Protein AF-A0A0G4EAK8-F1 (afdb_monomer_lite)

Radius of gyration: 31.78 Å; chains: 1; bounding box: 113×87×90 Å

Foldseek 3Di:
DVVVVVVVVVVVVVVVVVVCCVPPVDDDDDDDDDDDDDDDDDDDDDDDDDDDDQADWDWDQDVPPRDTDTDRPVVPDDPPVPDDDDDAFDKAKDKQDQPPDPPDDPDPPPDDDLVLLLQLLCLLQCLLCVVPVVQPDDVVLLQLLLQLQCVQVVCPDPDDDPVSQPRDAQLRDWFFRSQQLSQVCVPPLNNNAAQAEEEEEQCQLPSSQVCCCQSRNHQEYEYEHQQPSSLVNNNSSSVVSNCCSVVVDFDDRPDDPDDDRSSCRNPVSNVVSSNHIYMYMYGNHDLLPDQCQRHQEYEYACSNPDLVVLLSNQQSCLVRYDAFRKYWYLHDNSDFHDDQFKGWAFPAWTFGDIPSHPGTGTITMTGIHTDPHDPCPDDDDDDDDDDDDDDDPDDDPAWDKDKDQPQVLLVVLVVVVVVVPPDDDDDDDDDPVVVLVVLLCVLVVVLVSSVDCSDVLLVLVLVLVVPVPPDPVSLVVHDQLRFWAFDLVQLVLVCVPPLNVPALAFEEEEEQCFLVSNQSSCCQPRLHQGYEYEHQRPVSLVNNNVSSVVSSVVSNPDPDPDDTRRHMYMYTHDDLLPDQDDEGLEYEYARSNPDLVRLLSVQCSCQQRYDFNRKYKYLDDRPPVDVSPRPVVRQKGKDWDDWGFGHIDSDPGTGTITMITIHGNDPDPDPDPPDDPPD

Sequence (679 aa):
MLGLACLMAMQSLVYSEVLWWHQNGQSAGPDGAIDGWQPGEKLTGGPASSQIPTDSKVMIAVPSTNDILQIDVNTILYPWSAMPPLELGMQCSLDLPVLGSHRGAGGGVSGVSSVDAIRSYEALLKPAYADISGHFVAQRDLHRLNDVANRVMEKKTDGETAKDRQSCAESTYGEMTPPGLAAVLTHPLVGFQAGEVFADLGTGVGKLPLQAMIVHNASKAYGVELANRRFLLGCLALGRVNEQFQTGAPWRPFGDEEKTSIAQNCGDLCRERATRPGRVVLAYQDILKADVSNVDVAFSNNICLRHSLNNAVGQRLLDQLKIGARIAVARRFRRMPVSSSRHLERIGAIPARVSWMSQPADHIVYKVVAGEGPQETSADRPASAAHRQRHSITTIPPPQKCTLDLGIEVAKRIHTDADKAADGQRHVHEEPWQQAAELFNDIYSTISGFVSLNDPASDTVNRIGQHHMEDEQDRESCDESTYGEITPEGLQSILHDSWIQAGTADVLLDIGGGVGKNALQAVLFHNLTRATGVELQTTRHAHACEALDRLRRHIALQETDRDLPRGVIEYLHGDMTTMALLRASIIYCANTCFRRGLMRQLYRVLTERFDVGTKIVLLRPFDLKQPLVANEAAGRALEYVKAVRTRVSWINAFQESYAYRVVQVREPPQPIPAADRTE

pLDDT: mean 74.17, std 22.18, range [28.27, 98.56]

InterPro domains:
  IPR025789 Histone-lysine N-methyltransferase DOT1 domain [PF08123] (162-228)
  IPR025789 Histone-lysine N-methyltransferase DOT1 domain [PF08123] (477-643)
  IPR029063 S-adenosyl-L-methionine-dependent methyltransferase superfamily [G3DSA:3.40.50.150] (163-391)
  IPR029063 S-adenosyl-L-methionine-dependent methyltransferase superfamily [G3DSA:3.40.50.150] (474-669)
  IPR029063 S-adenosyl-L-methionine-dependent methyltransferase superfamily [SSF53335] (151-333)
  IPR029063 S-adenosyl-L-methionine-dependent methyltransferase superfamily [SSF53335] (473-622)
  IPR030445 Histone H3-K79 methyltransferase [PTHR21451] (472-623)

Structure (mmCIF, N/CA/C/O backbone):
data_AF-A0A0G4EAK8-F1
#
_entry.id   AF-A0A0G4EAK8-F1
#
loop_
_atom_site.group_PDB
_atom_site.id
_atom_site.type_symbol
_atom_site.label_atom_id
_atom_site.label_alt_id
_atom_site.label_comp_id
_atom_site.label_asym_id
_atom_site.label_entity_id
_atom_site.label_seq_id
_atom_site.pdbx_PDB_ins_code
_atom_site.Cartn_x
_atom_site.Cartn_y
_atom_site.Cartn_z
_atom_site.occupancy
_atom_site.B_iso_or_equiv
_atom_site.auth_seq_id
_atom_site.auth_comp_id
_atom_site.auth_asym_id
_atom_site.auth_atom_id
_atom_site.pdbx_PDB_model_num
ATOM 1 N N . MET A 1 1 ? 27.041 9.624 15.425 1.00 36.03 1 MET A N 1
ATOM 2 C CA . MET A 1 1 ? 26.247 9.832 16.661 1.00 36.03 1 MET A CA 1
ATOM 3 C C . MET A 1 1 ? 26.267 11.297 17.105 1.00 36.03 1 MET A C 1
ATOM 5 O O . MET A 1 1 ? 25.200 11.888 17.148 1.00 36.03 1 MET A O 1
ATOM 9 N N . LEU A 1 2 ? 27.434 11.932 17.299 1.00 29.45 2 LEU A N 1
ATOM 10 C CA . LEU A 1 2 ? 27.542 13.371 17.638 1.00 29.45 2 LEU A CA 1
ATOM 11 C C . LEU A 1 2 ? 26.885 14.330 16.618 1.00 29.45 2 LEU A C 1
ATOM 13 O O . LEU A 1 2 ? 26.220 15.278 17.020 1.00 29.45 2 LEU A O 1
ATOM 17 N N . GLY A 1 3 ? 26.977 14.051 15.312 1.00 38.50 3 GLY A N 1
ATOM 18 C CA . GLY A 1 3 ? 26.312 14.867 14.283 1.00 38.50 3 GLY A CA 1
ATOM 19 C C . GLY A 1 3 ? 24.776 14.801 14.308 1.00 38.50 3 GLY A C 1
ATOM 20 O O . GLY A 1 3 ? 24.120 15.791 14.008 1.00 38.50 3 GLY A O 1
ATOM 21 N N . LEU A 1 4 ? 24.197 13.669 14.731 1.00 36.28 4 LEU A N 1
ATOM 22 C CA . LEU A 1 4 ? 22.742 13.489 14.830 1.00 36.28 4 LEU A CA 1
ATOM 23 C C . LEU A 1 4 ? 22.177 14.217 16.063 1.00 36.28 4 LEU A C 1
ATOM 25 O O . LEU A 1 4 ? 21.133 14.855 15.981 1.00 36.28 4 LEU A O 1
ATOM 29 N N . ALA A 1 5 ? 22.917 14.185 17.178 1.00 37.31 5 ALA A N 1
ATOM 30 C CA . ALA A 1 5 ? 22.587 14.936 18.389 1.00 37.31 5 ALA A CA 1
ATOM 31 C C . ALA A 1 5 ? 22.646 16.458 18.157 1.00 37.31 5 ALA A C 1
ATOM 33 O O . ALA A 1 5 ? 21.790 17.193 18.642 1.00 37.31 5 ALA A O 1
ATOM 34 N N . CYS A 1 6 ? 23.612 16.928 17.361 1.00 37.03 6 CYS A N 1
ATOM 35 C CA . CYS A 1 6 ? 23.728 18.341 16.998 1.00 37.03 6 CYS A CA 1
ATOM 36 C C . CYS A 1 6 ? 22.562 18.798 16.096 1.00 37.03 6 CYS A C 1
ATOM 38 O O . CYS A 1 6 ? 21.997 19.867 16.315 1.00 37.03 6 CYS A O 1
ATOM 40 N N . LEU A 1 7 ? 22.132 17.952 15.150 1.00 36.78 7 LEU A N 1
ATOM 41 C CA . LEU A 1 7 ? 20.986 18.222 14.273 1.00 36.78 7 LEU A CA 1
ATOM 42 C C . LEU A 1 7 ? 19.663 18.332 15.055 1.00 36.78 7 LEU A C 1
ATOM 44 O O . LEU A 1 7 ? 18.857 19.223 14.795 1.00 36.78 7 LEU A O 1
ATOM 48 N N . MET A 1 8 ? 19.460 17.459 16.047 1.00 46.03 8 MET A N 1
ATOM 49 C CA . MET A 1 8 ? 18.272 17.479 16.909 1.00 46.03 8 MET A CA 1
ATOM 50 C C . MET A 1 8 ? 18.265 18.678 17.869 1.00 46.03 8 MET A C 1
ATOM 52 O O . MET A 1 8 ? 17.214 19.280 18.086 1.00 46.03 8 MET A O 1
ATOM 56 N N . ALA A 1 9 ? 19.431 19.090 18.379 1.00 44.19 9 ALA A N 1
ATOM 57 C CA . ALA A 1 9 ? 19.557 20.298 19.194 1.00 44.19 9 ALA A CA 1
ATOM 58 C C . ALA A 1 9 ? 19.232 21.577 18.396 1.00 44.19 9 ALA A C 1
ATOM 60 O O . ALA A 1 9 ? 18.550 22.462 18.911 1.00 44.19 9 ALA A O 1
ATOM 61 N N . MET A 1 10 ? 19.648 21.655 17.123 1.00 43.44 10 MET A N 1
ATOM 62 C CA . MET A 1 10 ? 19.312 22.781 16.238 1.00 43.44 10 MET A CA 1
ATOM 63 C C . MET A 1 10 ? 17.810 22.870 15.950 1.00 43.44 10 MET A C 1
ATOM 65 O O . MET A 1 10 ? 17.252 23.964 15.931 1.00 43.44 10 MET A O 1
ATOM 69 N N . GLN A 1 11 ? 17.141 21.728 15.767 1.00 41.81 11 GLN A N 1
ATOM 70 C CA . GLN A 1 11 ? 15.703 21.693 15.509 1.00 41.81 11 GLN A CA 1
ATOM 71 C C . GLN A 1 11 ? 14.902 22.182 16.729 1.00 41.81 11 GLN A C 1
ATOM 73 O O . GLN A 1 11 ? 13.959 22.951 16.565 1.00 41.81 11 GLN A O 1
ATOM 78 N N . SER A 1 12 ? 15.325 21.833 17.949 1.00 40.12 12 SER A N 1
ATOM 79 C CA . SER A 1 12 ? 14.696 22.324 19.185 1.00 40.12 12 SER A CA 1
ATOM 80 C C . SER A 1 12 ? 14.961 23.807 19.472 1.00 40.12 12 SER A C 1
ATOM 82 O O . SER A 1 12 ? 14.055 24.487 19.945 1.00 40.12 12 SER A O 1
ATOM 84 N N . LEU A 1 13 ? 16.156 24.330 19.165 1.00 41.50 13 LEU A N 1
ATOM 85 C CA . LEU A 1 13 ? 16.507 25.747 19.377 1.00 41.50 13 LEU A CA 1
ATOM 86 C C . LEU A 1 13 ? 15.763 26.695 18.424 1.00 41.50 13 LEU A C 1
ATOM 88 O O . LEU A 1 13 ? 15.284 27.744 18.843 1.00 41.50 13 LEU A O 1
ATOM 92 N N . VAL A 1 14 ? 15.605 26.310 17.154 1.00 49.47 14 VAL A N 1
ATOM 93 C CA . VAL A 1 14 ? 14.852 27.118 16.177 1.00 49.47 14 VAL A CA 1
ATOM 94 C C . VAL A 1 14 ? 13.354 27.123 16.503 1.00 49.47 14 VAL A C 1
ATOM 96 O O . VAL A 1 14 ? 12.692 28.148 16.354 1.00 49.47 14 VAL A O 1
ATOM 99 N N . TYR A 1 15 ? 12.806 26.008 16.996 1.00 39.78 15 TYR A N 1
ATOM 100 C CA . TYR A 1 15 ? 11.399 25.944 17.404 1.00 39.78 15 TYR A CA 1
ATOM 101 C C . TYR A 1 15 ? 11.114 26.696 18.712 1.00 39.78 15 TYR A C 1
ATOM 103 O O . TYR A 1 15 ? 10.040 27.289 18.838 1.00 39.78 15 TYR A O 1
ATOM 111 N N . SER A 1 16 ? 12.046 26.710 19.672 1.00 40.34 16 SER A N 1
ATOM 112 C CA . SER A 1 16 ? 11.846 27.391 20.957 1.00 40.34 16 SER A CA 1
ATOM 113 C C . SER A 1 16 ? 11.899 28.916 20.837 1.00 40.34 16 SER A C 1
ATOM 115 O O . SER A 1 16 ? 11.073 29.587 21.455 1.00 40.34 16 SER A O 1
ATOM 117 N N . GLU A 1 17 ? 12.774 29.478 19.996 1.00 37.81 17 GLU A N 1
ATOM 118 C CA . GLU A 1 17 ? 12.820 30.933 19.779 1.00 37.81 17 GLU A CA 1
ATOM 119 C C . GLU A 1 17 ? 11.603 31.457 19.004 1.00 37.81 17 GLU A C 1
ATOM 121 O O . GLU A 1 17 ? 11.060 32.508 19.352 1.00 37.81 17 GLU A O 1
ATOM 126 N N . VAL A 1 18 ? 11.104 30.701 18.018 1.00 40.09 18 VAL A N 1
ATOM 127 C CA . VAL A 1 18 ? 9.903 31.074 17.247 1.00 40.09 18 VAL A CA 1
ATOM 128 C C . VAL A 1 18 ? 8.637 31.015 18.113 1.00 40.09 18 VAL A C 1
ATOM 130 O O . VAL A 1 18 ? 7.787 31.902 18.017 1.00 40.09 18 VAL A O 1
ATOM 133 N N . LEU A 1 19 ? 8.512 30.023 19.004 1.00 37.34 19 LEU A N 1
ATOM 134 C CA . LEU A 1 19 ? 7.388 29.931 19.947 1.00 37.34 19 LEU A CA 1
ATOM 135 C C . LEU A 1 19 ? 7.460 30.990 21.057 1.00 37.34 19 LEU A C 1
ATOM 137 O O . LEU A 1 19 ? 6.425 31.553 21.417 1.00 37.34 19 LEU A O 1
ATOM 141 N N . TRP A 1 20 ? 8.658 31.312 21.558 1.00 42.97 20 TRP A N 1
ATOM 142 C CA . TRP A 1 20 ? 8.842 32.357 22.570 1.00 42.97 20 TRP A CA 1
ATOM 143 C C . TRP A 1 20 ? 8.477 33.748 22.032 1.00 42.97 20 TRP A C 1
ATOM 145 O O . TRP A 1 20 ? 7.757 34.494 22.702 1.00 42.97 20 TRP A O 1
ATOM 155 N N . TRP A 1 21 ? 8.871 34.067 20.792 1.00 36.34 21 TRP A N 1
ATOM 156 C CA . TRP A 1 21 ? 8.481 35.315 20.122 1.00 36.34 21 TRP A CA 1
ATOM 157 C C . TRP A 1 21 ? 6.969 35.414 19.884 1.00 36.34 21 TRP A C 1
ATOM 159 O O . TRP A 1 21 ? 6.389 36.493 20.004 1.00 36.34 21 TRP A O 1
ATOM 169 N N . HIS A 1 22 ? 6.308 34.291 19.589 1.00 40.06 22 HIS A N 1
ATOM 170 C CA . HIS A 1 22 ? 4.874 34.279 19.303 1.00 40.06 22 HIS A CA 1
ATOM 171 C C . HIS A 1 22 ? 3.993 34.318 20.569 1.00 40.06 22 HIS A C 1
ATOM 173 O O . HIS A 1 22 ? 2.844 34.758 20.487 1.00 40.06 22 HIS A O 1
ATOM 179 N N . GLN A 1 23 ? 4.508 33.881 21.728 1.00 40.44 23 GLN A N 1
ATOM 180 C CA . GLN A 1 23 ? 3.760 33.838 22.994 1.00 40.44 23 GLN A CA 1
ATOM 181 C C . GLN A 1 23 ? 3.994 35.043 23.919 1.00 40.44 23 GLN A C 1
ATOM 183 O O . GLN A 1 23 ? 3.076 35.404 24.648 1.00 40.44 23 GLN A O 1
ATOM 188 N N . ASN A 1 24 ? 5.158 35.703 23.876 1.00 41.94 24 ASN A N 1
ATOM 189 C CA . ASN A 1 24 ? 5.513 36.745 24.858 1.00 41.94 24 ASN A CA 1
ATOM 190 C C . ASN A 1 24 ? 5.537 38.183 24.304 1.00 41.94 24 ASN A C 1
ATOM 192 O O . ASN A 1 24 ? 5.961 39.110 24.991 1.00 41.94 24 ASN A O 1
ATOM 196 N N . GLY A 1 25 ? 5.030 38.406 23.088 1.00 41.72 25 GLY A N 1
ATOM 197 C CA . GLY A 1 25 ? 5.005 39.720 22.428 1.00 41.72 25 GLY A CA 1
ATOM 198 C C . GLY A 1 25 ? 4.066 40.782 23.029 1.00 41.72 25 GLY A C 1
ATOM 199 O O . GLY A 1 25 ? 3.903 41.843 22.430 1.00 41.72 25 GLY A O 1
ATOM 200 N N . GLN A 1 26 ? 3.435 40.547 24.183 1.00 43.78 26 GLN A N 1
ATOM 201 C CA . GLN A 1 26 ? 2.605 41.545 24.867 1.00 43.78 26 GLN A CA 1
ATOM 202 C C . GLN A 1 26 ? 2.768 41.470 26.388 1.00 43.78 26 GLN A C 1
ATOM 204 O O . GLN A 1 26 ? 1.958 40.840 27.050 1.00 43.78 26 GLN A O 1
ATOM 209 N N . SER A 1 27 ? 3.807 42.129 26.914 1.00 43.44 27 SER A N 1
ATOM 210 C CA . SER A 1 27 ? 3.835 42.893 28.180 1.00 43.44 27 SER A CA 1
ATOM 211 C C . SER A 1 27 ? 5.236 42.863 28.802 1.00 43.44 27 SER A C 1
ATOM 213 O O . SER A 1 27 ? 5.584 41.933 29.524 1.00 43.44 27 SER A O 1
ATOM 215 N N . ALA A 1 28 ? 6.023 43.914 28.578 1.00 35.62 28 ALA A N 1
ATOM 216 C CA . ALA A 1 28 ? 7.136 44.263 29.454 1.00 35.62 28 ALA A CA 1
ATOM 217 C C . ALA A 1 28 ? 6.890 45.691 29.952 1.00 35.62 28 ALA A C 1
ATOM 219 O O . ALA A 1 28 ? 6.756 46.621 29.156 1.00 35.62 28 ALA A O 1
ATOM 220 N N . GLY A 1 29 ? 6.722 45.825 31.269 1.00 40.28 29 GLY A N 1
ATOM 221 C CA . GLY A 1 29 ? 6.610 47.107 31.957 1.00 40.28 29 GLY A CA 1
ATOM 222 C C . GLY A 1 29 ? 7.929 47.891 31.931 1.00 40.28 29 GLY A C 1
ATOM 223 O O . GLY A 1 29 ? 8.966 47.353 31.537 1.00 40.28 29 GLY A O 1
ATOM 224 N N . PRO A 1 30 ? 7.894 49.171 32.324 1.00 38.47 30 PRO A N 1
ATOM 225 C CA . PRO A 1 30 ? 8.997 50.093 32.131 1.00 38.47 30 PRO A CA 1
ATOM 226 C C . PRO A 1 30 ? 9.958 49.982 33.311 1.00 38.47 30 PRO A C 1
ATOM 228 O O . PRO A 1 30 ? 9.721 50.635 34.309 1.00 38.47 30 PRO A O 1
ATOM 231 N N . ASP A 1 31 ? 10.987 49.143 33.221 1.00 42.81 31 ASP A N 1
ATOM 232 C CA . ASP A 1 31 ? 12.233 49.303 33.987 1.00 42.81 31 ASP A CA 1
ATOM 233 C C . ASP A 1 31 ? 13.276 48.304 33.468 1.00 42.81 31 ASP A C 1
ATOM 235 O O . ASP A 1 31 ? 13.236 47.110 33.755 1.00 42.81 31 ASP A O 1
ATOM 239 N N . GLY A 1 32 ? 14.204 48.798 32.648 1.00 34.38 32 GLY A N 1
ATOM 240 C CA . GLY A 1 32 ? 15.272 47.989 32.061 1.00 34.38 32 GLY A CA 1
ATOM 241 C C . GLY A 1 32 ? 15.899 48.658 30.846 1.00 34.38 32 GLY A C 1
ATOM 242 O O . GLY A 1 32 ? 15.757 48.175 29.727 1.00 34.38 32 GLY A O 1
ATOM 243 N N . ALA A 1 33 ? 16.555 49.800 31.051 1.00 33.22 33 ALA A N 1
ATOM 244 C CA . ALA A 1 33 ? 17.354 50.441 30.015 1.00 33.22 33 ALA A CA 1
ATOM 245 C C . ALA A 1 33 ? 18.611 49.603 29.721 1.00 33.22 33 ALA A C 1
ATOM 247 O O . ALA A 1 33 ? 19.415 49.349 30.617 1.00 33.22 33 ALA A O 1
ATOM 248 N N . ILE A 1 34 ? 18.791 49.214 28.458 1.00 31.34 34 ILE A N 1
ATOM 249 C CA . ILE A 1 34 ? 20.099 48.891 27.883 1.00 31.34 34 ILE A CA 1
ATOM 250 C C . ILE A 1 34 ? 20.370 49.966 26.831 1.00 31.34 34 ILE A C 1
ATOM 252 O O . ILE A 1 34 ? 19.597 50.134 25.887 1.00 31.34 34 ILE A O 1
ATOM 256 N N . ASP A 1 35 ? 21.443 50.723 27.043 1.00 35.19 35 ASP A N 1
ATOM 257 C CA . ASP A 1 35 ? 21.923 51.768 26.145 1.00 35.19 35 ASP A CA 1
ATOM 258 C C . ASP A 1 35 ? 22.339 51.194 24.784 1.00 35.19 35 ASP A C 1
ATOM 260 O O . ASP A 1 35 ? 23.049 50.190 24.710 1.00 35.19 35 ASP A O 1
ATOM 264 N N . GLY A 1 36 ? 21.959 51.888 23.705 1.00 41.25 36 GLY A N 1
ATOM 265 C CA . GLY A 1 36 ? 22.549 51.680 22.378 1.00 41.25 36 GLY A CA 1
ATOM 266 C C . GLY A 1 36 ? 21.594 51.330 21.238 1.00 41.25 36 GLY A C 1
ATOM 267 O O . GLY A 1 36 ? 21.971 50.550 20.366 1.00 41.25 36 GLY A O 1
ATOM 268 N N . TRP A 1 37 ? 20.392 51.911 21.179 1.00 28.27 37 TRP A N 1
ATOM 269 C CA . TRP A 1 37 ? 19.552 51.799 19.980 1.00 28.27 37 TRP A CA 1
ATOM 270 C C . TRP A 1 37 ? 18.820 53.111 19.678 1.00 28.27 37 TRP A C 1
ATOM 272 O O . TRP A 1 37 ? 18.062 53.616 20.504 1.00 28.27 37 TRP A O 1
ATOM 282 N N . GLN A 1 38 ? 19.080 53.698 18.505 1.00 35.19 38 GLN A N 1
ATOM 283 C CA . GLN A 1 38 ? 18.379 54.898 18.041 1.00 35.19 38 GLN A CA 1
ATOM 284 C C . GLN A 1 38 ? 17.113 54.510 17.261 1.00 35.19 38 GLN A C 1
ATOM 286 O O . GLN A 1 38 ? 17.206 53.690 16.348 1.00 35.19 38 GLN A O 1
ATOM 291 N N . PRO A 1 39 ? 15.939 55.099 17.562 1.00 33.31 39 PRO A N 1
ATOM 292 C CA . PRO A 1 39 ? 14.709 54.797 16.850 1.00 33.31 39 PRO A CA 1
ATOM 293 C C . PRO A 1 39 ? 14.547 55.720 15.639 1.00 33.31 39 PRO A C 1
ATOM 295 O O . PRO A 1 39 ? 14.442 56.939 15.772 1.00 33.31 39 PRO A O 1
ATOM 298 N N . GLY A 1 40 ? 14.455 55.129 14.453 1.00 34.44 40 GLY A N 1
ATOM 299 C CA . GLY A 1 40 ? 14.134 55.857 13.235 1.00 34.44 40 GLY A CA 1
ATOM 300 C C . GLY A 1 40 ? 13.735 54.921 12.108 1.00 34.44 40 GLY A C 1
ATOM 301 O O . GLY A 1 40 ? 14.581 54.560 11.311 1.00 34.44 40 GLY A O 1
ATOM 302 N N . GLU A 1 41 ? 12.466 54.509 12.080 1.00 29.30 41 GLU A N 1
ATOM 303 C CA . GLU A 1 41 ? 11.588 54.550 10.897 1.00 29.30 41 GLU A CA 1
ATOM 304 C C . GLU A 1 41 ? 10.259 53.842 11.203 1.00 29.30 41 GLU A C 1
ATOM 306 O O . GLU A 1 41 ? 10.202 52.695 11.641 1.00 29.30 41 GLU A O 1
ATOM 311 N N . LYS A 1 42 ? 9.154 54.565 10.999 1.00 34.84 42 LYS A N 1
ATOM 312 C CA . LYS A 1 42 ? 7.799 54.014 11.062 1.00 34.84 42 LYS A CA 1
ATOM 313 C C . LYS A 1 42 ? 7.535 53.239 9.771 1.00 34.84 42 LYS A C 1
ATOM 315 O O . LYS A 1 42 ? 7.359 53.864 8.730 1.00 34.84 42 LYS A O 1
ATOM 320 N N . LEU A 1 43 ? 7.412 51.916 9.850 1.00 29.36 43 LEU A N 1
ATOM 321 C CA . LEU A 1 43 ? 6.780 51.115 8.799 1.00 29.36 43 LEU A CA 1
ATOM 322 C C . LEU A 1 43 ? 5.324 50.838 9.177 1.00 29.36 43 LEU A C 1
ATOM 324 O O . LEU A 1 43 ? 5.016 50.078 10.092 1.00 29.36 43 LEU A O 1
ATOM 328 N N . THR A 1 44 ? 4.415 51.498 8.469 1.00 35.25 44 THR A N 1
ATOM 329 C CA . THR A 1 44 ? 2.985 51.195 8.475 1.00 35.25 44 THR A CA 1
ATOM 330 C C . THR A 1 44 ? 2.680 50.100 7.450 1.00 35.25 44 THR A C 1
ATOM 332 O O . THR A 1 44 ? 2.865 50.331 6.260 1.00 35.25 44 THR A O 1
ATOM 335 N N . GLY A 1 45 ? 2.113 48.978 7.907 1.00 33.25 45 GLY A N 1
ATOM 336 C CA . GLY A 1 45 ? 1.109 48.199 7.165 1.00 33.25 45 GLY A CA 1
ATOM 337 C C . GLY A 1 45 ? 1.573 46.986 6.339 1.00 33.25 45 GLY A C 1
ATOM 338 O O . GLY A 1 45 ? 2.234 47.139 5.321 1.00 33.25 45 GLY A O 1
ATOM 339 N N . GLY A 1 46 ? 1.078 45.794 6.713 1.00 32.53 46 GLY A N 1
ATOM 340 C CA . GLY A 1 46 ? 0.969 44.604 5.848 1.00 32.53 46 GLY A CA 1
ATOM 341 C C . GLY A 1 46 ? 1.477 43.296 6.487 1.00 32.53 46 GLY A C 1
ATOM 342 O O . GLY A 1 46 ? 2.524 43.323 7.129 1.00 32.53 46 GLY A O 1
ATOM 343 N N . PRO A 1 47 ? 0.773 42.150 6.346 1.00 33.53 47 PRO A N 1
ATOM 344 C CA . PRO A 1 47 ? 1.215 40.878 6.917 1.00 33.53 47 PRO A CA 1
ATOM 345 C C . PRO A 1 47 ? 2.427 40.344 6.143 1.00 33.53 47 PRO A C 1
ATOM 347 O O . PRO A 1 47 ? 2.354 40.098 4.939 1.00 33.53 47 PRO A O 1
ATOM 350 N N . ALA A 1 48 ? 3.548 40.174 6.842 1.00 32.97 48 ALA A N 1
ATOM 351 C CA . ALA A 1 48 ? 4.783 39.646 6.283 1.00 32.97 48 ALA A CA 1
ATOM 352 C C . ALA A 1 48 ? 4.636 38.155 5.937 1.00 32.97 48 ALA A C 1
ATOM 354 O O . ALA A 1 48 ? 4.430 37.318 6.815 1.00 32.97 48 ALA A O 1
ATOM 355 N N . SER A 1 49 ? 4.788 37.811 4.656 1.00 38.75 49 SER A N 1
ATOM 356 C CA . SER A 1 49 ? 5.146 36.455 4.246 1.00 38.75 49 SER A CA 1
ATOM 357 C C . SER A 1 49 ? 6.617 36.221 4.590 1.00 38.75 49 SER A C 1
ATOM 359 O O . SER A 1 49 ? 7.493 36.892 4.043 1.00 38.75 49 SER A O 1
ATOM 361 N N . SER A 1 50 ? 6.906 35.277 5.479 1.00 36.06 50 SER A N 1
ATOM 362 C CA . SER A 1 50 ? 8.270 34.848 5.785 1.00 36.06 50 SER A CA 1
ATOM 363 C C . SER A 1 50 ? 8.855 34.062 4.603 1.00 36.06 50 SER A C 1
ATOM 365 O O . SER A 1 50 ? 8.672 32.849 4.507 1.00 36.06 50 SER A O 1
ATOM 367 N N . GLN A 1 51 ? 9.535 34.744 3.681 1.00 36.06 51 GLN A N 1
ATOM 368 C CA . GLN A 1 51 ? 10.429 34.096 2.720 1.00 36.06 51 GLN A CA 1
ATOM 369 C C . GLN A 1 51 ? 11.832 34.009 3.329 1.00 36.06 51 GLN A C 1
ATOM 371 O O . GLN A 1 51 ? 12.417 35.019 3.711 1.00 36.06 51 GLN A O 1
ATOM 376 N N . ILE A 1 52 ? 12.360 32.789 3.428 1.00 38.72 52 ILE A N 1
ATOM 377 C CA . ILE A 1 52 ? 13.770 32.540 3.747 1.00 38.72 52 ILE A CA 1
ATOM 378 C C . ILE A 1 52 ? 14.594 32.905 2.495 1.00 38.72 52 ILE A C 1
ATOM 380 O O . ILE A 1 52 ? 14.189 32.519 1.396 1.00 38.72 52 ILE A O 1
ATOM 384 N N . PRO A 1 53 ? 15.726 33.626 2.609 1.00 40.16 53 PRO A N 1
ATOM 385 C CA . PRO A 1 53 ? 16.562 33.960 1.457 1.00 40.16 53 PRO A CA 1
ATOM 386 C C . PRO A 1 53 ? 17.102 32.691 0.782 1.00 40.16 53 PRO A C 1
ATOM 388 O O . PRO A 1 53 ? 17.701 31.841 1.447 1.00 40.16 53 PRO A O 1
ATOM 391 N N . THR A 1 54 ? 16.927 32.589 -0.538 1.00 42.25 54 THR A N 1
ATOM 392 C CA . THR A 1 54 ? 17.271 31.419 -1.374 1.00 42.25 54 THR A CA 1
ATOM 393 C C . THR A 1 54 ? 18.763 31.076 -1.431 1.00 42.25 54 THR A C 1
ATOM 395 O O . THR A 1 54 ? 19.112 29.994 -1.894 1.00 42.25 54 THR A O 1
ATOM 398 N N . ASP A 1 55 ? 19.631 31.943 -0.903 1.00 43.19 55 ASP A N 1
ATOM 399 C CA . ASP A 1 55 ? 21.091 31.843 -1.046 1.00 43.19 55 ASP A CA 1
ATOM 400 C C . ASP A 1 55 ? 21.811 31.596 0.296 1.00 43.19 55 ASP A C 1
ATOM 402 O O . ASP A 1 55 ? 23.007 31.859 0.448 1.00 43.19 55 ASP A O 1
ATOM 406 N N . SER A 1 56 ? 21.092 31.106 1.309 1.00 43.25 56 SER A N 1
ATOM 407 C CA . SER A 1 56 ? 21.643 30.946 2.658 1.00 43.25 56 SER A CA 1
ATOM 408 C C . SER A 1 56 ? 22.599 29.746 2.732 1.00 43.25 56 SER A C 1
ATOM 410 O O . SER A 1 56 ? 22.176 28.595 2.634 1.00 43.25 56 SER A O 1
ATOM 412 N N . LYS A 1 57 ? 23.898 30.002 2.941 1.00 43.62 57 LYS A N 1
ATOM 413 C CA . LYS A 1 57 ? 24.921 28.968 3.185 1.00 43.62 57 LYS A CA 1
ATOM 414 C C . LYS A 1 57 ? 25.237 28.880 4.673 1.00 43.62 57 LYS A C 1
ATOM 416 O O . LYS A 1 57 ? 25.526 29.900 5.296 1.00 43.62 57 LYS A O 1
ATOM 421 N N . VAL A 1 58 ? 25.240 27.671 5.232 1.00 46.28 58 VAL A N 1
ATOM 422 C CA . VAL A 1 58 ? 25.659 27.448 6.624 1.00 46.28 58 VAL A CA 1
ATOM 423 C C . VAL A 1 58 ? 27.128 27.039 6.633 1.00 46.28 58 VAL A C 1
ATOM 425 O O . VAL A 1 58 ? 27.527 26.094 5.952 1.00 46.28 58 VAL A O 1
ATOM 428 N N . MET A 1 59 ? 27.930 27.783 7.394 1.00 39.06 59 MET A N 1
ATOM 429 C CA . MET A 1 59 ? 29.357 27.533 7.587 1.00 39.06 59 MET A CA 1
ATOM 430 C C . MET A 1 59 ? 29.543 26.812 8.920 1.00 39.06 59 MET A C 1
ATOM 432 O O . MET A 1 59 ? 29.223 27.369 9.969 1.00 39.06 59 MET A O 1
ATOM 436 N N . ILE A 1 60 ? 30.051 25.582 8.887 1.00 45.06 60 ILE A N 1
ATOM 437 C CA . ILE A 1 60 ? 30.301 24.782 10.090 1.00 45.06 60 ILE A CA 1
ATOM 438 C C . ILE A 1 60 ? 31.808 24.616 10.254 1.00 45.06 60 ILE A C 1
ATOM 440 O O . ILE A 1 60 ? 32.464 24.022 9.402 1.00 45.06 60 ILE A O 1
ATOM 444 N N . ALA A 1 61 ? 32.357 25.122 11.356 1.00 36.75 61 ALA A N 1
ATOM 445 C CA . ALA A 1 61 ? 33.736 24.841 11.736 1.00 36.75 61 ALA A CA 1
ATOM 446 C C . ALA A 1 61 ? 33.830 23.411 12.289 1.00 36.75 61 ALA A C 1
ATOM 448 O O . ALA A 1 61 ? 33.115 23.064 13.232 1.00 36.75 61 ALA A O 1
ATOM 449 N N . VAL A 1 62 ? 34.698 22.580 11.707 1.00 55.75 62 VAL A N 1
ATOM 450 C CA . VAL A 1 62 ? 34.931 21.205 12.167 1.00 55.75 62 VAL A CA 1
ATOM 451 C C . VAL A 1 62 ? 36.024 21.230 13.244 1.00 55.75 62 VAL A C 1
ATOM 453 O O . VAL A 1 62 ? 37.182 21.507 12.923 1.00 55.75 62 VAL A O 1
ATOM 456 N N . PRO A 1 63 ? 35.709 20.937 14.524 1.00 30.36 63 PRO A N 1
ATOM 457 C CA . PRO A 1 63 ? 36.618 21.214 15.643 1.00 30.36 63 PRO A CA 1
ATOM 458 C C . PRO A 1 63 ? 37.949 20.453 15.608 1.00 30.36 63 PRO A C 1
ATOM 460 O O . PRO A 1 63 ? 38.888 20.837 16.297 1.00 30.36 63 PRO A O 1
ATOM 463 N N . SER A 1 64 ? 38.041 19.368 14.833 1.00 40.09 64 SER A N 1
ATOM 464 C CA . SER A 1 64 ? 39.233 18.520 14.764 1.00 40.09 64 SER A CA 1
ATOM 465 C C . SER A 1 64 ? 40.146 18.793 13.568 1.00 40.09 64 SER A C 1
ATOM 467 O O . SER A 1 64 ? 41.245 18.246 13.552 1.00 40.09 64 SER A O 1
ATOM 469 N N . THR A 1 65 ? 39.726 19.580 12.569 1.00 47.56 65 THR A N 1
ATOM 470 C CA . THR A 1 65 ? 40.505 19.727 11.321 1.00 47.56 65 THR A CA 1
ATOM 471 C C . THR A 1 65 ? 40.804 21.166 10.904 1.00 47.56 65 THR A C 1
ATOM 473 O O . THR A 1 65 ? 41.498 21.361 9.916 1.00 47.56 65 THR A O 1
ATOM 476 N N . ASN A 1 66 ? 40.355 22.184 11.653 1.00 54.09 66 ASN A N 1
ATOM 477 C CA . ASN A 1 66 ? 40.408 23.599 11.234 1.00 54.09 66 ASN A CA 1
ATOM 478 C C . ASN A 1 66 ? 39.735 23.877 9.870 1.00 54.09 66 ASN A C 1
ATOM 480 O O . ASN A 1 66 ? 39.861 24.982 9.341 1.00 54.09 66 ASN A O 1
ATOM 484 N N . ASP A 1 67 ? 38.981 22.921 9.324 1.00 46.84 67 ASP A N 1
ATOM 485 C CA . ASP A 1 67 ? 38.242 23.100 8.082 1.00 46.84 67 ASP A CA 1
ATOM 486 C C . ASP A 1 67 ? 36.877 23.731 8.344 1.00 46.84 67 ASP A C 1
ATOM 488 O O . ASP A 1 67 ? 36.234 23.511 9.379 1.00 46.84 67 ASP A O 1
ATOM 492 N N . ILE A 1 68 ? 36.411 24.491 7.356 1.00 45.62 68 ILE A N 1
ATOM 493 C CA . ILE A 1 68 ? 35.058 25.032 7.332 1.00 45.62 68 ILE A CA 1
ATOM 494 C C . ILE A 1 68 ? 34.271 24.275 6.270 1.00 45.62 68 ILE A C 1
ATOM 496 O O . ILE A 1 68 ? 34.534 24.397 5.073 1.00 45.62 68 ILE A O 1
ATOM 500 N N . LEU A 1 69 ? 33.289 23.500 6.717 1.00 37.31 69 LEU A N 1
ATOM 501 C CA . LEU A 1 69 ? 32.358 22.816 5.838 1.00 37.31 69 LEU A CA 1
ATOM 502 C C . LEU A 1 69 ? 31.248 23.797 5.450 1.00 37.31 69 LEU A C 1
ATOM 504 O O . LEU A 1 69 ? 30.483 24.261 6.300 1.00 37.31 69 LEU A O 1
ATOM 508 N N . GLN A 1 70 ? 31.174 24.120 4.162 1.00 41.72 70 GLN A N 1
ATOM 509 C CA . GLN A 1 70 ? 30.119 24.954 3.603 1.00 41.72 70 GLN A CA 1
ATOM 510 C C . GLN A 1 70 ? 29.011 24.051 3.060 1.00 41.72 70 GLN A C 1
ATOM 512 O O . GLN A 1 70 ? 29.210 23.352 2.068 1.00 41.72 70 GLN A O 1
ATOM 517 N N . ILE A 1 71 ? 27.852 24.056 3.715 1.00 37.84 71 ILE A N 1
ATOM 518 C CA . ILE A 1 71 ? 26.690 23.273 3.285 1.00 37.84 71 ILE A CA 1
ATOM 519 C C . ILE A 1 71 ? 25.660 24.216 2.665 1.00 37.84 71 ILE A C 1
ATOM 521 O O . ILE A 1 71 ? 25.233 25.194 3.286 1.00 37.84 71 ILE A O 1
ATOM 525 N N . ASP A 1 72 ? 25.250 23.895 1.438 1.00 44.44 72 ASP A N 1
ATOM 526 C CA . ASP A 1 72 ? 24.096 24.516 0.798 1.00 44.44 72 ASP A CA 1
ATOM 527 C C . ASP A 1 72 ? 22.809 23.939 1.405 1.00 44.44 72 ASP A C 1
ATOM 529 O O . ASP A 1 72 ? 22.506 22.748 1.266 1.00 44.44 72 ASP A O 1
ATOM 533 N N . VAL A 1 73 ? 22.061 24.794 2.101 1.00 41.53 73 VAL A N 1
ATOM 534 C CA . VAL A 1 73 ? 20.838 24.435 2.832 1.00 41.53 73 VAL A CA 1
ATOM 535 C C . VAL A 1 73 ? 19.760 23.885 1.888 1.00 41.53 73 VAL A C 1
ATOM 537 O O . VAL A 1 73 ? 18.980 23.017 2.290 1.00 41.53 73 VAL A O 1
ATOM 540 N N . ASN A 1 74 ? 19.783 24.270 0.606 1.00 44.31 74 ASN A N 1
ATOM 541 C CA . ASN A 1 74 ? 18.852 23.768 -0.406 1.00 44.31 74 ASN A CA 1
ATOM 542 C C . ASN A 1 74 ? 19.081 22.288 -0.760 1.00 44.31 74 ASN A C 1
ATOM 544 O O . ASN A 1 74 ? 18.205 21.656 -1.341 1.00 44.31 74 ASN A O 1
ATOM 548 N N . THR A 1 75 ? 20.230 21.702 -0.405 1.00 41.78 75 THR A N 1
ATOM 549 C CA . THR A 1 75 ? 20.546 20.298 -0.736 1.00 41.78 75 THR A CA 1
ATOM 550 C C . THR A 1 75 ? 20.002 19.310 0.302 1.00 41.78 75 THR A C 1
ATOM 552 O O . THR A 1 75 ? 19.770 18.145 -0.011 1.00 41.78 75 THR A O 1
ATOM 555 N N . ILE A 1 76 ? 19.776 19.759 1.541 1.00 40.69 76 ILE A N 1
ATOM 556 C CA . ILE A 1 76 ? 19.430 18.881 2.675 1.00 40.69 76 ILE A CA 1
ATOM 557 C C . ILE A 1 76 ? 17.957 19.022 3.085 1.00 40.69 76 ILE A C 1
ATOM 559 O O . ILE A 1 76 ? 17.383 18.100 3.663 1.00 40.69 76 ILE A O 1
ATOM 563 N N . LEU A 1 77 ? 17.313 20.143 2.750 1.00 38.44 77 LEU A N 1
ATOM 564 C CA . LEU A 1 77 ? 15.979 20.491 3.233 1.00 38.44 77 LEU A CA 1
ATOM 565 C C . LEU A 1 77 ? 15.076 20.986 2.098 1.00 38.44 77 LEU A C 1
ATOM 567 O O . LEU A 1 77 ? 14.590 22.109 2.148 1.00 38.44 77 LEU A O 1
ATOM 571 N N . TYR A 1 78 ? 14.802 20.160 1.085 1.00 41.75 78 TYR A N 1
ATOM 572 C CA . TYR A 1 78 ? 13.585 20.379 0.295 1.00 41.75 78 TYR A CA 1
ATOM 573 C C . TYR A 1 78 ? 12.395 19.839 1.101 1.00 41.75 78 TYR A C 1
ATOM 575 O O . TYR A 1 78 ? 12.241 18.617 1.199 1.00 41.75 78 TYR A O 1
ATOM 583 N N . PRO A 1 79 ? 11.542 20.688 1.709 1.00 47.44 79 PRO A N 1
ATOM 584 C CA . PRO A 1 79 ? 10.294 20.207 2.272 1.00 47.44 79 PRO A CA 1
ATOM 585 C C . PRO A 1 79 ? 9.446 19.652 1.124 1.00 47.44 79 PRO A C 1
ATOM 587 O O . PRO A 1 79 ? 9.105 20.363 0.182 1.00 47.44 79 PRO A O 1
ATOM 590 N N . TRP A 1 80 ? 9.104 18.366 1.193 1.00 52.53 80 TRP A N 1
ATOM 591 C CA . TRP A 1 80 ? 8.304 17.668 0.176 1.00 52.53 80 TRP A CA 1
ATOM 592 C C . TRP A 1 80 ? 6.957 18.349 -0.106 1.00 52.53 80 TRP A C 1
ATOM 594 O O . TRP A 1 80 ? 6.426 18.230 -1.206 1.00 52.53 80 TRP A O 1
ATOM 604 N N . SER A 1 81 ? 6.439 19.118 0.855 1.00 45.88 81 SER A N 1
ATOM 605 C CA . SER A 1 81 ? 5.244 19.953 0.714 1.00 45.88 81 SER A CA 1
ATOM 606 C C . SER A 1 81 ? 5.400 21.130 -0.260 1.00 45.88 81 SER A C 1
ATOM 608 O O . SER A 1 81 ? 4.403 21.767 -0.580 1.00 45.88 81 SER A O 1
ATOM 610 N N . ALA A 1 82 ? 6.619 21.436 -0.715 1.00 51.25 82 ALA A N 1
ATOM 611 C CA . ALA A 1 82 ? 6.914 22.517 -1.656 1.00 51.25 82 ALA A CA 1
ATOM 612 C C . ALA A 1 82 ? 7.205 22.030 -3.089 1.00 51.25 82 ALA A C 1
ATOM 614 O O . ALA A 1 82 ? 7.504 22.853 -3.954 1.00 51.25 82 ALA A O 1
ATOM 615 N N . MET A 1 83 ? 7.134 20.721 -3.372 1.00 61.69 83 MET A N 1
ATOM 616 C CA . MET A 1 83 ? 7.258 20.254 -4.755 1.00 61.69 83 MET A CA 1
ATOM 617 C C . MET A 1 83 ? 6.000 20.619 -5.554 1.00 61.69 83 MET A C 1
ATOM 619 O O . MET A 1 83 ? 4.889 20.436 -5.049 1.00 61.69 83 MET A O 1
ATOM 623 N N . PRO A 1 84 ? 6.144 21.112 -6.798 1.00 67.62 84 PRO A N 1
ATOM 624 C CA . PRO A 1 84 ? 4.993 21.358 -7.652 1.00 67.62 84 PRO A CA 1
ATOM 625 C C . PRO A 1 84 ? 4.204 20.051 -7.859 1.00 67.62 84 PRO A C 1
ATOM 627 O O . PRO A 1 84 ? 4.811 18.976 -7.930 1.00 67.62 84 PRO A O 1
ATOM 630 N N . PRO A 1 85 ? 2.862 20.114 -7.942 1.00 77.69 85 PRO A N 1
ATOM 631 C CA . PRO A 1 85 ? 2.045 18.933 -8.188 1.00 77.69 85 PRO A CA 1
ATOM 632 C C . PRO A 1 85 ? 2.474 18.268 -9.500 1.00 77.69 85 PRO A C 1
ATOM 634 O O . PRO A 1 85 ? 2.638 18.935 -10.519 1.00 77.69 85 PRO A O 1
ATOM 637 N N . LEU A 1 86 ? 2.673 16.948 -9.469 1.00 85.06 86 LEU A N 1
ATOM 638 C CA . LEU A 1 86 ? 2.996 16.193 -10.676 1.00 85.06 86 LEU A CA 1
ATOM 639 C C . LEU A 1 86 ? 1.768 16.098 -11.580 1.00 85.06 86 LEU A C 1
ATOM 641 O O . LEU A 1 86 ? 0.709 15.628 -11.158 1.00 85.06 86 LEU A O 1
ATOM 645 N N . GLU A 1 87 ? 1.937 16.463 -12.844 1.00 88.38 87 GLU A N 1
ATOM 646 C CA . GLU A 1 87 ? 0.922 16.271 -13.874 1.00 88.38 87 GLU A CA 1
ATOM 647 C C . GLU A 1 87 ? 1.119 14.920 -14.568 1.00 88.38 87 GLU A C 1
ATOM 649 O O . GLU A 1 87 ? 2.234 14.547 -14.942 1.00 88.38 87 GLU A O 1
ATOM 654 N N . LEU A 1 88 ? 0.031 14.167 -14.760 1.00 87.50 88 LEU A N 1
ATOM 655 C CA . LEU A 1 88 ? 0.081 12.921 -15.527 1.00 87.50 88 LEU A CA 1
ATOM 656 C C . LEU A 1 88 ? 0.641 13.191 -16.930 1.00 87.50 88 LEU A C 1
ATOM 658 O O . LEU A 1 88 ? 0.133 14.043 -17.653 1.00 87.50 88 LEU A O 1
ATOM 662 N N . GLY A 1 89 ? 1.656 12.422 -17.320 1.00 88.56 89 GLY A N 1
ATOM 663 C CA . GLY A 1 89 ? 2.393 12.606 -18.572 1.00 88.56 89 GLY A CA 1
ATOM 664 C C . GLY A 1 89 ? 3.748 13.299 -18.410 1.00 88.56 89 GLY A C 1
ATOM 665 O O . GLY A 1 89 ? 4.510 13.340 -19.376 1.00 88.56 89 GLY A O 1
ATOM 666 N N . MET A 1 90 ? 4.096 13.787 -17.212 1.00 95.00 90 MET A N 1
ATOM 667 C CA . MET A 1 90 ? 5.466 14.213 -16.922 1.00 95.00 90 MET A CA 1
ATOM 668 C C . MET A 1 90 ? 6.458 13.080 -17.200 1.00 95.00 90 MET A C 1
ATOM 670 O O . MET A 1 90 ? 6.210 11.915 -16.888 1.00 95.00 90 MET A O 1
ATOM 674 N N . GLN A 1 91 ? 7.606 13.432 -17.775 1.00 97.31 91 GLN A N 1
ATOM 675 C CA . GLN A 1 91 ? 8.654 12.480 -18.118 1.00 97.31 91 GLN A CA 1
ATOM 676 C C . GLN A 1 91 ? 10.032 13.042 -17.789 1.00 97.31 91 GLN A C 1
ATOM 678 O O . GLN A 1 91 ? 10.273 14.244 -17.894 1.00 97.31 91 GLN A O 1
ATOM 683 N N . CYS A 1 92 ? 10.951 12.150 -17.451 1.00 97.06 92 CYS A N 1
ATOM 684 C CA . CYS A 1 92 ? 12.377 12.429 -17.410 1.00 97.06 92 CYS A CA 1
ATOM 685 C C . CYS A 1 92 ? 13.093 11.413 -18.297 1.00 97.06 92 CYS A C 1
ATOM 687 O O . CYS A 1 92 ? 12.658 10.265 -18.432 1.00 97.06 92 CYS A O 1
ATOM 689 N N . SER A 1 93 ? 14.173 11.835 -18.948 1.00 96.94 93 SER A N 1
ATOM 690 C CA . SER A 1 93 ? 14.920 10.955 -19.838 1.00 96.94 93 SER A CA 1
ATOM 691 C C . SER A 1 93 ? 16.420 11.101 -19.682 1.00 96.94 93 SER A C 1
ATOM 693 O O . SER A 1 93 ? 16.924 12.177 -19.378 1.00 96.94 93 SER A O 1
ATOM 695 N N . LEU A 1 94 ? 17.110 9.996 -19.936 1.00 93.81 94 LEU A N 1
ATOM 696 C CA . LEU A 1 94 ? 18.552 9.920 -20.102 1.00 93.81 94 LEU A CA 1
ATOM 697 C C . LEU A 1 94 ? 18.820 9.524 -21.549 1.00 93.81 94 LEU A C 1
ATOM 699 O O . LEU A 1 94 ? 18.440 8.427 -21.967 1.00 93.81 94 LEU A O 1
ATOM 703 N N . ASP A 1 95 ? 19.475 10.408 -22.288 1.00 92.56 95 ASP A N 1
ATOM 704 C CA . ASP A 1 95 ? 20.024 10.111 -23.604 1.00 92.56 95 ASP A CA 1
ATOM 705 C C . ASP A 1 95 ? 21.511 9.802 -23.426 1.00 92.56 95 ASP A C 1
ATOM 707 O O . ASP A 1 95 ? 22.279 10.656 -22.981 1.00 92.56 95 ASP A O 1
ATOM 711 N N . LEU A 1 96 ? 21.929 8.576 -23.743 1.00 83.69 96 LEU A N 1
ATOM 712 C CA . LEU A 1 96 ? 23.351 8.256 -23.771 1.00 83.69 96 LEU A CA 1
ATOM 713 C C . LEU A 1 96 ? 23.959 8.860 -25.042 1.00 83.69 96 LEU A C 1
ATOM 715 O O . LEU A 1 96 ? 23.526 8.498 -26.145 1.00 83.69 96 LEU A O 1
ATOM 719 N N . PRO A 1 97 ? 24.936 9.779 -24.920 1.00 70.19 97 PRO A N 1
ATOM 720 C CA . PRO A 1 97 ? 25.560 10.380 -26.083 1.00 70.19 97 PRO A CA 1
ATOM 721 C C . PRO A 1 97 ? 26.282 9.304 -26.893 1.00 70.19 97 PRO A C 1
ATOM 723 O O . PRO A 1 97 ? 26.864 8.378 -26.337 1.00 70.19 97 PRO A O 1
ATOM 726 N N . VAL A 1 98 ? 26.311 9.460 -28.217 1.00 56.12 98 VAL A N 1
ATOM 727 C CA . VAL A 1 98 ? 27.361 8.822 -29.014 1.00 56.12 98 VAL A CA 1
ATOM 728 C C . VAL A 1 98 ? 28.621 9.612 -28.694 1.00 56.12 98 VAL A C 1
ATOM 730 O O . VAL A 1 98 ? 28.798 10.705 -29.233 1.00 56.12 98 VAL A O 1
ATOM 733 N N . LEU A 1 99 ? 29.464 9.129 -27.774 1.00 52.41 99 LEU A N 1
ATOM 734 C CA . LEU A 1 99 ? 30.792 9.720 -27.606 1.00 52.41 99 LEU A CA 1
ATOM 735 C C . LEU A 1 99 ? 31.453 9.735 -28.990 1.00 52.41 99 LEU A C 1
ATOM 737 O O . LEU A 1 99 ? 31.667 8.681 -29.595 1.00 52.41 99 LEU A O 1
ATOM 741 N N . GLY A 1 100 ? 31.671 10.940 -29.530 1.00 46.19 100 GLY A N 1
ATOM 742 C CA . GLY A 1 100 ? 32.198 11.143 -30.875 1.00 46.19 100 GLY A CA 1
ATOM 743 C C . GLY A 1 100 ? 33.451 10.299 -31.051 1.00 46.19 100 GLY A C 1
ATOM 744 O O . GLY A 1 100 ? 34.332 10.330 -30.197 1.00 46.19 100 GLY A O 1
ATOM 745 N N . SER A 1 101 ? 33.482 9.490 -32.113 1.00 41.81 101 SER A N 1
ATOM 746 C CA . SER A 1 101 ? 34.463 8.425 -32.308 1.00 41.81 101 SER A CA 1
ATOM 747 C C . SER A 1 101 ? 35.882 8.869 -31.931 1.00 41.81 101 SER A C 1
ATOM 749 O O . SER A 1 101 ? 36.543 9.564 -32.708 1.00 41.81 101 SER A O 1
ATOM 751 N N . HIS A 1 102 ? 36.397 8.406 -30.792 1.00 43.97 102 HIS A N 1
ATOM 752 C CA . HIS A 1 102 ? 37.838 8.270 -30.642 1.00 43.97 102 HIS A CA 1
ATOM 753 C C . HIS A 1 102 ? 38.253 7.154 -31.610 1.00 43.97 102 HIS A C 1
ATOM 755 O O . HIS A 1 102 ? 38.222 5.968 -31.291 1.00 43.97 102 HIS A O 1
ATOM 761 N N . ARG A 1 103 ? 38.547 7.541 -32.859 1.00 42.00 103 ARG A N 1
ATOM 762 C CA . ARG A 1 103 ? 39.119 6.673 -33.893 1.00 42.00 103 ARG A CA 1
ATOM 763 C C . ARG A 1 103 ? 40.497 6.222 -33.412 1.00 42.00 103 ARG A C 1
ATOM 765 O O . ARG A 1 103 ? 41.480 6.909 -33.661 1.00 42.00 103 ARG A O 1
ATOM 772 N N . GLY A 1 104 ? 40.575 5.110 -32.687 1.00 44.12 104 GLY A N 1
ATOM 773 C CA . GLY A 1 104 ? 41.869 4.675 -32.171 1.00 44.12 104 GLY A CA 1
ATOM 774 C C . GLY A 1 104 ? 41.889 3.427 -31.298 1.00 44.12 104 GLY A C 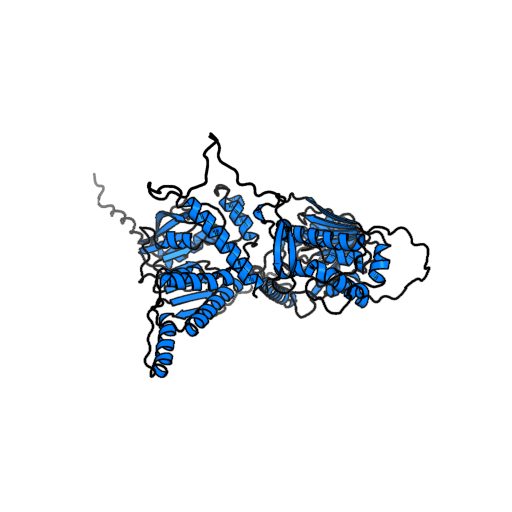1
ATOM 775 O O . GLY A 1 104 ? 42.645 3.428 -30.343 1.00 44.12 104 GLY A O 1
ATOM 776 N N . ALA A 1 105 ? 41.093 2.390 -31.579 1.00 42.34 105 ALA A N 1
ATOM 777 C CA . ALA A 1 105 ? 41.387 1.009 -31.155 1.00 42.34 105 ALA A CA 1
ATOM 778 C C . ALA A 1 105 ? 40.375 0.037 -31.785 1.00 42.34 105 ALA A C 1
ATOM 780 O O . ALA A 1 105 ? 39.281 -0.167 -31.269 1.00 42.34 105 ALA A O 1
ATOM 781 N N . GLY A 1 106 ? 40.729 -0.566 -32.921 1.00 39.25 106 GLY A N 1
ATOM 782 C CA . GLY A 1 106 ? 39.933 -1.601 -33.594 1.00 39.25 106 GLY A CA 1
ATOM 783 C C . GLY A 1 106 ? 40.057 -2.985 -32.947 1.00 39.25 106 GLY A C 1
ATOM 784 O O . GLY A 1 106 ? 40.331 -3.953 -33.649 1.00 39.25 106 GLY A O 1
ATOM 785 N N . GLY A 1 107 ? 39.906 -3.084 -31.625 1.00 43.62 107 GLY A N 1
ATOM 786 C CA . GLY A 1 107 ? 39.873 -4.360 -30.908 1.00 43.62 107 GLY A CA 1
ATOM 787 C C . GLY A 1 107 ? 38.433 -4.751 -30.593 1.00 43.62 107 GLY A C 1
ATOM 788 O O . GLY A 1 107 ? 37.851 -4.219 -29.655 1.00 43.62 107 GLY A O 1
ATOM 789 N N . GLY A 1 108 ? 37.840 -5.654 -31.374 1.00 40.62 108 GLY A N 1
ATOM 790 C CA . GLY A 1 108 ? 36.526 -6.213 -31.055 1.00 40.62 108 GLY A CA 1
ATOM 791 C C . GLY A 1 108 ? 36.605 -7.061 -29.786 1.00 40.62 108 GLY A C 1
ATOM 792 O O . GLY A 1 108 ? 37.176 -8.148 -29.811 1.00 40.62 108 GLY A O 1
ATOM 793 N N . VAL A 1 109 ? 36.039 -6.581 -28.677 1.00 43.62 109 VAL A N 1
ATOM 794 C CA . VAL A 1 109 ? 35.930 -7.352 -27.431 1.00 43.62 109 VAL A CA 1
ATOM 795 C C . VAL A 1 109 ? 34.678 -8.227 -27.507 1.00 43.62 109 VAL A C 1
ATOM 797 O O . VAL A 1 109 ? 33.631 -7.935 -26.939 1.00 43.62 109 VAL A O 1
ATOM 800 N N . SER A 1 110 ? 34.761 -9.325 -28.253 1.00 45.09 110 SER A N 1
ATOM 801 C CA . SER A 1 110 ? 33.785 -10.410 -28.155 1.00 45.09 110 SER A CA 1
ATOM 802 C C . SER A 1 110 ? 34.117 -11.242 -26.914 1.00 45.09 110 SER A C 1
ATOM 804 O O . SER A 1 110 ? 35.007 -12.089 -26.980 1.00 45.09 110 SER A O 1
ATOM 806 N N . GLY A 1 111 ? 33.458 -11.007 -25.773 1.00 53.69 111 GLY A N 1
ATOM 807 C CA . GLY A 1 111 ? 33.660 -11.910 -24.632 1.00 53.69 111 GLY A CA 1
ATOM 808 C C . GLY A 1 111 ? 33.215 -11.487 -23.237 1.00 53.69 111 GLY A C 1
ATOM 809 O O . GLY A 1 111 ? 33.446 -12.266 -22.316 1.00 53.69 111 GLY A O 1
ATOM 810 N N . VAL A 1 112 ? 32.597 -10.320 -23.021 1.00 57.31 112 VAL A N 1
ATOM 811 C CA . VAL A 1 112 ? 32.149 -9.991 -21.656 1.00 57.31 112 VAL A CA 1
ATOM 812 C C . VAL A 1 112 ? 30.948 -10.861 -21.285 1.00 57.31 112 VAL A C 1
ATOM 814 O O . VAL A 1 112 ? 29.919 -10.841 -21.963 1.00 57.31 112 VAL A O 1
ATOM 817 N N . SER A 1 113 ? 31.091 -11.663 -20.228 1.00 72.56 113 SER A N 1
ATOM 818 C CA . SER A 1 113 ? 30.023 -12.546 -19.766 1.00 72.56 113 SER A CA 1
ATOM 819 C C . SER A 1 113 ? 28.840 -11.726 -19.237 1.00 72.56 113 SER A C 1
ATOM 821 O O . SER A 1 113 ? 29.013 -10.634 -18.689 1.00 72.56 113 SER A O 1
ATOM 823 N N . SER A 1 114 ? 27.618 -12.256 -19.346 1.00 65.50 114 SER A N 1
ATOM 824 C CA . SER A 1 114 ? 26.426 -11.598 -18.787 1.00 65.50 114 SER A CA 1
ATOM 825 C C . SER A 1 114 ? 26.552 -11.343 -17.279 1.00 65.50 114 SER A C 1
ATOM 827 O O . SER A 1 114 ? 25.986 -10.382 -16.769 1.00 65.50 114 SER A O 1
ATOM 829 N N . VAL A 1 115 ? 27.319 -12.173 -16.565 1.00 70.69 115 VAL A N 1
ATOM 830 C CA . VAL A 1 115 ? 27.563 -12.044 -15.122 1.00 70.69 115 VAL A CA 1
ATOM 831 C C . VAL A 1 115 ? 28.422 -10.822 -14.812 1.00 70.69 115 VAL A C 1
ATOM 833 O O . VAL A 1 115 ? 28.103 -10.078 -13.884 1.00 70.69 115 VAL A O 1
ATOM 836 N N . ASP A 1 116 ? 29.473 -10.582 -15.594 1.00 73.25 116 ASP A N 1
ATOM 837 C CA . ASP A 1 116 ? 30.339 -9.416 -15.406 1.00 73.25 116 ASP A CA 1
ATOM 838 C C . ASP A 1 116 ? 29.585 -8.128 -15.733 1.00 73.25 116 ASP A C 1
ATOM 840 O O . ASP A 1 116 ? 29.652 -7.164 -14.975 1.00 73.25 116 ASP A O 1
ATOM 844 N N . ALA A 1 117 ? 28.757 -8.150 -16.781 1.00 68.00 117 ALA A N 1
ATOM 845 C CA . ALA A 1 117 ? 27.905 -7.020 -17.127 1.00 68.00 117 ALA A CA 1
ATOM 846 C C . ALA A 1 117 ? 26.887 -6.682 -16.018 1.00 68.00 117 ALA A C 1
ATOM 848 O O . ALA A 1 117 ? 26.684 -5.508 -15.707 1.00 68.00 117 ALA A O 1
ATOM 849 N N . ILE A 1 118 ? 26.290 -7.692 -15.368 1.00 71.50 118 ILE A N 1
ATOM 850 C CA . ILE A 1 118 ? 25.392 -7.489 -14.216 1.00 71.50 118 ILE A CA 1
ATOM 851 C C . ILE A 1 118 ? 26.156 -6.911 -13.022 1.00 71.50 118 ILE A C 1
ATOM 853 O O . ILE A 1 118 ? 25.663 -5.982 -12.390 1.00 71.50 118 ILE A O 1
ATOM 857 N N . ARG A 1 119 ? 27.361 -7.410 -12.717 1.00 75.56 119 ARG A N 1
ATOM 858 C CA . ARG A 1 119 ? 28.187 -6.874 -11.620 1.00 75.56 119 ARG A CA 1
ATOM 859 C C . ARG A 1 119 ? 28.595 -5.427 -11.871 1.00 75.56 119 ARG A C 1
ATOM 861 O O . ARG A 1 119 ? 28.509 -4.611 -10.958 1.00 75.56 119 ARG A O 1
ATOM 868 N N . SER A 1 120 ? 28.999 -5.097 -13.095 1.00 68.38 120 SER A N 1
ATOM 869 C CA . SER A 1 120 ? 29.313 -3.724 -13.500 1.00 68.38 120 SER A CA 1
ATOM 870 C C . SER A 1 120 ? 28.087 -2.815 -13.414 1.00 68.38 120 SER A C 1
ATOM 872 O O . SER A 1 120 ? 28.192 -1.686 -12.942 1.00 68.38 120 SER A O 1
ATOM 874 N N . TYR A 1 121 ? 26.909 -3.316 -13.791 1.00 75.56 121 TYR A N 1
ATOM 875 C CA . TYR A 1 121 ? 25.643 -2.608 -13.624 1.00 75.56 121 TYR A CA 1
ATOM 876 C C . TYR A 1 121 ? 25.276 -2.386 -12.153 1.00 75.56 121 TYR A C 1
ATOM 878 O O . TYR A 1 121 ? 24.902 -1.278 -11.777 1.00 75.56 121 TYR A O 1
ATOM 886 N N . GLU A 1 122 ? 25.413 -3.404 -11.302 1.00 77.62 122 GLU A N 1
ATOM 887 C CA . GLU A 1 122 ? 25.201 -3.257 -9.863 1.00 77.62 122 GLU A CA 1
ATOM 888 C C . GLU A 1 122 ? 26.201 -2.262 -9.276 1.00 77.62 122 GLU A C 1
ATOM 890 O O . GLU A 1 122 ? 25.801 -1.403 -8.504 1.00 77.62 122 GLU A O 1
ATOM 895 N N . ALA A 1 123 ? 27.471 -2.294 -9.679 1.00 71.19 123 ALA A N 1
ATOM 896 C CA . ALA A 1 123 ? 28.465 -1.316 -9.243 1.00 71.19 123 ALA A CA 1
ATOM 897 C C . ALA A 1 123 ? 28.124 0.117 -9.691 1.00 71.19 123 ALA A C 1
ATOM 899 O O . ALA A 1 123 ? 28.357 1.056 -8.934 1.00 71.19 123 ALA A O 1
ATOM 900 N N . LEU A 1 124 ? 27.548 0.281 -10.887 1.00 70.44 124 LEU A N 1
ATOM 901 C CA . LEU A 1 124 ? 27.125 1.574 -11.428 1.00 70.44 124 LEU A CA 1
ATOM 902 C C . LEU A 1 124 ? 25.880 2.120 -10.720 1.00 70.44 124 LEU A C 1
ATOM 904 O O . LEU A 1 124 ? 25.810 3.302 -10.395 1.00 70.44 124 LEU A O 1
ATOM 908 N N . LEU A 1 125 ? 24.873 1.274 -10.502 1.00 75.69 125 LEU A N 1
ATOM 909 C CA . LEU A 1 125 ? 23.594 1.710 -9.956 1.00 75.69 125 LEU A CA 1
ATOM 910 C C . LEU A 1 125 ? 23.553 1.695 -8.437 1.00 75.69 125 LEU A C 1
ATOM 912 O O . LEU A 1 125 ? 22.877 2.532 -7.848 1.00 75.69 125 LEU A O 1
ATOM 916 N N . LYS A 1 126 ? 24.246 0.770 -7.773 1.00 77.12 126 LYS A N 1
ATOM 917 C CA . LYS A 1 126 ? 24.175 0.638 -6.316 1.00 77.12 126 LYS A CA 1
ATOM 918 C C . LYS A 1 126 ? 24.439 1.961 -5.599 1.00 77.12 126 LYS A C 1
ATOM 920 O O . LYS A 1 126 ? 23.652 2.236 -4.708 1.00 77.12 126 LYS A O 1
ATOM 925 N N . PRO A 1 127 ? 25.409 2.814 -5.978 1.00 69.38 127 PRO A N 1
ATOM 926 C CA . PRO A 1 127 ? 25.574 4.099 -5.317 1.00 69.38 127 PRO A CA 1
ATOM 927 C C . PRO A 1 127 ? 24.573 5.163 -5.805 1.00 69.38 127 PRO A C 1
ATOM 929 O O . PRO A 1 127 ? 24.072 5.923 -4.983 1.00 69.38 127 PRO A O 1
ATOM 932 N N . ALA A 1 128 ? 24.157 5.160 -7.082 1.00 68.50 128 ALA A N 1
ATOM 933 C CA . ALA A 1 128 ? 23.071 6.034 -7.559 1.00 68.50 128 ALA A CA 1
ATOM 934 C C . ALA A 1 128 ? 21.759 5.803 -6.786 1.00 68.50 128 ALA A C 1
ATOM 936 O O . ALA A 1 128 ? 21.015 6.748 -6.518 1.00 68.50 128 ALA A O 1
ATOM 937 N N . TYR A 1 129 ? 21.517 4.548 -6.400 1.00 75.94 129 TYR A N 1
ATOM 938 C CA . TYR A 1 129 ? 20.337 4.096 -5.678 1.00 75.94 129 TYR A CA 1
ATOM 939 C C . TYR A 1 129 ? 20.563 3.866 -4.180 1.00 75.94 129 TYR A C 1
ATOM 941 O O . TYR A 1 129 ? 19.578 3.610 -3.496 1.00 75.94 129 TYR A O 1
ATOM 949 N N . ALA A 1 130 ? 21.780 3.933 -3.635 1.00 67.44 130 ALA A N 1
ATOM 950 C CA . ALA A 1 130 ? 22.043 3.647 -2.216 1.00 67.44 130 ALA A CA 1
ATOM 951 C C . ALA A 1 130 ? 21.278 4.629 -1.323 1.00 67.44 130 ALA A C 1
ATOM 953 O O . ALA A 1 130 ? 20.512 4.209 -0.456 1.00 67.44 130 ALA A O 1
ATOM 954 N N . ASP A 1 131 ? 21.366 5.918 -1.651 1.00 59.12 131 ASP A N 1
ATOM 955 C CA . ASP A 1 131 ? 20.656 6.992 -0.947 1.00 59.12 131 ASP A CA 1
ATOM 956 C C . ASP A 1 131 ? 19.132 6.904 -1.118 1.00 59.12 131 ASP A C 1
ATOM 958 O O . ASP A 1 131 ? 18.364 7.361 -0.279 1.00 59.12 131 ASP A O 1
ATOM 962 N N . ILE A 1 132 ? 18.679 6.305 -2.223 1.00 60.16 132 ILE A N 1
ATOM 963 C CA . ILE A 1 132 ? 17.265 6.230 -2.609 1.00 60.16 132 ILE A CA 1
ATOM 964 C C . ILE A 1 132 ? 16.593 4.984 -2.011 1.00 60.16 132 ILE A C 1
ATOM 966 O O . ILE A 1 132 ? 15.440 5.014 -1.580 1.00 60.16 132 ILE A O 1
ATOM 970 N N . SER A 1 133 ? 17.310 3.861 -1.994 1.00 52.06 133 SER A N 1
ATOM 971 C CA . SER A 1 133 ? 16.802 2.539 -1.612 1.00 52.06 133 SER A CA 1
ATOM 972 C C . SER A 1 133 ? 16.745 2.334 -0.102 1.00 52.06 133 SER A C 1
ATOM 974 O O . SER A 1 133 ? 15.827 1.653 0.364 1.00 52.06 133 SER A O 1
ATOM 976 N N . GLY A 1 134 ? 17.609 3.012 0.668 1.00 50.44 134 GLY A N 1
ATOM 977 C CA . GLY A 1 134 ? 17.506 3.090 2.132 1.00 50.44 134 GLY A CA 1
ATOM 978 C C . GLY A 1 134 ? 16.174 3.668 2.633 1.00 50.44 134 GLY A C 1
ATOM 979 O O . GLY A 1 134 ? 15.864 3.575 3.816 1.00 50.44 134 GLY A O 1
ATOM 980 N N . HIS A 1 135 ? 15.354 4.234 1.741 1.00 47.69 135 HIS A N 1
ATOM 981 C CA . HIS A 1 135 ? 14.048 4.812 2.048 1.00 47.69 135 HIS A CA 1
ATOM 982 C C . HIS A 1 135 ? 12.835 3.985 1.597 1.00 47.69 135 HIS A C 1
ATOM 984 O O . HIS A 1 135 ? 11.710 4.400 1.888 1.00 47.69 135 HIS A O 1
ATOM 990 N N . PHE A 1 136 ? 13.014 2.868 0.875 1.00 50.22 136 PHE A N 1
ATOM 991 C CA . PHE A 1 136 ? 11.901 2.264 0.120 1.00 50.22 136 PHE A CA 1
ATOM 992 C C . PHE A 1 136 ? 11.634 0.779 0.304 1.00 50.22 136 PHE A C 1
ATOM 994 O O . PHE A 1 136 ? 10.602 0.303 -0.164 1.00 50.22 136 PHE A O 1
ATOM 1001 N N . VAL A 1 137 ? 12.478 0.051 1.025 1.00 46.28 137 VAL A N 1
ATOM 1002 C CA . VAL A 1 137 ? 12.139 -1.320 1.398 1.00 46.28 137 VAL A CA 1
ATOM 1003 C C . VAL A 1 137 ? 11.870 -1.361 2.890 1.00 46.28 137 VAL A C 1
ATOM 1005 O O . VAL A 1 137 ? 12.710 -1.764 3.688 1.00 46.28 137 VAL A O 1
ATOM 1008 N N . ALA A 1 138 ? 10.669 -0.929 3.281 1.00 45.59 138 ALA A N 1
ATOM 1009 C CA . ALA A 1 138 ? 10.165 -1.319 4.586 1.00 45.59 138 ALA A CA 1
ATOM 1010 C C . ALA A 1 138 ? 10.101 -2.855 4.595 1.00 45.59 138 ALA A C 1
ATOM 1012 O O . ALA A 1 138 ? 9.468 -3.445 3.715 1.00 45.59 138 ALA A O 1
ATOM 1013 N N . GLN A 1 139 ? 10.718 -3.511 5.585 1.00 40.31 139 GLN A N 1
ATOM 1014 C CA . GLN A 1 139 ? 10.621 -4.970 5.794 1.00 40.31 139 GLN A CA 1
ATOM 1015 C C . GLN A 1 139 ? 9.170 -5.492 5.686 1.00 40.31 139 GLN A C 1
ATOM 1017 O O . GLN A 1 139 ? 8.939 -6.634 5.289 1.00 40.31 139 GLN A O 1
ATOM 1022 N N . ARG A 1 140 ? 8.187 -4.625 5.965 1.00 41.81 140 ARG A N 1
ATOM 1023 C CA . ARG A 1 140 ? 6.745 -4.859 5.836 1.00 41.81 140 ARG A CA 1
ATOM 1024 C C . ARG A 1 140 ? 6.277 -5.235 4.422 1.00 41.81 140 ARG A C 1
ATOM 1026 O O . ARG A 1 140 ? 5.457 -6.143 4.295 1.00 41.81 140 ARG A O 1
ATOM 1033 N N . ASP A 1 141 ? 6.765 -4.569 3.375 1.00 46.97 141 ASP A N 1
ATOM 1034 C CA . ASP A 1 141 ? 6.317 -4.838 1.998 1.00 46.97 141 ASP A CA 1
ATOM 1035 C C . ASP A 1 141 ? 6.930 -6.138 1.468 1.00 46.97 141 ASP A C 1
ATOM 1037 O O . ASP A 1 141 ? 6.233 -6.932 0.839 1.00 46.97 141 ASP A O 1
ATOM 1041 N N . LEU A 1 142 ? 8.186 -6.422 1.835 1.00 46.66 142 LEU A N 1
ATOM 1042 C CA . LEU A 1 142 ? 8.850 -7.702 1.564 1.00 46.66 142 LEU A CA 1
ATOM 1043 C C . LEU A 1 142 ? 8.088 -8.885 2.165 1.00 46.66 142 LEU A C 1
ATOM 1045 O O . LEU A 1 142 ? 7.886 -9.883 1.481 1.00 46.66 142 LEU A O 1
ATOM 1049 N N . HIS A 1 143 ? 7.645 -8.782 3.422 1.00 48.41 143 HIS A N 1
ATOM 1050 C CA . HIS A 1 143 ? 6.933 -9.879 4.077 1.00 48.41 143 HIS A CA 1
ATOM 1051 C C . HIS A 1 143 ? 5.549 -10.118 3.454 1.00 48.41 143 HIS A C 1
ATOM 1053 O O . HIS A 1 143 ? 5.211 -11.257 3.142 1.00 48.41 143 HIS A O 1
ATOM 1059 N N . ARG A 1 144 ? 4.785 -9.049 3.167 1.00 57.03 144 ARG A N 1
ATOM 1060 C CA . ARG A 1 144 ? 3.488 -9.143 2.462 1.00 57.03 144 ARG A CA 1
ATOM 1061 C C . ARG A 1 144 ? 3.630 -9.759 1.074 1.00 57.03 144 ARG A C 1
ATOM 1063 O O . ARG A 1 144 ? 2.792 -10.562 0.669 1.00 57.03 144 ARG A O 1
ATOM 1070 N N . LEU A 1 145 ? 4.677 -9.382 0.348 1.00 57.12 145 LEU A N 1
ATOM 1071 C CA . LEU A 1 145 ? 4.957 -9.925 -0.973 1.00 57.12 145 LEU A CA 1
ATOM 1072 C C . LEU A 1 145 ? 5.425 -11.369 -0.916 1.00 57.12 145 LEU A C 1
ATOM 1074 O O . LEU A 1 145 ? 4.980 -12.145 -1.749 1.00 57.12 145 LEU A O 1
ATOM 1078 N N . ASN A 1 146 ? 6.257 -11.745 0.055 1.00 55.41 146 ASN A N 1
ATOM 1079 C CA . ASN A 1 146 ? 6.646 -13.137 0.259 1.00 55.41 146 ASN A CA 1
ATOM 1080 C C . ASN A 1 146 ? 5.412 -14.000 0.552 1.00 55.41 146 ASN A C 1
ATOM 1082 O O . ASN A 1 146 ? 5.221 -15.037 -0.067 1.00 55.41 146 ASN A O 1
ATOM 1086 N N . ASP A 1 147 ? 4.520 -13.532 1.424 1.00 62.69 147 ASP A N 1
ATOM 1087 C CA . ASP A 1 147 ? 3.272 -14.215 1.767 1.00 62.69 147 ASP A CA 1
ATOM 1088 C C . ASP A 1 147 ? 2.322 -14.369 0.576 1.00 62.69 147 ASP A C 1
ATOM 1090 O O . ASP A 1 147 ? 1.791 -15.455 0.332 1.00 62.69 147 ASP A O 1
ATOM 1094 N N . VAL A 1 148 ? 2.087 -13.288 -0.176 1.00 64.12 148 VAL A N 1
ATOM 1095 C CA . VAL A 1 148 ? 1.252 -13.343 -1.382 1.00 64.12 148 VAL A CA 1
ATOM 1096 C C . VAL A 1 148 ? 1.909 -14.215 -2.439 1.00 64.12 148 VAL A C 1
ATOM 1098 O O . VAL A 1 148 ? 1.225 -15.041 -3.033 1.00 64.12 148 VAL A O 1
ATOM 1101 N N . ALA A 1 149 ? 3.215 -14.079 -2.654 1.00 62.28 149 ALA A N 1
ATOM 1102 C CA . ALA A 1 149 ? 3.933 -14.872 -3.634 1.00 62.28 149 ALA A CA 1
ATOM 1103 C C . ALA A 1 149 ? 3.903 -16.357 -3.267 1.00 62.28 149 ALA A C 1
ATOM 1105 O O . ALA A 1 149 ? 3.520 -17.155 -4.110 1.00 62.28 149 ALA A O 1
ATOM 1106 N N . ASN A 1 150 ? 4.166 -16.739 -2.017 1.00 66.62 150 ASN A N 1
ATOM 1107 C CA . ASN A 1 150 ? 4.061 -18.134 -1.584 1.00 66.62 150 ASN A CA 1
ATOM 1108 C C . ASN A 1 150 ? 2.634 -18.668 -1.787 1.00 66.62 150 ASN A C 1
ATOM 1110 O O . ASN A 1 150 ? 2.467 -19.724 -2.387 1.00 66.62 150 ASN A O 1
ATOM 1114 N N . ARG A 1 151 ? 1.585 -17.905 -1.442 1.00 67.06 151 ARG A N 1
ATOM 1115 C CA . ARG A 1 151 ? 0.186 -18.324 -1.680 1.00 67.06 151 ARG A CA 1
ATOM 1116 C C . ARG A 1 151 ? -0.174 -18.471 -3.163 1.00 67.06 151 ARG A C 1
ATOM 1118 O O . ARG A 1 151 ? -0.863 -19.423 -3.529 1.00 67.06 151 ARG A O 1
ATOM 1125 N N . VAL A 1 152 ? 0.257 -17.527 -3.999 1.00 59.91 152 VAL A N 1
ATOM 1126 C CA . VAL A 1 152 ? 0.010 -17.529 -5.452 1.00 59.91 152 VAL A CA 1
ATOM 1127 C C . VAL A 1 152 ? 0.797 -18.654 -6.133 1.00 59.91 152 VAL A C 1
ATOM 1129 O O . VAL A 1 152 ? 0.294 -19.277 -7.064 1.00 59.91 152 VAL A O 1
ATOM 1132 N N . MET A 1 153 ? 2.009 -18.942 -5.658 1.00 58.84 153 MET A N 1
ATOM 1133 C CA . MET A 1 153 ? 2.934 -19.892 -6.281 1.00 58.84 153 MET A CA 1
ATOM 1134 C C . MET A 1 153 ? 2.739 -21.338 -5.796 1.00 58.84 153 MET A C 1
ATOM 1136 O O . MET A 1 153 ? 2.912 -22.269 -6.583 1.00 58.84 153 MET A O 1
ATOM 1140 N N . GLU A 1 154 ? 2.337 -21.559 -4.539 1.00 54.72 154 GLU A N 1
ATOM 1141 C CA . GLU A 1 154 ? 2.064 -22.898 -3.990 1.00 54.72 154 GLU A CA 1
ATOM 1142 C C . GLU A 1 154 ? 0.761 -23.503 -4.534 1.00 54.72 154 GLU A C 1
ATOM 1144 O O . GLU A 1 154 ? 0.658 -24.722 -4.707 1.00 54.72 154 GLU A O 1
ATOM 1149 N N . LYS A 1 155 ? -0.237 -22.677 -4.881 1.00 54.12 155 LYS A N 1
ATOM 1150 C CA . LYS A 1 155 ? -1.494 -23.148 -5.481 1.00 54.12 155 LYS A CA 1
ATOM 1151 C C . LYS A 1 155 ? -1.324 -23.392 -6.984 1.00 54.12 155 LYS A C 1
ATOM 1153 O O . LYS A 1 155 ? -1.822 -22.648 -7.820 1.00 54.12 155 LYS A O 1
ATOM 1158 N N . LYS A 1 156 ? -0.678 -24.510 -7.338 1.00 44.50 156 LYS A N 1
ATOM 1159 C CA . LYS A 1 156 ? -0.551 -25.025 -8.723 1.00 44.50 156 LYS A CA 1
ATOM 1160 C C . LYS A 1 156 ? -1.879 -25.412 -9.405 1.00 44.50 156 LYS A C 1
ATOM 1162 O O . LYS A 1 156 ? -1.860 -25.832 -10.558 1.00 44.50 156 LYS A O 1
ATOM 1167 N N . THR 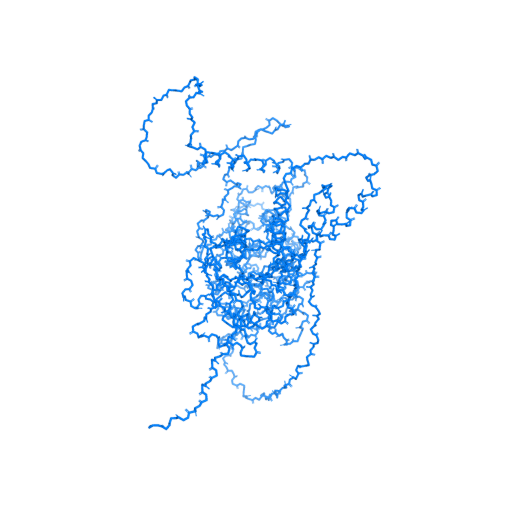A 1 157 ? -3.021 -25.284 -8.733 1.00 40.66 157 THR A N 1
ATOM 1168 C CA . THR A 1 157 ? -4.347 -25.675 -9.238 1.00 40.66 157 THR A CA 1
ATOM 1169 C C . THR A 1 157 ? -5.280 -24.470 -9.302 1.00 40.66 157 THR A C 1
ATOM 1171 O O . THR A 1 157 ? -5.316 -23.693 -8.352 1.00 40.66 157 THR A O 1
ATOM 1174 N N . ASP A 1 158 ? -6.073 -24.366 -10.375 1.00 47.78 158 ASP A N 1
ATOM 1175 C CA . ASP A 1 158 ? -6.938 -23.241 -10.805 1.00 47.78 158 ASP A CA 1
ATOM 1176 C C . ASP A 1 158 ? -7.996 -22.719 -9.792 1.00 47.78 158 ASP A C 1
ATOM 1178 O O . ASP A 1 158 ? -8.853 -21.895 -10.123 1.00 47.78 158 ASP A O 1
ATOM 1182 N N . GLY A 1 159 ? -7.948 -23.163 -8.536 1.00 45.72 159 GLY A N 1
ATOM 1183 C CA . GLY A 1 159 ? -8.838 -22.801 -7.436 1.00 45.72 159 GLY A CA 1
ATOM 1184 C C . GLY A 1 159 ? -8.268 -21.748 -6.480 1.00 45.72 159 GLY A C 1
ATOM 1185 O O . GLY A 1 159 ? -8.245 -21.968 -5.272 1.00 45.72 159 GLY A O 1
ATOM 1186 N N . GLU A 1 160 ? -7.822 -20.587 -6.967 1.00 49.31 160 GLU A N 1
ATOM 1187 C CA . GLU A 1 160 ? -7.590 -19.442 -6.071 1.00 49.31 160 GLU A CA 1
ATOM 1188 C C . GLU A 1 160 ? -8.935 -18.863 -5.586 1.00 49.31 160 GLU A C 1
ATOM 1190 O O . GLU A 1 160 ? -9.740 -18.353 -6.386 1.00 49.31 160 GLU A O 1
ATOM 1195 N N . THR A 1 161 ? -9.153 -18.855 -4.270 1.00 53.75 161 THR A N 1
ATOM 1196 C CA . THR A 1 161 ? -10.360 -18.277 -3.666 1.00 53.75 161 THR A CA 1
ATOM 1197 C C . THR A 1 161 ? -10.284 -16.747 -3.614 1.00 53.75 161 THR A C 1
ATOM 1199 O O . THR A 1 161 ? -9.212 -16.149 -3.669 1.00 53.75 161 THR A O 1
ATOM 1202 N N . ALA A 1 162 ? -11.433 -16.069 -3.523 1.00 46.81 162 ALA A N 1
ATOM 1203 C CA . ALA A 1 162 ? -11.475 -14.611 -3.374 1.00 46.81 162 ALA A CA 1
ATOM 1204 C C . ALA A 1 162 ? -10.822 -14.112 -2.066 1.00 46.81 162 ALA A C 1
ATOM 1206 O O . ALA A 1 162 ? -10.330 -12.989 -2.041 1.00 46.81 162 ALA A O 1
ATOM 1207 N N . LYS A 1 163 ? -10.768 -14.952 -1.019 1.00 49.00 163 LYS A N 1
ATOM 1208 C CA . LYS A 1 163 ? -10.201 -14.615 0.298 1.00 49.00 163 LYS A CA 1
ATOM 1209 C C . LYS A 1 163 ? -8.672 -14.548 0.323 1.00 49.00 163 LYS A C 1
ATOM 1211 O O . LYS A 1 163 ? -8.130 -13.768 1.091 1.00 49.00 163 LYS A O 1
ATOM 1216 N N . ASP A 1 164 ? -7.974 -15.280 -0.547 1.00 51.97 164 ASP A N 1
ATOM 1217 C CA . ASP A 1 164 ? -6.499 -15.284 -0.586 1.00 51.97 164 ASP A CA 1
ATOM 1218 C C . ASP A 1 164 ? -5.890 -13.946 -1.075 1.00 51.97 164 ASP A C 1
ATOM 1220 O O . ASP A 1 164 ? -4.673 -13.777 -1.074 1.00 51.97 164 ASP A O 1
ATOM 1224 N N . ARG A 1 165 ? -6.729 -12.998 -1.525 1.00 51.34 165 ARG A N 1
ATOM 1225 C CA . ARG A 1 165 ? -6.349 -11.871 -2.398 1.00 51.34 165 ARG A CA 1
ATOM 1226 C C . ARG A 1 165 ? -6.450 -10.489 -1.759 1.00 51.34 165 ARG A C 1
ATOM 1228 O O . ARG A 1 165 ? -6.089 -9.507 -2.395 1.00 51.34 165 ARG A O 1
ATOM 1235 N N . GLN A 1 166 ? -6.944 -10.399 -0.529 1.00 54.72 166 GLN A N 1
ATOM 1236 C CA . GLN A 1 166 ? -7.198 -9.121 0.143 1.00 54.72 166 GLN A CA 1
ATOM 1237 C C . GLN A 1 166 ? -5.949 -8.550 0.848 1.00 54.72 166 GLN A C 1
ATOM 1239 O O . GLN A 1 166 ? -6.051 -7.576 1.582 1.00 54.72 166 GLN A O 1
ATOM 1244 N N . SER A 1 167 ? -4.766 -9.153 0.656 1.00 62.75 167 SER A N 1
ATOM 1245 C CA . SER A 1 167 ? -3.589 -8.874 1.493 1.00 62.75 167 SER A CA 1
ATOM 1246 C C . SER A 1 167 ? -2.484 -8.015 0.867 1.00 62.75 167 SER A C 1
ATOM 1248 O O . SER A 1 167 ? -1.573 -7.639 1.602 1.00 62.75 167 SER A O 1
ATOM 1250 N N . CYS A 1 168 ? -2.501 -7.705 -0.437 1.00 77.50 168 CYS A N 1
ATOM 1251 C CA . CYS A 1 168 ? -1.561 -6.719 -0.988 1.00 77.50 168 CYS A CA 1
ATOM 1252 C C . CYS A 1 168 ? -2.243 -5.681 -1.877 1.00 77.50 168 CYS A C 1
ATOM 1254 O O . CYS A 1 168 ? -3.147 -5.993 -2.650 1.00 77.50 168 CYS A O 1
ATOM 1256 N N . ALA A 1 169 ? -1.811 -4.432 -1.714 1.00 81.75 169 ALA A N 1
ATOM 1257 C CA . ALA A 1 169 ? -2.299 -3.302 -2.484 1.00 81.75 169 ALA A CA 1
ATOM 1258 C C . ALA A 1 169 ? -1.625 -3.286 -3.860 1.00 81.75 169 ALA A C 1
ATOM 1260 O O . ALA A 1 169 ? -0.492 -3.736 -4.010 1.00 81.75 169 ALA A O 1
ATOM 1261 N N . GLU A 1 170 ? -2.278 -2.700 -4.862 1.00 84.69 170 GLU A N 1
ATOM 1262 C CA . GLU A 1 170 ? -1.704 -2.563 -6.213 1.00 84.69 170 GLU A CA 1
ATOM 1263 C C . GLU A 1 170 ? -0.432 -1.699 -6.215 1.00 84.69 170 GLU A C 1
ATOM 1265 O O . GLU A 1 170 ? 0.417 -1.843 -7.086 1.00 84.69 170 GLU A O 1
ATOM 1270 N N . SER A 1 171 ? -0.273 -0.846 -5.198 1.00 80.69 171 SER A N 1
ATOM 1271 C CA . SER A 1 171 ? 0.925 -0.045 -4.945 1.00 80.69 171 SER A CA 1
ATOM 1272 C C . SER A 1 171 ? 2.055 -0.813 -4.245 1.00 80.69 171 SER A C 1
ATOM 1274 O O . SER A 1 171 ? 3.170 -0.287 -4.147 1.00 80.69 171 SER A O 1
ATOM 1276 N N . THR A 1 172 ? 1.801 -2.028 -3.736 1.00 83.50 172 THR A N 1
ATOM 1277 C CA . THR A 1 172 ? 2.808 -2.849 -3.050 1.00 83.50 172 THR A CA 1
ATOM 1278 C C . THR A 1 172 ? 3.931 -3.202 -4.020 1.00 83.50 172 THR A C 1
ATOM 1280 O O . THR A 1 172 ? 3.702 -3.745 -5.098 1.00 83.50 172 THR A O 1
ATOM 1283 N N . TYR A 1 173 ? 5.161 -2.871 -3.630 1.00 77.12 173 TYR A N 1
ATOM 1284 C CA . TYR A 1 173 ? 6.307 -2.897 -4.528 1.00 77.12 173 TYR A CA 1
ATOM 1285 C C . TYR A 1 173 ? 7.152 -4.140 -4.363 1.00 77.12 173 TYR A C 1
ATOM 1287 O O . TYR A 1 173 ? 7.895 -4.273 -3.392 1.00 77.12 173 TYR A O 1
ATOM 1295 N N . GLY A 1 174 ? 7.069 -5.023 -5.350 1.00 82.25 174 GLY A N 1
ATOM 1296 C CA . GLY A 1 174 ? 8.078 -6.045 -5.543 1.00 82.25 174 GLY A CA 1
ATOM 1297 C C . GLY A 1 174 ? 9.154 -5.561 -6.506 1.00 82.25 174 GLY A C 1
ATOM 1298 O O . GLY A 1 174 ? 8.846 -5.200 -7.641 1.00 82.25 174 GLY A O 1
ATOM 1299 N N . GLU A 1 175 ? 10.424 -5.630 -6.101 1.00 83.19 175 GLU A N 1
ATOM 1300 C CA . GLU A 1 175 ? 11.553 -5.354 -6.994 1.00 83.19 175 GLU A CA 1
ATOM 1301 C C . GLU A 1 175 ? 12.140 -6.614 -7.654 1.00 83.19 175 GLU A C 1
ATOM 1303 O O . GLU A 1 175 ? 12.634 -7.525 -6.980 1.00 83.19 175 GLU A O 1
ATOM 1308 N N . MET A 1 176 ? 12.058 -6.695 -8.985 1.00 92.69 176 MET A N 1
ATOM 1309 C CA . MET A 1 176 ? 12.838 -7.676 -9.737 1.00 92.69 176 MET A CA 1
ATOM 1310 C C . MET A 1 176 ? 14.317 -7.359 -9.519 1.00 92.69 176 MET A C 1
ATOM 1312 O O . MET A 1 176 ? 14.749 -6.228 -9.736 1.00 92.69 176 MET A O 1
ATOM 1316 N N . THR A 1 177 ? 15.101 -8.346 -9.092 1.00 89.75 177 THR A N 1
ATOM 1317 C CA . THR A 1 177 ? 16.535 -8.116 -8.872 1.00 89.75 177 THR A CA 1
ATOM 1318 C C . THR A 1 177 ? 17.261 -7.968 -10.211 1.00 89.75 177 THR A C 1
ATOM 1320 O O . THR A 1 177 ? 16.803 -8.540 -11.207 1.00 89.75 177 THR A O 1
ATOM 1323 N N . PRO A 1 178 ? 18.424 -7.297 -10.263 1.00 87.31 178 PRO A N 1
ATOM 1324 C CA . PRO A 1 178 ? 19.187 -7.217 -11.503 1.00 87.31 178 PRO A CA 1
ATOM 1325 C C . PRO A 1 178 ? 19.540 -8.583 -12.115 1.00 87.31 178 PRO A C 1
ATOM 1327 O O . PRO A 1 178 ? 19.307 -8.777 -13.312 1.00 87.31 178 PRO A O 1
ATOM 1330 N N . PRO A 1 179 ? 19.987 -9.590 -11.335 1.00 89.50 179 PRO A N 1
ATOM 1331 C CA . PRO A 1 179 ? 20.167 -10.940 -11.864 1.00 89.50 179 PRO A CA 1
ATOM 1332 C C . PRO A 1 179 ? 18.864 -11.570 -12.374 1.00 89.50 179 PRO A C 1
ATOM 1334 O O . PRO A 1 179 ? 18.879 -12.307 -13.357 1.00 89.50 179 PRO A O 1
ATOM 1337 N N . GLY A 1 180 ? 17.733 -11.278 -11.724 1.00 93.25 180 GLY A N 1
ATOM 1338 C CA . GLY A 1 180 ? 16.414 -11.741 -12.147 1.00 93.25 180 GLY A CA 1
ATOM 1339 C C . GLY A 1 180 ? 16.006 -11.191 -13.510 1.00 93.25 180 GLY A C 1
ATOM 1340 O O . GLY A 1 180 ? 15.643 -11.968 -14.391 1.00 93.25 180 GLY A O 1
ATOM 1341 N N . LEU A 1 181 ? 16.138 -9.880 -13.731 1.00 94.75 181 LEU A N 1
ATOM 1342 C CA . LEU A 1 181 ? 15.837 -9.294 -15.037 1.00 94.75 181 LEU A CA 1
ATOM 1343 C C . LEU A 1 181 ? 16.777 -9.823 -16.121 1.00 94.75 181 LEU A C 1
ATOM 1345 O O . LEU A 1 181 ? 16.316 -10.150 -17.212 1.00 94.75 181 LEU A O 1
ATOM 1349 N N . ALA A 1 182 ? 18.072 -9.954 -15.828 1.00 92.44 182 ALA A N 1
ATOM 1350 C CA . ALA A 1 182 ? 19.015 -10.505 -16.793 1.00 92.44 182 ALA A CA 1
ATOM 1351 C C . ALA A 1 182 ? 18.642 -11.939 -17.195 1.00 92.44 182 ALA A C 1
ATOM 1353 O O . ALA A 1 182 ? 18.698 -12.275 -18.379 1.00 92.44 182 ALA A O 1
ATOM 1354 N N . ALA A 1 183 ? 18.192 -12.760 -16.238 1.00 94.94 183 ALA A N 1
ATOM 1355 C CA . ALA A 1 183 ? 17.671 -14.091 -16.524 1.00 94.94 183 ALA A CA 1
ATOM 1356 C C . ALA A 1 183 ? 16.439 -14.020 -17.436 1.00 94.94 183 ALA A C 1
ATOM 1358 O O . ALA A 1 183 ? 16.386 -14.750 -18.419 1.00 94.94 183 ALA A O 1
ATOM 1359 N N . VAL A 1 184 ? 15.494 -13.106 -17.179 1.00 96.56 184 VAL A N 1
ATOM 1360 C CA . VAL A 1 184 ? 14.308 -12.927 -18.036 1.00 96.56 184 VAL A CA 1
ATOM 1361 C C . VAL A 1 184 ? 14.700 -12.512 -19.456 1.00 96.56 184 VAL A C 1
ATOM 1363 O O . VAL A 1 184 ? 14.259 -13.151 -20.405 1.00 96.56 184 VAL A O 1
ATOM 1366 N N . LEU A 1 185 ? 15.530 -11.477 -19.618 1.00 96.50 185 LEU A N 1
ATOM 1367 C CA . LEU A 1 185 ? 15.855 -10.908 -20.931 1.00 96.50 185 LEU A CA 1
ATOM 1368 C C . LEU A 1 185 ? 16.721 -11.834 -21.796 1.00 96.50 185 LEU A C 1
ATOM 1370 O O . LEU A 1 185 ? 16.540 -11.880 -23.011 1.00 96.50 185 LEU A O 1
ATOM 1374 N N . THR A 1 186 ? 17.634 -12.595 -21.188 1.00 95.44 186 THR A N 1
ATOM 1375 C CA . THR A 1 186 ? 18.525 -13.519 -21.921 1.00 95.44 186 THR A CA 1
ATOM 1376 C C . THR A 1 186 ? 17.905 -14.889 -22.185 1.00 95.44 186 THR A C 1
ATOM 1378 O O . THR A 1 186 ? 18.423 -15.645 -23.007 1.00 95.44 186 THR A O 1
ATOM 1381 N N . HIS A 1 187 ? 16.795 -15.231 -21.523 1.00 97.69 187 HIS A N 1
ATOM 1382 C CA . HIS A 1 187 ? 16.149 -16.528 -21.700 1.00 97.69 187 HIS A CA 1
ATOM 1383 C C . HIS A 1 187 ? 15.605 -16.698 -23.129 1.00 97.69 187 HIS A C 1
ATOM 1385 O O . HIS A 1 187 ? 14.923 -15.790 -23.594 1.00 97.69 187 HIS A O 1
ATOM 1391 N N . PRO A 1 188 ? 15.752 -17.861 -23.798 1.00 97.94 188 PRO A N 1
ATOM 1392 C CA . PRO A 1 188 ? 15.306 -18.064 -25.187 1.00 97.94 188 PRO A CA 1
ATOM 1393 C C . PRO A 1 188 ? 13.825 -17.764 -25.473 1.00 97.94 188 PRO A C 1
ATOM 1395 O O . PRO A 1 188 ? 13.471 -17.429 -26.597 1.00 97.94 188 PRO A O 1
ATOM 1398 N N . LEU A 1 189 ? 12.956 -17.867 -24.460 1.00 97.56 189 LEU A N 1
ATOM 1399 C CA . LEU A 1 189 ? 11.536 -17.496 -24.581 1.00 97.56 189 LEU A CA 1
ATOM 1400 C C . LEU A 1 189 ? 11.324 -15.988 -24.783 1.00 97.56 189 LEU A C 1
ATOM 1402 O O . LEU A 1 189 ? 10.379 -15.594 -25.457 1.00 97.56 189 LEU A O 1
ATOM 1406 N N . VAL A 1 190 ? 12.172 -15.147 -24.188 1.00 97.81 190 VAL A N 1
ATOM 1407 C CA . VAL A 1 190 ? 12.157 -13.697 -24.426 1.00 97.81 190 VAL A CA 1
ATOM 1408 C C . VAL A 1 190 ? 13.166 -13.364 -25.520 1.00 97.81 190 VAL A C 1
ATOM 1410 O O . VAL A 1 190 ? 12.822 -12.717 -26.499 1.00 97.81 190 VAL A O 1
ATOM 1413 N N . GLY A 1 191 ? 14.405 -13.834 -25.404 1.00 95.44 191 GLY A N 1
ATOM 1414 C CA . GLY A 1 191 ? 15.433 -13.672 -26.425 1.00 95.44 191 GLY A CA 1
ATOM 1415 C C . GLY A 1 191 ? 15.633 -12.207 -26.792 1.00 95.44 191 GLY A C 1
ATOM 1416 O O . GLY A 1 191 ? 15.611 -11.883 -27.977 1.00 95.44 191 GLY A O 1
ATOM 1417 N N . PHE A 1 192 ? 15.745 -11.329 -25.789 1.00 97.06 192 PHE A N 1
ATOM 1418 C CA . PHE A 1 192 ? 15.904 -9.894 -26.002 1.00 97.06 192 PHE A CA 1
ATOM 1419 C C . PHE A 1 192 ? 17.187 -9.623 -26.793 1.00 97.06 192 PHE A C 1
ATOM 1421 O O . PHE A 1 192 ? 18.266 -10.077 -26.405 1.00 97.06 192 PHE A O 1
ATOM 1428 N N . GLN A 1 193 ? 17.065 -8.904 -27.904 1.00 96.38 193 GLN A N 1
ATOM 1429 C CA . GLN A 1 193 ? 18.173 -8.594 -28.803 1.00 96.38 193 GLN A CA 1
ATOM 1430 C C . GLN A 1 193 ? 18.649 -7.152 -28.620 1.00 96.38 193 GLN A C 1
ATOM 1432 O O . GLN A 1 193 ? 17.885 -6.243 -28.296 1.00 96.38 193 GLN A O 1
ATOM 1437 N N . ALA A 1 194 ? 19.934 -6.927 -28.888 1.00 94.06 194 ALA A N 1
ATOM 1438 C CA . ALA A 1 194 ? 20.488 -5.582 -28.947 1.00 94.06 194 ALA A CA 1
ATOM 1439 C C . ALA A 1 194 ? 19.722 -4.724 -29.972 1.00 94.06 194 ALA A C 1
ATOM 1441 O O . ALA A 1 194 ? 19.477 -5.156 -31.096 1.00 94.06 194 ALA A O 1
ATOM 1442 N N . GLY A 1 195 ? 19.381 -3.493 -29.593 1.00 95.06 195 GLY A N 1
ATOM 1443 C CA . GLY A 1 195 ? 18.604 -2.573 -30.425 1.00 95.06 195 GLY A CA 1
ATOM 1444 C C . GLY A 1 195 ? 17.085 -2.698 -30.283 1.00 95.06 195 GLY A C 1
ATOM 1445 O O . GLY A 1 195 ? 16.378 -1.814 -30.764 1.00 95.06 195 GLY A O 1
ATOM 1446 N N . GLU A 1 196 ? 16.567 -3.709 -29.583 1.00 97.75 196 GLU A N 1
ATOM 1447 C CA . GLU A 1 196 ? 15.135 -3.798 -29.276 1.00 97.75 196 GLU A CA 1
ATOM 1448 C C . GLU A 1 196 ? 14.688 -2.723 -28.272 1.00 97.75 196 GLU A C 1
ATOM 1450 O O . GLU A 1 196 ? 15.490 -2.151 -27.522 1.00 97.75 196 GLU A O 1
ATOM 1455 N N . VAL A 1 197 ? 13.384 -2.445 -28.273 1.00 98.31 197 VAL A N 1
ATOM 1456 C CA . VAL A 1 197 ? 12.721 -1.515 -27.359 1.00 98.31 197 VAL A CA 1
ATOM 1457 C C . VAL A 1 197 ? 12.148 -2.268 -26.162 1.00 98.31 197 VAL A C 1
ATOM 1459 O O . VAL A 1 197 ? 11.308 -3.160 -26.307 1.00 98.31 197 VAL A O 1
ATOM 1462 N N . PHE A 1 198 ? 12.558 -1.868 -24.962 1.00 98.44 198 PHE A N 1
ATOM 1463 C CA . PHE A 1 198 ? 12.100 -2.451 -23.702 1.00 98.44 198 PHE A CA 1
ATOM 1464 C C . PHE A 1 198 ? 11.094 -1.540 -22.985 1.00 98.44 198 PHE A C 1
ATOM 1466 O O . PHE A 1 198 ? 11.241 -0.318 -23.016 1.00 98.44 198 PHE A O 1
ATOM 1473 N N . ALA A 1 199 ? 10.107 -2.112 -22.293 1.00 98.44 199 ALA A N 1
ATOM 1474 C CA . ALA A 1 199 ? 9.244 -1.377 -21.369 1.00 98.44 199 ALA A CA 1
ATOM 1475 C C . ALA A 1 199 ? 9.046 -2.116 -20.041 1.00 98.44 199 ALA A C 1
ATOM 1477 O O . ALA A 1 199 ? 8.799 -3.319 -20.024 1.00 98.44 199 ALA A O 1
ATOM 1478 N N . ASP A 1 200 ? 9.085 -1.369 -18.944 1.00 98.25 200 ASP A N 1
ATOM 1479 C CA . ASP A 1 200 ? 8.779 -1.812 -17.589 1.00 98.25 200 ASP A CA 1
ATOM 1480 C C . ASP A 1 200 ? 7.536 -1.078 -17.072 1.00 98.25 200 ASP A C 1
ATOM 1482 O O . ASP A 1 200 ? 7.506 0.153 -16.967 1.00 98.25 200 ASP A O 1
ATOM 1486 N N . LEU A 1 201 ? 6.485 -1.842 -16.794 1.00 97.44 201 LEU A N 1
ATOM 1487 C CA . LEU A 1 201 ? 5.174 -1.327 -16.443 1.00 97.44 201 LEU A CA 1
ATOM 1488 C C . LEU A 1 201 ? 4.917 -1.483 -14.939 1.00 97.44 201 LEU A C 1
ATOM 1490 O O . LEU A 1 201 ? 4.591 -2.579 -14.467 1.00 97.44 201 LEU A O 1
ATOM 1494 N N . GLY A 1 202 ? 5.037 -0.371 -14.211 1.00 96.25 202 GLY A N 1
ATOM 1495 C CA . GLY A 1 202 ? 5.186 -0.344 -12.754 1.00 96.25 202 GLY A CA 1
ATOM 1496 C C . GLY A 1 202 ? 6.660 -0.304 -12.347 1.00 96.25 202 GLY A C 1
ATOM 1497 O O . GLY A 1 202 ? 7.106 -1.124 -11.548 1.00 96.25 202 GLY A O 1
ATOM 1498 N N . THR A 1 203 ? 7.425 0.620 -12.937 1.00 96.06 203 THR A N 1
ATOM 1499 C CA . THR A 1 203 ? 8.898 0.576 -12.932 1.00 96.06 203 THR A CA 1
ATOM 1500 C C . THR A 1 203 ? 9.560 0.901 -11.591 1.00 96.06 203 THR A C 1
ATOM 1502 O O . THR A 1 203 ? 10.781 0.781 -11.431 1.00 96.06 203 THR A O 1
ATOM 1505 N N . GLY A 1 204 ? 8.782 1.344 -10.603 1.00 94.62 204 GLY A N 1
ATOM 1506 C CA . GLY A 1 204 ? 9.314 1.815 -9.341 1.00 94.62 204 GLY A CA 1
ATOM 1507 C C . GLY A 1 204 ? 10.227 3.004 -9.568 1.00 94.62 204 GLY A C 1
ATOM 1508 O O . GLY A 1 204 ? 9.833 4.046 -10.082 1.00 94.62 204 GLY A O 1
ATOM 1509 N N . VAL A 1 205 ? 11.481 2.820 -9.178 1.00 94.12 205 VAL A N 1
ATOM 1510 C CA . VAL A 1 205 ? 12.523 3.841 -9.287 1.00 94.12 205 VAL A CA 1
ATOM 1511 C C . VAL A 1 205 ? 13.316 3.751 -10.600 1.00 94.12 205 VAL A C 1
ATOM 1513 O O . VAL A 1 205 ? 14.343 4.399 -10.720 1.00 94.12 205 VAL A O 1
ATOM 1516 N N . GLY A 1 206 ? 12.883 2.961 -11.592 1.00 95.31 206 GLY A N 1
ATOM 1517 C CA . GLY A 1 206 ? 13.475 2.982 -12.939 1.00 95.31 206 GLY A CA 1
ATOM 1518 C C . GLY A 1 206 ? 14.710 2.098 -13.146 1.00 95.31 206 GLY A C 1
ATOM 1519 O O . GLY A 1 206 ? 15.445 2.280 -14.120 1.00 95.31 206 GLY A O 1
ATOM 1520 N N . LYS A 1 207 ? 14.946 1.113 -12.269 1.00 93.31 207 LYS A N 1
ATOM 1521 C CA . LYS A 1 207 ? 16.102 0.202 -12.368 1.00 93.31 207 LYS A CA 1
ATOM 1522 C C . LYS A 1 207 ? 16.054 -0.658 -13.633 1.00 93.31 207 LYS A C 1
ATOM 1524 O O . LYS A 1 207 ? 17.025 -0.703 -14.379 1.00 93.31 207 LYS A O 1
ATOM 1529 N N . LEU A 1 208 ? 14.931 -1.320 -13.913 1.00 95.25 208 LEU A N 1
ATOM 1530 C CA . LEU A 1 208 ? 14.868 -2.279 -15.024 1.00 95.25 208 LEU A CA 1
ATOM 1531 C C . LEU A 1 208 ? 15.048 -1.616 -16.403 1.00 95.25 208 LEU A C 1
ATOM 1533 O O . LEU A 1 208 ? 15.821 -2.152 -17.200 1.00 95.25 208 LEU A O 1
ATOM 1537 N N . PRO A 1 209 ? 14.450 -0.439 -16.695 1.00 97.06 209 PRO A N 1
ATOM 1538 C CA . PRO A 1 209 ? 14.735 0.289 -17.929 1.00 97.06 209 PRO A CA 1
ATOM 1539 C C . PRO A 1 209 ? 16.214 0.656 -18.080 1.00 97.06 209 PRO A C 1
ATOM 1541 O O . PRO A 1 209 ? 16.785 0.476 -19.158 1.00 97.06 209 PRO A O 1
ATOM 1544 N N . LEU A 1 210 ? 16.863 1.109 -16.999 1.00 93.44 210 LEU A N 1
ATOM 1545 C CA . LEU A 1 210 ? 18.300 1.390 -17.009 1.00 93.44 210 LEU A CA 1
ATOM 1546 C C . LEU A 1 210 ? 19.114 0.129 -17.300 1.00 93.44 210 LEU A C 1
ATOM 1548 O O . LEU A 1 210 ? 20.036 0.182 -18.108 1.00 93.44 210 LEU A O 1
ATOM 1552 N N . GLN A 1 211 ? 18.764 -1.013 -16.708 1.00 92.81 211 GLN A N 1
ATOM 1553 C CA . GLN A 1 211 ? 19.451 -2.275 -16.978 1.00 92.81 211 GLN A CA 1
ATOM 1554 C C . GLN A 1 211 ? 19.285 -2.737 -18.420 1.00 92.81 211 GLN A C 1
ATOM 1556 O O . GLN A 1 211 ? 20.267 -3.108 -19.061 1.00 92.81 211 GLN A O 1
ATOM 1561 N N . ALA A 1 212 ? 18.057 -2.716 -18.939 1.00 94.56 212 ALA A N 1
ATOM 1562 C CA . ALA A 1 212 ? 17.776 -3.108 -20.313 1.00 94.56 212 ALA A CA 1
ATOM 1563 C C . ALA A 1 212 ? 18.577 -2.244 -21.295 1.00 94.56 212 ALA A C 1
ATOM 1565 O O . ALA A 1 212 ? 19.183 -2.759 -22.236 1.00 94.56 212 ALA A O 1
ATOM 1566 N N . MET A 1 213 ? 18.665 -0.936 -21.031 1.00 93.69 213 MET A N 1
ATOM 1567 C CA . MET A 1 213 ? 19.508 -0.045 -21.816 1.00 93.69 213 MET A CA 1
ATOM 1568 C C . MET A 1 213 ? 20.996 -0.376 -21.655 1.00 93.69 213 MET A C 1
ATOM 1570 O O . MET A 1 213 ? 21.668 -0.566 -22.665 1.00 93.69 213 MET A O 1
ATOM 1574 N N . ILE A 1 214 ? 21.531 -0.415 -20.434 1.00 87.19 214 ILE A N 1
ATOM 1575 C CA . ILE A 1 214 ? 22.981 -0.459 -20.177 1.00 87.19 214 ILE A CA 1
ATOM 1576 C C . ILE A 1 214 ? 23.566 -1.844 -20.459 1.00 87.19 214 ILE A C 1
ATOM 1578 O O . ILE A 1 214 ? 24.560 -1.952 -21.170 1.00 87.19 214 ILE A O 1
ATOM 1582 N N . VAL A 1 215 ? 22.937 -2.894 -19.931 1.00 87.19 215 VAL A N 1
ATOM 1583 C CA . VAL A 1 215 ? 23.445 -4.275 -19.973 1.00 87.19 215 VAL A CA 1
ATOM 1584 C C . VAL A 1 215 ? 23.031 -4.982 -21.256 1.00 87.19 215 VAL A C 1
ATOM 1586 O O . VAL A 1 215 ? 23.823 -5.712 -21.843 1.00 87.19 215 VAL A O 1
ATOM 1589 N N . HIS A 1 216 ? 21.796 -4.761 -21.707 1.00 90.50 216 HIS A N 1
ATOM 1590 C CA . HIS A 1 216 ? 21.224 -5.495 -22.839 1.00 90.50 216 HIS A CA 1
ATOM 1591 C C . HIS A 1 216 ? 21.152 -4.674 -24.132 1.00 90.50 216 HIS A C 1
ATOM 1593 O O . HIS A 1 216 ? 20.618 -5.139 -25.136 1.00 90.50 216 HIS A O 1
ATOM 1599 N N . ASN A 1 217 ? 21.740 -3.474 -24.134 1.00 92.00 217 ASN A N 1
ATOM 1600 C CA . ASN A 1 217 ? 21.864 -2.612 -25.306 1.00 92.00 217 ASN A CA 1
ATOM 1601 C C . ASN A 1 217 ? 20.517 -2.308 -25.991 1.00 92.00 217 ASN A C 1
ATOM 1603 O O . ASN A 1 217 ? 20.437 -2.282 -27.221 1.00 92.00 217 ASN A O 1
ATOM 1607 N N . ALA A 1 218 ? 19.461 -2.080 -25.203 1.00 95.25 218 ALA A N 1
ATOM 1608 C CA . ALA A 1 218 ? 18.192 -1.592 -25.736 1.00 95.25 218 ALA A CA 1
ATOM 1609 C C . ALA A 1 218 ? 18.411 -0.266 -26.487 1.00 95.25 218 ALA A C 1
ATOM 1611 O O . ALA A 1 218 ? 19.131 0.615 -25.999 1.00 95.25 218 ALA A O 1
ATOM 1612 N N . SER A 1 219 ? 17.781 -0.105 -27.655 1.00 95.75 219 SER A N 1
ATOM 1613 C CA . SER A 1 219 ? 17.795 1.187 -28.364 1.00 95.75 219 SER A CA 1
ATOM 1614 C C . SER A 1 219 ? 17.008 2.235 -27.580 1.00 95.75 219 SER A C 1
ATOM 1616 O O . SER A 1 219 ? 17.392 3.404 -27.504 1.00 95.75 219 SER A O 1
ATOM 1618 N N . LYS A 1 220 ? 15.927 1.788 -26.939 1.00 97.44 220 LYS A N 1
ATOM 1619 C CA . LYS A 1 220 ? 15.090 2.587 -26.059 1.00 97.44 220 LYS A CA 1
ATOM 1620 C C . LYS A 1 220 ? 14.526 1.726 -24.935 1.00 97.44 220 LYS A C 1
ATOM 1622 O O . LYS A 1 220 ? 14.141 0.582 -25.164 1.00 97.44 220 LYS A O 1
ATOM 1627 N N . ALA A 1 221 ? 14.462 2.279 -23.732 1.00 97.94 221 ALA A N 1
ATOM 1628 C CA . ALA A 1 221 ? 13.869 1.632 -22.573 1.00 97.94 221 ALA A CA 1
ATOM 1629 C C . ALA A 1 221 ? 12.885 2.578 -21.874 1.00 97.94 221 ALA A C 1
ATOM 1631 O O . ALA A 1 221 ? 13.225 3.715 -21.551 1.00 97.94 221 ALA A O 1
ATOM 1632 N N . TYR A 1 222 ? 11.664 2.110 -21.649 1.00 97.38 222 TYR A N 1
ATOM 1633 C CA . TYR A 1 222 ? 10.592 2.870 -21.017 1.00 97.38 222 TYR A CA 1
ATOM 1634 C C . TYR A 1 222 ? 10.308 2.340 -19.619 1.00 97.38 222 TYR A C 1
ATOM 1636 O O . TYR A 1 222 ? 10.231 1.131 -19.425 1.00 97.38 222 TYR A O 1
ATOM 1644 N N . GLY A 1 223 ? 10.098 3.232 -18.662 1.00 98.06 223 GLY A N 1
ATOM 1645 C CA . GLY A 1 223 ? 9.543 2.906 -17.359 1.00 98.06 223 GLY A CA 1
ATOM 1646 C C . GLY A 1 223 ? 8.278 3.714 -17.110 1.00 98.06 223 GLY A C 1
ATOM 1647 O O . GLY A 1 223 ? 8.295 4.933 -17.251 1.00 98.06 223 GLY A O 1
ATOM 1648 N N . VAL A 1 224 ? 7.185 3.052 -16.744 1.00 98.00 224 VAL A N 1
ATOM 1649 C CA . VAL A 1 224 ? 5.915 3.708 -16.393 1.00 98.00 224 VAL A CA 1
ATOM 1650 C C . VAL A 1 224 ? 5.676 3.540 -14.899 1.00 98.00 224 VAL A C 1
ATOM 1652 O O . VAL A 1 224 ? 5.674 2.411 -14.410 1.00 98.00 224 VAL A O 1
ATOM 1655 N N . GLU A 1 225 ? 5.480 4.637 -14.171 1.00 96.88 225 GLU A N 1
ATOM 1656 C CA . GLU A 1 225 ? 5.204 4.625 -12.730 1.00 96.88 225 GLU A CA 1
ATOM 1657 C C . GLU A 1 225 ? 4.092 5.618 -12.385 1.00 96.88 225 GLU A C 1
ATOM 1659 O O . GLU A 1 225 ? 4.098 6.755 -12.849 1.00 96.88 225 GLU A O 1
ATOM 1664 N N . LEU A 1 226 ? 3.148 5.185 -11.550 1.00 94.00 226 LEU A N 1
ATOM 1665 C CA . LEU A 1 226 ? 2.007 5.991 -11.109 1.00 94.00 226 LEU A CA 1
ATOM 1666 C C . LEU A 1 226 ? 2.195 6.531 -9.683 1.00 94.00 226 LEU A C 1
ATOM 1668 O O . LEU A 1 226 ? 1.471 7.421 -9.260 1.00 94.00 226 LEU A O 1
ATOM 1672 N N . ALA A 1 227 ? 3.152 6.013 -8.914 1.00 90.06 227 ALA A N 1
ATOM 1673 C CA . ALA A 1 227 ? 3.490 6.524 -7.595 1.00 90.06 227 ALA A CA 1
ATOM 1674 C C . ALA A 1 227 ? 4.466 7.707 -7.703 1.00 90.06 227 ALA A C 1
ATOM 1676 O O . ALA A 1 227 ? 5.650 7.522 -7.998 1.00 90.06 227 ALA A O 1
ATOM 1677 N N . ASN A 1 228 ? 3.990 8.910 -7.363 1.00 88.56 228 ASN A N 1
ATOM 1678 C CA . ASN A 1 228 ? 4.718 10.187 -7.448 1.00 88.56 228 ASN A CA 1
ATOM 1679 C C . ASN A 1 228 ? 6.146 10.089 -6.917 1.00 88.56 228 ASN A C 1
ATOM 1681 O O . ASN A 1 228 ? 7.111 10.449 -7.589 1.00 88.56 228 ASN A O 1
ATOM 1685 N N . ARG A 1 229 ? 6.284 9.555 -5.700 1.00 84.44 229 ARG A N 1
ATOM 1686 C CA . ARG A 1 229 ? 7.571 9.467 -5.011 1.00 84.44 229 ARG A CA 1
ATOM 1687 C C . ARG A 1 229 ? 8.547 8.545 -5.740 1.00 84.44 229 ARG A C 1
ATOM 1689 O O . ARG A 1 229 ? 9.721 8.875 -5.846 1.00 84.44 229 ARG A O 1
ATOM 1696 N N . ARG A 1 230 ? 8.079 7.406 -6.259 1.00 89.12 230 ARG A N 1
ATOM 1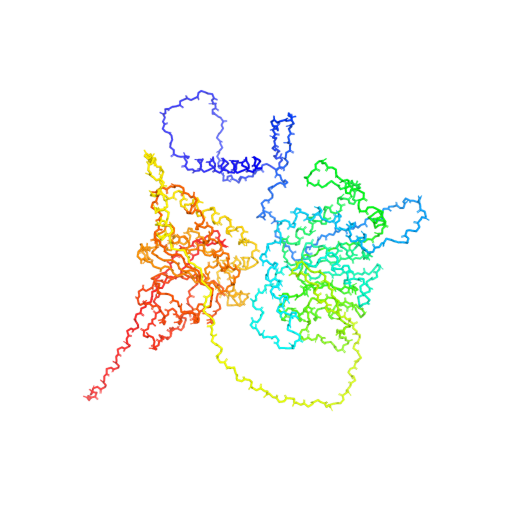697 C CA . ARG A 1 230 ? 8.940 6.458 -6.983 1.00 89.12 230 ARG A CA 1
ATOM 1698 C C . ARG A 1 230 ? 9.373 7.022 -8.329 1.00 89.12 230 ARG A C 1
ATOM 1700 O O . ARG A 1 230 ? 10.553 6.936 -8.652 1.00 89.12 230 ARG A O 1
ATOM 1707 N N . PHE A 1 231 ? 8.456 7.682 -9.035 1.00 94.69 231 PHE A N 1
ATOM 1708 C CA . PHE A 1 231 ? 8.768 8.401 -10.265 1.00 94.69 231 PHE A CA 1
ATOM 1709 C C . PHE A 1 231 ? 9.834 9.484 -10.040 1.00 94.69 231 PHE A C 1
ATOM 1711 O O . PHE A 1 231 ? 10.866 9.471 -10.708 1.00 94.69 231 PHE A O 1
ATOM 1718 N N . LEU A 1 232 ? 9.637 10.372 -9.058 1.00 90.38 232 LEU A N 1
ATOM 1719 C CA . LEU A 1 232 ? 10.588 11.442 -8.733 1.00 90.38 232 LEU A CA 1
ATOM 1720 C C . LEU A 1 232 ? 11.970 10.899 -8.370 1.00 90.38 232 LEU A C 1
ATOM 1722 O O . LEU A 1 232 ? 12.985 11.398 -8.855 1.00 90.38 232 LEU A O 1
ATOM 1726 N N . LEU A 1 233 ? 12.015 9.848 -7.551 1.00 87.75 233 LEU A N 1
ATOM 1727 C CA . LEU A 1 233 ? 13.268 9.188 -7.199 1.00 87.75 233 LEU A CA 1
ATOM 1728 C C . LEU A 1 233 ? 13.923 8.521 -8.410 1.00 87.75 233 LEU A C 1
ATOM 1730 O O . LEU A 1 233 ? 15.143 8.568 -8.533 1.00 87.75 233 LEU A O 1
ATOM 1734 N N . GLY A 1 234 ? 13.139 7.956 -9.327 1.00 93.00 234 GLY A N 1
ATOM 1735 C CA . GLY A 1 234 ? 13.656 7.454 -10.595 1.00 93.00 234 GLY A CA 1
ATOM 1736 C C . GLY A 1 234 ? 14.248 8.559 -11.468 1.00 93.00 234 GLY A C 1
ATOM 1737 O O . GLY A 1 234 ? 15.324 8.378 -12.036 1.00 93.00 234 GLY A O 1
ATOM 1738 N N . CYS A 1 235 ? 13.618 9.735 -11.521 1.00 95.38 235 CYS A N 1
ATOM 1739 C CA . CYS A 1 235 ? 14.172 10.891 -12.225 1.00 95.38 235 CYS A CA 1
ATOM 1740 C C . CYS A 1 235 ? 15.463 11.407 -11.586 1.00 95.38 235 CYS A C 1
ATOM 1742 O O . CYS A 1 235 ? 16.419 11.705 -12.300 1.00 95.38 235 CYS A O 1
ATOM 1744 N N . LEU A 1 236 ? 15.529 11.453 -10.254 1.00 89.62 236 LEU A N 1
ATOM 1745 C CA . LEU A 1 236 ? 16.756 11.792 -9.535 1.00 89.62 236 LEU A CA 1
ATOM 1746 C C . LEU A 1 236 ? 17.870 10.775 -9.828 1.00 89.62 236 LEU A C 1
ATOM 1748 O O . LEU A 1 236 ? 19.001 11.163 -10.118 1.00 89.62 236 LEU A O 1
ATOM 1752 N N . ALA A 1 237 ? 17.548 9.478 -9.804 1.00 88.00 237 ALA A N 1
ATOM 1753 C CA . ALA A 1 237 ? 18.494 8.417 -10.135 1.00 88.00 237 ALA A CA 1
ATOM 1754 C C . ALA A 1 237 ? 19.004 8.543 -11.579 1.00 88.00 237 ALA A C 1
ATOM 1756 O O . ALA A 1 237 ? 20.207 8.442 -11.812 1.00 88.00 237 ALA A O 1
ATOM 1757 N N . LEU A 1 238 ? 18.116 8.822 -12.541 1.00 91.50 238 LEU A N 1
ATOM 1758 C CA . LEU A 1 238 ? 18.494 9.091 -13.930 1.00 91.50 238 LEU A CA 1
ATOM 1759 C C . LEU A 1 238 ? 19.414 10.305 -14.061 1.00 91.50 238 LEU A C 1
ATOM 1761 O O . LEU A 1 238 ? 20.401 10.228 -14.788 1.00 91.50 238 LEU A O 1
ATOM 1765 N N . GLY A 1 239 ? 19.114 11.402 -13.361 1.00 89.56 239 GLY A N 1
ATOM 1766 C CA . GLY A 1 239 ? 19.940 12.611 -13.362 1.00 89.56 239 GLY A CA 1
ATOM 1767 C C . GLY A 1 239 ? 21.358 12.338 -12.864 1.00 89.56 239 GLY A C 1
ATOM 1768 O O . GLY A 1 239 ? 22.323 12.736 -13.510 1.00 89.56 239 GLY A O 1
ATOM 1769 N N . ARG A 1 240 ? 21.491 11.558 -11.785 1.00 85.25 240 ARG A N 1
ATOM 1770 C CA . ARG A 1 240 ? 22.795 11.123 -11.261 1.00 85.25 240 ARG A CA 1
ATOM 1771 C C . ARG A 1 240 ? 23.547 10.245 -12.254 1.00 85.25 240 ARG A C 1
ATOM 1773 O O . ARG A 1 240 ? 24.735 10.442 -12.478 1.00 85.25 240 ARG A O 1
ATOM 1780 N N . VAL A 1 241 ? 22.865 9.286 -12.883 1.00 84.31 241 VAL A N 1
ATOM 1781 C CA . VAL A 1 241 ? 23.483 8.454 -13.926 1.00 84.31 241 VAL A CA 1
ATOM 1782 C C . VAL A 1 241 ? 23.946 9.324 -15.103 1.00 84.31 241 VAL A C 1
ATOM 1784 O O . VAL A 1 241 ? 25.058 9.133 -15.590 1.00 84.31 241 VAL A O 1
ATOM 1787 N N . ASN A 1 242 ? 23.147 10.312 -15.521 1.00 87.12 242 ASN A N 1
ATOM 1788 C CA . ASN A 1 242 ? 23.511 11.258 -16.578 1.00 87.12 242 ASN A CA 1
ATOM 1789 C C . ASN A 1 242 ? 24.773 12.059 -16.233 1.00 87.12 242 ASN A C 1
ATOM 1791 O O . ASN A 1 242 ? 25.706 12.111 -17.029 1.00 87.12 242 ASN A O 1
ATOM 1795 N N . GLU A 1 243 ? 24.818 12.651 -15.041 1.00 83.12 243 GLU A N 1
ATOM 1796 C CA . GLU A 1 243 ? 25.967 13.420 -14.555 1.00 83.12 243 GLU A CA 1
ATOM 1797 C C . GLU A 1 243 ? 27.253 12.582 -14.575 1.00 83.12 243 GLU A C 1
ATOM 1799 O O . GLU A 1 243 ? 28.305 13.046 -15.018 1.00 83.12 243 GLU A O 1
ATOM 1804 N N . GLN A 1 244 ? 27.164 11.312 -14.177 1.00 77.69 244 GLN A N 1
ATOM 1805 C CA . GLN A 1 244 ? 28.299 10.388 -14.212 1.00 77.69 244 GLN A CA 1
ATOM 1806 C C . GLN A 1 244 ? 28.784 10.120 -15.643 1.00 77.69 244 GLN A C 1
ATOM 1808 O O . GLN A 1 244 ? 29.987 10.140 -15.900 1.00 77.69 244 GLN A O 1
ATOM 1813 N N . PHE A 1 245 ? 27.868 9.927 -16.597 1.00 78.25 245 PHE A N 1
ATOM 1814 C CA . PHE A 1 245 ? 28.239 9.773 -18.007 1.00 78.25 245 PHE A CA 1
ATOM 1815 C C . PHE A 1 245 ? 28.844 11.050 -18.606 1.00 78.25 245 PHE A C 1
ATOM 1817 O O . PHE A 1 245 ? 29.770 10.957 -19.408 1.00 78.25 245 PHE A O 1
ATOM 1824 N N . GLN A 1 246 ? 28.346 12.229 -18.225 1.00 79.50 246 GLN A N 1
ATOM 1825 C CA . GLN A 1 246 ? 28.814 13.512 -18.759 1.00 79.50 246 GLN A CA 1
ATOM 1826 C C . GLN A 1 246 ? 30.182 13.923 -18.214 1.00 79.50 246 GLN A C 1
ATOM 1828 O O . GLN A 1 246 ? 31.029 14.405 -18.962 1.00 79.50 246 GLN A O 1
ATOM 1833 N N . THR A 1 247 ? 30.404 13.748 -16.913 1.00 77.19 247 THR A N 1
ATOM 1834 C CA . THR A 1 247 ? 31.643 14.186 -16.257 1.00 77.19 247 THR A CA 1
ATOM 1835 C C . THR A 1 247 ? 32.810 13.237 -16.517 1.00 77.19 247 THR A C 1
ATOM 1837 O O . THR A 1 247 ? 33.963 13.631 -16.353 1.00 77.19 247 THR A O 1
ATOM 1840 N N . GLY A 1 248 ? 32.530 11.975 -16.875 1.00 68.06 248 GLY A N 1
ATOM 1841 C CA . GLY A 1 248 ? 33.542 10.917 -16.929 1.00 68.06 248 GLY A CA 1
ATOM 1842 C C . GLY A 1 248 ? 34.243 10.702 -15.583 1.00 68.06 248 GLY A C 1
ATOM 1843 O O . GLY A 1 248 ? 35.302 10.071 -15.533 1.00 68.06 248 GLY A O 1
ATOM 1844 N N . ALA A 1 249 ? 33.689 11.264 -14.502 1.00 64.75 249 ALA A N 1
ATOM 1845 C CA . ALA A 1 249 ? 34.308 11.238 -13.199 1.00 64.75 249 ALA A CA 1
ATOM 1846 C C . ALA A 1 249 ? 34.310 9.796 -12.670 1.00 64.75 249 ALA A C 1
ATOM 1848 O O . ALA A 1 249 ? 33.315 9.078 -12.793 1.00 64.75 249 ALA A O 1
ATOM 1849 N N . PRO A 1 250 ? 35.420 9.337 -12.073 1.00 59.41 250 PRO A N 1
ATOM 1850 C CA . PRO A 1 250 ? 35.438 8.064 -11.374 1.00 59.41 250 PRO A CA 1
ATOM 1851 C C . PRO A 1 250 ? 34.396 8.076 -10.247 1.00 59.41 250 PRO A C 1
ATOM 1853 O O . PRO A 1 250 ? 34.410 8.980 -9.410 1.00 59.41 250 PRO A O 1
ATOM 1856 N N . TRP A 1 251 ? 33.531 7.056 -10.201 1.00 54.16 251 TRP A N 1
ATOM 1857 C CA . TRP A 1 251 ? 32.548 6.881 -9.127 1.00 54.16 251 TRP A CA 1
ATOM 1858 C C . TRP A 1 251 ? 33.236 6.925 -7.758 1.00 54.16 251 TRP A C 1
ATOM 1860 O O . TRP A 1 251 ? 34.036 6.041 -7.434 1.00 54.16 251 TRP A O 1
ATOM 1870 N N . ARG A 1 252 ? 32.903 7.938 -6.949 1.00 54.94 252 ARG A N 1
ATOM 1871 C CA . ARG A 1 252 ? 33.256 7.999 -5.527 1.00 54.94 252 ARG A CA 1
ATOM 1872 C C . ARG A 1 252 ? 32.034 7.554 -4.719 1.00 54.94 252 ARG A C 1
ATOM 1874 O O . ARG A 1 252 ? 31.020 8.249 -4.770 1.00 54.94 252 ARG A O 1
ATOM 1881 N N . PRO A 1 253 ? 32.066 6.401 -4.029 1.00 50.78 253 PRO A N 1
ATOM 1882 C CA . PRO A 1 253 ? 31.014 6.080 -3.074 1.00 50.78 253 PRO A CA 1
ATOM 1883 C C . PRO A 1 253 ? 30.980 7.150 -1.969 1.00 50.78 253 PRO A C 1
ATOM 1885 O O . PRO A 1 253 ? 32.025 7.627 -1.529 1.00 50.78 253 PRO A O 1
ATOM 1888 N N . PHE A 1 254 ? 29.781 7.552 -1.543 1.00 42.41 254 PHE A N 1
ATOM 1889 C CA . PHE A 1 254 ? 29.609 8.406 -0.368 1.00 42.41 254 PHE A CA 1
ATOM 1890 C C . PHE A 1 254 ? 29.862 7.567 0.890 1.00 42.41 254 PHE A C 1
ATOM 1892 O O . PHE A 1 254 ? 29.196 6.553 1.086 1.00 42.41 254 PHE A O 1
ATOM 1899 N N . GLY A 1 255 ? 30.801 8.003 1.732 1.00 46.06 255 GLY A N 1
ATOM 1900 C CA . GLY A 1 255 ? 31.095 7.359 3.015 1.00 46.06 255 GLY A CA 1
ATOM 1901 C C . GLY A 1 255 ? 32.046 6.168 2.907 1.00 46.06 255 GLY A C 1
ATOM 1902 O O . GLY A 1 255 ? 31.614 5.031 3.004 1.00 46.06 255 GLY A O 1
ATOM 1903 N N . ASP A 1 256 ? 33.318 6.457 2.638 1.00 45.53 256 ASP A N 1
ATOM 1904 C CA . ASP A 1 256 ? 34.517 5.830 3.220 1.00 45.53 256 ASP A CA 1
ATOM 1905 C C . ASP A 1 256 ? 35.708 6.257 2.351 1.00 45.53 256 ASP A C 1
ATOM 1907 O O . ASP A 1 256 ? 35.833 5.880 1.185 1.00 45.53 256 ASP A O 1
ATOM 1911 N N . GLU A 1 257 ? 36.578 7.102 2.907 1.00 51.94 257 GLU A N 1
ATOM 1912 C CA . GLU A 1 257 ? 37.750 7.651 2.208 1.00 51.94 257 GLU A CA 1
ATOM 1913 C C . GLU A 1 257 ? 38.843 6.605 1.926 1.00 51.94 257 GLU A C 1
ATOM 1915 O O . GLU A 1 257 ? 39.829 6.910 1.254 1.00 51.94 257 GLU A O 1
ATOM 1920 N N . GLU A 1 258 ? 38.678 5.349 2.353 1.00 53.44 258 GLU A N 1
ATOM 1921 C CA . GLU A 1 258 ? 39.675 4.306 2.135 1.00 53.44 258 GLU A CA 1
ATOM 1922 C C . GLU A 1 258 ? 39.205 3.159 1.231 1.00 53.44 258 GLU A C 1
ATOM 1924 O O . GLU A 1 258 ? 38.428 2.285 1.601 1.00 53.44 258 GLU A O 1
ATOM 1929 N N . LYS A 1 259 ? 39.870 3.098 0.070 1.00 46.09 259 LYS A N 1
ATOM 1930 C CA . LYS A 1 259 ? 40.298 1.865 -0.612 1.00 46.09 259 LYS A CA 1
ATOM 1931 C C . LYS A 1 259 ? 39.193 0.984 -1.202 1.00 46.09 259 LYS A C 1
ATOM 1933 O O . LYS A 1 259 ? 39.010 -0.164 -0.817 1.00 46.09 259 LYS A O 1
ATOM 1938 N N . THR A 1 260 ? 38.600 1.442 -2.300 1.00 45.56 260 THR A N 1
ATOM 1939 C CA . THR A 1 260 ? 38.560 0.679 -3.568 1.00 45.56 260 THR A CA 1
ATOM 1940 C C . THR A 1 260 ? 37.999 1.570 -4.670 1.00 45.56 260 THR A C 1
ATOM 1942 O O . THR A 1 260 ? 36.885 2.078 -4.576 1.00 45.56 260 THR A O 1
ATOM 1945 N N . SER A 1 261 ? 38.763 1.792 -5.740 1.00 45.81 261 SER A N 1
ATOM 1946 C CA . SER A 1 261 ? 38.281 2.575 -6.874 1.00 45.81 261 SER A CA 1
ATOM 1947 C C . SER A 1 261 ? 37.198 1.793 -7.626 1.00 45.81 261 SER A C 1
ATOM 1949 O O . SER A 1 261 ? 37.500 1.001 -8.518 1.00 45.81 261 SER A O 1
ATOM 1951 N N . ILE A 1 262 ? 35.924 2.053 -7.321 1.00 44.47 262 ILE A N 1
ATOM 1952 C CA . ILE A 1 262 ? 34.777 1.615 -8.141 1.00 44.47 262 ILE A CA 1
ATOM 1953 C C . ILE A 1 262 ? 34.926 2.111 -9.594 1.00 44.47 262 ILE A C 1
ATOM 1955 O O . ILE A 1 262 ? 34.421 1.480 -10.521 1.00 44.47 262 ILE A O 1
ATOM 1959 N N . ALA A 1 263 ? 35.733 3.154 -9.815 1.00 43.22 263 ALA A N 1
ATOM 1960 C CA . ALA A 1 263 ? 36.219 3.603 -11.119 1.00 43.22 263 ALA A CA 1
ATOM 1961 C C . ALA A 1 263 ? 36.806 2.499 -12.026 1.00 43.22 263 ALA A C 1
ATOM 1963 O O . ALA A 1 263 ? 36.799 2.658 -13.244 1.00 43.22 263 ALA A O 1
ATOM 1964 N N . GLN A 1 264 ? 37.293 1.383 -11.469 1.00 51.25 264 GLN A N 1
ATOM 1965 C CA . GLN A 1 264 ? 37.752 0.231 -12.256 1.00 51.25 264 GLN A CA 1
ATOM 1966 C C . GLN A 1 264 ? 36.633 -0.774 -12.599 1.00 51.25 264 GLN A C 1
ATOM 1968 O O . GLN A 1 264 ? 36.797 -1.547 -13.536 1.00 51.25 264 GLN A O 1
ATOM 1973 N N . ASN A 1 265 ? 35.479 -0.752 -11.919 1.00 48.62 265 ASN A N 1
ATOM 1974 C CA . ASN A 1 265 ? 34.522 -1.870 -11.941 1.00 48.62 265 ASN A CA 1
ATOM 1975 C C . ASN A 1 265 ? 33.360 -1.762 -12.937 1.00 48.62 265 ASN A C 1
ATOM 1977 O O . ASN A 1 265 ? 32.777 -2.798 -13.259 1.00 48.62 265 ASN A O 1
ATOM 1981 N N . CYS A 1 266 ? 33.028 -0.584 -13.483 1.00 54.94 266 CYS A N 1
ATOM 1982 C CA . CYS A 1 266 ? 32.237 -0.602 -14.725 1.00 54.94 266 CYS A CA 1
ATOM 1983 C C . CYS A 1 266 ? 33.103 -0.896 -15.968 1.00 54.94 266 CYS A C 1
ATOM 1985 O O . CYS A 1 266 ? 32.583 -1.297 -17.010 1.00 54.94 266 CYS A O 1
ATOM 1987 N N . GLY A 1 267 ? 34.428 -0.748 -15.827 1.00 62.97 267 GLY A N 1
ATOM 1988 C CA . GLY A 1 267 ? 35.434 -1.211 -16.779 1.00 62.97 267 GLY A CA 1
ATOM 1989 C C . GLY A 1 267 ? 35.210 -0.743 -18.218 1.00 62.97 267 GLY A C 1
ATOM 1990 O O . GLY A 1 267 ? 34.743 0.368 -18.481 1.00 62.97 267 GLY A O 1
ATOM 1991 N N . ASP A 1 268 ? 35.550 -1.623 -19.157 1.00 66.62 268 ASP A N 1
ATOM 1992 C CA . ASP A 1 268 ? 35.362 -1.406 -20.592 1.00 66.62 268 ASP A CA 1
ATOM 1993 C C . ASP A 1 268 ? 33.897 -1.497 -21.019 1.00 66.62 268 ASP A C 1
ATOM 1995 O O . ASP A 1 268 ? 33.533 -0.909 -22.029 1.00 66.62 268 ASP A O 1
ATOM 1999 N N . LEU A 1 269 ? 33.029 -2.137 -20.227 1.00 66.38 269 LEU A N 1
ATOM 2000 C CA . LEU A 1 269 ? 31.624 -2.333 -20.581 1.00 66.38 269 LEU A CA 1
ATOM 2001 C C . LEU A 1 269 ? 30.826 -1.021 -20.541 1.00 66.38 269 LEU A C 1
ATOM 2003 O O . LEU A 1 269 ? 30.080 -0.729 -21.473 1.00 66.38 269 LEU A O 1
ATOM 2007 N N . CYS A 1 270 ? 31.019 -0.182 -19.514 1.00 67.81 270 CYS A N 1
ATOM 2008 C CA . CYS A 1 270 ? 30.431 1.166 -19.503 1.00 67.81 270 CYS A CA 1
ATOM 2009 C C . CYS A 1 270 ? 30.991 2.042 -20.625 1.00 67.81 270 CYS A C 1
ATOM 2011 O O . CYS A 1 270 ? 30.234 2.788 -21.245 1.00 67.81 270 CYS A O 1
ATOM 2013 N N . ARG A 1 271 ? 32.306 1.966 -20.882 1.00 70.00 271 ARG A N 1
ATOM 2014 C CA . ARG A 1 271 ? 32.956 2.746 -21.946 1.00 70.00 271 ARG A CA 1
ATOM 2015 C C . ARG A 1 271 ? 32.431 2.346 -23.316 1.00 70.00 271 ARG A C 1
ATOM 2017 O O . ARG A 1 271 ? 32.036 3.212 -24.085 1.00 70.00 271 ARG A O 1
ATOM 2024 N N . GLU A 1 272 ? 32.360 1.048 -23.589 1.00 74.00 272 GLU A N 1
ATOM 2025 C CA . GLU A 1 272 ? 31.778 0.508 -24.810 1.00 74.00 272 GLU A CA 1
ATOM 2026 C C . GLU A 1 272 ? 30.303 0.898 -24.917 1.00 74.00 272 GLU A C 1
ATOM 2028 O O . GLU A 1 272 ? 29.864 1.364 -25.969 1.00 74.00 272 GLU A O 1
ATOM 2033 N N . ARG A 1 273 ? 29.530 0.803 -23.829 1.00 73.81 273 ARG A N 1
ATOM 2034 C CA . ARG A 1 273 ? 28.120 1.199 -23.858 1.00 73.81 273 ARG A CA 1
ATOM 2035 C C . ARG A 1 273 ? 27.932 2.688 -24.138 1.00 73.81 273 ARG A C 1
ATOM 2037 O O . ARG A 1 273 ? 27.048 3.025 -24.923 1.00 73.81 273 ARG A O 1
ATOM 2044 N N . ALA A 1 274 ? 28.770 3.552 -23.570 1.00 68.88 274 ALA A N 1
ATOM 2045 C CA . ALA A 1 274 ? 28.766 4.993 -23.824 1.00 68.88 274 ALA A CA 1
ATOM 2046 C C . ALA A 1 274 ? 29.112 5.358 -25.283 1.00 68.88 274 ALA A C 1
ATOM 2048 O O . ALA A 1 274 ? 28.970 6.510 -25.677 1.00 68.88 274 ALA A O 1
ATOM 2049 N N . THR A 1 275 ? 29.548 4.401 -26.111 1.00 73.50 275 THR A N 1
ATOM 2050 C CA . THR A 1 275 ? 29.707 4.620 -27.562 1.00 73.50 275 THR A CA 1
ATOM 2051 C C . THR A 1 275 ? 28.446 4.320 -28.370 1.00 73.50 275 THR A C 1
ATOM 2053 O O . THR A 1 275 ? 28.372 4.675 -29.547 1.00 73.50 275 THR A O 1
ATOM 2056 N N . ARG A 1 276 ? 27.444 3.667 -27.772 1.00 82.56 276 ARG A N 1
ATOM 2057 C CA . ARG A 1 276 ? 26.223 3.243 -28.462 1.00 82.56 276 ARG A CA 1
ATOM 2058 C C . ARG A 1 276 ? 25.063 4.152 -28.057 1.00 82.56 276 ARG A C 1
ATOM 2060 O O . ARG A 1 276 ? 24.840 4.322 -26.858 1.00 82.56 276 ARG A O 1
ATOM 2067 N N . PRO A 1 277 ? 24.274 4.675 -29.010 1.00 88.56 277 PRO A N 1
ATOM 2068 C CA . PRO A 1 277 ? 23.107 5.474 -28.670 1.00 88.56 277 PRO A CA 1
ATOM 2069 C C . PRO A 1 277 ? 22.090 4.627 -27.897 1.00 88.56 277 PRO A C 1
ATOM 2071 O O . PRO A 1 277 ? 21.969 3.411 -28.086 1.00 88.56 277 PRO A O 1
ATOM 2074 N N . GLY A 1 278 ? 21.371 5.269 -26.990 1.00 93.31 278 GLY A N 1
ATOM 2075 C CA . GLY A 1 278 ? 20.323 4.643 -26.198 1.00 93.31 278 GLY A CA 1
ATOM 2076 C C . GLY A 1 278 ? 19.553 5.701 -25.430 1.00 93.31 278 GLY A C 1
ATOM 2077 O O . GLY A 1 278 ? 20.127 6.717 -25.041 1.00 93.31 278 GLY A O 1
ATOM 2078 N N . ARG A 1 279 ? 18.258 5.468 -25.221 1.00 96.06 279 ARG A N 1
ATOM 2079 C CA . ARG A 1 279 ? 17.409 6.388 -24.463 1.00 96.06 279 ARG A CA 1
ATOM 2080 C C . ARG A 1 279 ? 16.613 5.660 -23.395 1.00 96.06 279 ARG A C 1
ATOM 2082 O O . ARG A 1 279 ? 15.856 4.747 -23.719 1.00 96.06 279 ARG A O 1
ATOM 2089 N N . VAL A 1 280 ? 16.718 6.105 -22.147 1.00 96.94 280 VAL A N 1
ATOM 2090 C CA . VAL A 1 280 ? 15.787 5.718 -21.077 1.00 96.94 280 VAL A CA 1
ATOM 2091 C C . VAL A 1 280 ? 14.781 6.839 -20.878 1.00 96.94 280 VAL A C 1
ATOM 2093 O O . VAL A 1 280 ? 15.166 8.002 -20.794 1.00 96.94 280 VAL A O 1
ATOM 2096 N N . VAL A 1 281 ? 13.499 6.496 -20.801 1.00 98.00 281 VAL A N 1
ATOM 2097 C CA . VAL A 1 281 ? 12.415 7.425 -20.460 1.00 98.00 281 VAL A CA 1
ATOM 2098 C C . VAL A 1 281 ? 11.656 6.850 -19.276 1.00 98.00 281 VAL A C 1
ATOM 2100 O O . VAL A 1 281 ? 11.143 5.738 -19.374 1.00 98.00 281 VAL A O 1
ATOM 2103 N N . LEU A 1 282 ? 11.556 7.600 -18.180 1.00 98.06 282 LEU A N 1
ATOM 2104 C CA . LEU A 1 282 ? 10.583 7.315 -17.128 1.00 98.06 282 LEU A CA 1
ATOM 2105 C C . LEU A 1 282 ? 9.415 8.280 -17.288 1.00 98.06 282 LEU A C 1
ATOM 2107 O O . LEU A 1 282 ? 9.626 9.479 -17.467 1.00 98.06 282 LEU A O 1
ATOM 2111 N N . ALA A 1 283 ? 8.198 7.753 -17.226 1.00 97.75 283 ALA A N 1
ATOM 2112 C CA . ALA A 1 283 ? 6.964 8.504 -17.382 1.00 97.75 283 ALA A CA 1
ATOM 2113 C C . ALA A 1 283 ? 6.079 8.337 -16.143 1.00 97.75 283 ALA A C 1
ATOM 2115 O O . ALA A 1 283 ? 5.792 7.214 -15.716 1.00 97.75 283 ALA A O 1
ATOM 2116 N N . TYR A 1 284 ? 5.628 9.466 -15.600 1.00 97.25 284 TYR A N 1
ATOM 2117 C CA . TYR A 1 284 ? 4.616 9.526 -14.560 1.00 97.25 284 TYR A CA 1
ATOM 2118 C C . TYR A 1 284 ? 3.242 9.357 -15.202 1.00 97.25 284 TYR A C 1
ATOM 2120 O O . TYR A 1 284 ? 2.620 10.319 -15.663 1.00 97.25 284 TYR A O 1
ATOM 2128 N N . GLN A 1 285 ? 2.803 8.109 -15.342 1.00 96.94 285 GLN A N 1
ATOM 2129 C CA . GLN A 1 285 ? 1.636 7.786 -16.151 1.00 96.94 285 GLN A CA 1
ATOM 2130 C C . GLN A 1 285 ? 0.910 6.544 -15.635 1.00 96.94 285 GLN A C 1
ATOM 2132 O O . GLN A 1 285 ? 1.490 5.638 -15.043 1.00 96.94 285 GLN A O 1
ATOM 2137 N N . ASP A 1 286 ? -0.389 6.492 -15.916 1.00 94.88 286 ASP A N 1
ATOM 2138 C CA . ASP A 1 286 ? -1.194 5.285 -15.782 1.00 94.88 286 ASP A CA 1
ATOM 2139 C C . ASP A 1 286 ? -0.769 4.249 -16.839 1.00 94.88 286 ASP A C 1
ATOM 2141 O O . ASP A 1 286 ? -0.785 4.525 -18.043 1.00 94.88 286 ASP A O 1
ATOM 2145 N N . ILE A 1 287 ? -0.433 3.039 -16.388 1.00 96.06 287 ILE A N 1
ATOM 2146 C CA . ILE A 1 287 ? -0.098 1.879 -17.226 1.00 96.06 287 ILE A CA 1
ATOM 2147 C C . ILE A 1 287 ? -1.145 1.602 -18.317 1.00 96.06 287 ILE A C 1
ATOM 2149 O O . ILE A 1 287 ? -0.792 1.180 -19.417 1.00 96.06 287 ILE A O 1
ATOM 2153 N N . LEU A 1 288 ? -2.427 1.876 -18.055 1.00 96.94 288 LEU A N 1
ATOM 2154 C CA . LEU A 1 288 ? -3.515 1.670 -19.014 1.00 96.94 288 LEU A CA 1
ATOM 2155 C C . LEU A 1 288 ? -3.560 2.744 -20.109 1.00 96.94 288 LEU A C 1
ATOM 2157 O O . LEU A 1 288 ? -4.211 2.550 -21.136 1.00 96.94 288 LEU A O 1
ATOM 2161 N N . LYS A 1 289 ? -2.867 3.867 -19.905 1.00 96.50 289 LYS A N 1
ATOM 2162 C CA . LYS A 1 289 ? -2.794 4.998 -20.839 1.00 96.50 289 LYS A CA 1
ATOM 2163 C C . LYS A 1 289 ? -1.439 5.114 -21.530 1.00 96.50 289 LYS A C 1
ATOM 2165 O O . LYS A 1 289 ? -1.352 5.798 -22.546 1.00 96.50 289 LYS A O 1
ATOM 2170 N N . ALA A 1 290 ? -0.411 4.443 -21.014 1.00 95.62 290 ALA A N 1
ATOM 2171 C CA . ALA A 1 290 ? 0.917 4.431 -21.609 1.00 95.62 290 ALA A CA 1
ATOM 2172 C C . ALA A 1 290 ? 0.886 3.941 -23.066 1.00 95.62 290 ALA A C 1
ATOM 2174 O O . ALA A 1 290 ? 0.159 2.999 -23.413 1.00 95.62 290 ALA A O 1
ATOM 2175 N N . ASP A 1 291 ? 1.664 4.601 -23.923 1.00 97.12 291 ASP A N 1
ATOM 2176 C CA . ASP A 1 291 ? 1.902 4.159 -25.295 1.00 97.12 291 ASP A CA 1
ATOM 2177 C C . ASP A 1 291 ? 3.024 3.118 -25.299 1.00 97.12 291 ASP A C 1
ATOM 2179 O O . ASP A 1 291 ? 4.180 3.415 -24.999 1.00 97.12 291 ASP A O 1
ATOM 2183 N N . VAL A 1 292 ? 2.656 1.885 -25.637 1.00 97.31 292 VAL A N 1
ATOM 2184 C CA . VAL A 1 292 ? 3.582 0.753 -25.761 1.00 97.31 292 VAL A CA 1
ATOM 2185 C C . VAL A 1 292 ? 3.589 0.188 -27.182 1.00 97.31 292 VAL A C 1
ATOM 2187 O O . VAL A 1 292 ? 4.061 -0.920 -27.401 1.00 97.31 292 VAL A O 1
ATOM 2190 N N . SER A 1 293 ? 3.084 0.936 -28.167 1.00 97.50 293 SER A N 1
ATOM 2191 C CA . SER A 1 293 ? 2.919 0.453 -29.545 1.00 97.50 293 SER A CA 1
ATOM 2192 C C . SER A 1 293 ? 4.226 0.023 -30.221 1.00 97.50 293 SER A C 1
ATOM 2194 O O . SER A 1 293 ? 4.259 -0.937 -30.991 1.00 97.50 293 SER A O 1
ATOM 2196 N N . ASN A 1 294 ? 5.327 0.689 -29.871 1.00 97.44 294 ASN A N 1
ATOM 2197 C CA . ASN A 1 294 ? 6.655 0.437 -30.431 1.00 97.44 294 ASN A CA 1
ATOM 2198 C C . ASN A 1 294 ? 7.519 -0.529 -29.599 1.00 97.44 294 ASN A C 1
ATOM 2200 O O . ASN A 1 294 ? 8.695 -0.702 -29.908 1.00 97.44 294 ASN A O 1
ATOM 2204 N N . VAL A 1 295 ? 6.971 -1.144 -28.549 1.00 98.31 295 VAL A N 1
ATOM 2205 C CA . VAL A 1 295 ? 7.727 -2.003 -27.625 1.00 98.31 295 VAL A CA 1
ATOM 2206 C C . VAL A 1 295 ? 7.917 -3.413 -28.197 1.00 98.31 295 VAL A C 1
ATOM 2208 O O . VAL A 1 295 ? 6.983 -4.025 -28.715 1.00 98.31 295 VAL A O 1
ATOM 2211 N N . ASP A 1 296 ? 9.138 -3.941 -28.084 1.00 98.56 296 ASP A N 1
ATOM 2212 C CA . ASP A 1 296 ? 9.517 -5.305 -28.478 1.00 98.56 296 ASP A CA 1
ATOM 2213 C C . ASP A 1 296 ? 9.389 -6.303 -27.320 1.00 98.56 296 ASP A C 1
ATOM 2215 O O . ASP A 1 296 ? 8.969 -7.451 -27.521 1.00 98.56 296 ASP A O 1
ATOM 2219 N N . VAL A 1 297 ? 9.771 -5.868 -26.113 1.00 98.56 297 VAL A N 1
ATOM 2220 C CA . VAL A 1 297 ? 9.649 -6.636 -24.868 1.00 98.56 297 VAL A CA 1
ATOM 2221 C C . VAL A 1 297 ? 9.066 -5.772 -23.766 1.00 98.56 297 VAL A C 1
ATOM 2223 O O . VAL A 1 297 ? 9.628 -4.737 -23.415 1.00 98.56 297 VAL A O 1
ATOM 2226 N N . ALA A 1 298 ? 7.965 -6.238 -23.186 1.00 98.31 298 ALA A N 1
ATOM 2227 C CA . ALA A 1 298 ? 7.356 -5.640 -22.010 1.00 98.31 298 ALA A CA 1
ATOM 2228 C C . ALA A 1 298 ? 7.568 -6.527 -20.777 1.00 98.31 298 ALA A C 1
ATOM 2230 O O . ALA A 1 298 ? 7.457 -7.754 -20.835 1.00 98.31 298 ALA A O 1
ATOM 2231 N N . PHE A 1 299 ? 7.818 -5.896 -19.641 1.00 98.19 299 PHE A N 1
ATOM 2232 C CA . PHE A 1 299 ? 7.829 -6.516 -18.328 1.00 98.19 299 PHE A CA 1
ATOM 2233 C C . PHE A 1 299 ? 6.770 -5.856 -17.444 1.00 98.19 299 PHE A C 1
ATOM 2235 O O . PHE A 1 299 ? 6.578 -4.642 -17.489 1.00 98.19 299 PHE A O 1
ATOM 2242 N N . SER A 1 300 ? 6.071 -6.650 -16.634 1.00 96.94 300 SER A N 1
ATOM 2243 C CA . SER A 1 300 ? 5.209 -6.123 -15.577 1.00 96.94 300 SER A CA 1
ATOM 2244 C C . SER A 1 300 ? 5.238 -7.034 -14.359 1.00 96.94 300 SER A C 1
ATOM 2246 O O . SER A 1 300 ? 4.866 -8.211 -14.427 1.00 96.94 300 SER A O 1
ATOM 2248 N N . ASN A 1 301 ? 5.632 -6.480 -13.214 1.00 95.69 301 ASN A N 1
ATOM 2249 C CA . ASN A 1 301 ? 5.505 -7.182 -11.946 1.00 95.69 301 ASN A CA 1
ATOM 2250 C C . ASN A 1 301 ? 4.069 -7.080 -11.412 1.00 95.69 301 ASN A C 1
ATOM 2252 O O . ASN A 1 301 ? 3.755 -6.324 -10.495 1.00 95.69 301 ASN A O 1
ATOM 2256 N N . ASN A 1 302 ? 3.174 -7.862 -12.005 1.00 95.62 302 ASN A N 1
ATOM 2257 C CA . ASN A 1 302 ? 1.743 -7.823 -11.727 1.00 95.62 302 ASN A CA 1
ATOM 2258 C C . ASN A 1 302 ? 1.291 -8.700 -10.539 1.00 95.62 302 ASN A C 1
ATOM 2260 O O . ASN A 1 302 ? 0.101 -9.011 -10.429 1.00 95.62 302 ASN A O 1
ATOM 2264 N N . ILE A 1 303 ? 2.207 -9.112 -9.651 1.00 93.19 303 ILE A N 1
ATOM 2265 C CA . ILE A 1 303 ? 1.915 -10.046 -8.548 1.00 93.19 303 ILE A CA 1
ATOM 2266 C C . ILE A 1 303 ? 0.758 -9.549 -7.663 1.00 93.19 303 ILE A C 1
ATOM 2268 O O . ILE A 1 303 ? -0.153 -10.317 -7.337 1.00 93.19 303 ILE A O 1
ATOM 2272 N N . CYS A 1 304 ? 0.738 -8.242 -7.383 1.00 92.50 304 CYS A N 1
ATOM 2273 C CA . CYS A 1 304 ? -0.244 -7.575 -6.529 1.00 92.50 304 CYS A CA 1
ATOM 2274 C C . CYS A 1 304 ? -1.359 -6.837 -7.277 1.00 92.50 304 CYS A C 1
ATOM 2276 O O . CYS A 1 304 ? -2.199 -6.198 -6.647 1.00 92.50 304 CYS A O 1
ATOM 2278 N N . LEU A 1 305 ? -1.432 -6.950 -8.609 1.00 92.62 305 LEU A N 1
ATOM 2279 C CA . LEU A 1 305 ? -2.547 -6.355 -9.344 1.00 92.62 305 LEU A CA 1
ATOM 2280 C C . LEU A 1 305 ? -3.832 -7.156 -9.104 1.00 92.62 305 LEU A C 1
ATOM 2282 O O . LEU A 1 305 ? -3.863 -8.396 -9.203 1.00 92.62 305 LEU A O 1
ATOM 2286 N N . ARG A 1 306 ? -4.937 -6.452 -8.826 1.00 90.00 306 ARG A N 1
ATOM 2287 C CA . ARG A 1 306 ? -6.260 -7.087 -8.752 1.00 90.00 306 ARG A CA 1
ATOM 2288 C C . ARG A 1 306 ? -6.621 -7.660 -10.118 1.00 90.00 306 ARG A C 1
ATOM 2290 O O . ARG A 1 306 ? -6.126 -7.213 -11.144 1.00 90.00 306 ARG A O 1
ATOM 2297 N N . HIS A 1 307 ? -7.495 -8.668 -10.163 1.00 89.25 307 HIS A N 1
ATOM 2298 C CA . HIS A 1 307 ? -7.837 -9.341 -11.431 1.00 89.25 307 HIS A CA 1
ATOM 2299 C C . HIS A 1 307 ? -8.385 -8.397 -12.497 1.00 89.25 307 HIS A C 1
ATOM 2301 O O . HIS A 1 307 ? -8.059 -8.574 -13.664 1.00 89.25 307 HIS A O 1
ATOM 2307 N N . SER A 1 308 ? -9.206 -7.418 -12.111 1.00 89.50 308 SER A N 1
ATOM 2308 C CA . SER A 1 308 ? -9.739 -6.414 -13.034 1.00 89.50 308 SER A CA 1
ATOM 2309 C C . SER A 1 308 ? -8.614 -5.609 -13.678 1.00 89.50 308 SER A C 1
ATOM 2311 O O . SER A 1 308 ? -8.519 -5.592 -14.902 1.00 89.50 308 SER A O 1
ATOM 2313 N N . LEU A 1 309 ? -7.724 -5.030 -12.866 1.00 93.44 309 LEU A N 1
ATOM 2314 C CA . LEU A 1 309 ? -6.581 -4.265 -13.354 1.00 93.44 309 LEU A CA 1
ATOM 2315 C C . LEU A 1 309 ? -5.602 -5.147 -14.137 1.00 93.44 309 LEU A C 1
ATOM 2317 O O . LEU A 1 309 ? -5.198 -4.781 -15.230 1.00 93.44 309 LEU A O 1
ATOM 2321 N N . ASN A 1 310 ? -5.281 -6.345 -13.646 1.00 95.25 310 ASN A N 1
ATOM 2322 C CA . ASN A 1 310 ? -4.382 -7.270 -14.332 1.00 95.25 310 ASN A CA 1
ATOM 2323 C C . ASN A 1 310 ? -4.907 -7.667 -15.724 1.00 95.25 310 ASN A C 1
ATOM 2325 O O . ASN A 1 310 ? -4.156 -7.692 -16.694 1.00 95.25 310 ASN A O 1
ATOM 2329 N N . ASN A 1 311 ? -6.208 -7.947 -15.844 1.00 93.56 311 ASN A N 1
ATOM 2330 C CA . ASN A 1 311 ? -6.820 -8.234 -17.140 1.00 93.56 311 ASN A CA 1
ATOM 2331 C C . ASN A 1 311 ? -6.860 -6.982 -18.032 1.00 93.56 311 ASN A C 1
ATOM 2333 O O . ASN A 1 311 ? -6.640 -7.105 -19.232 1.00 93.56 311 ASN A O 1
ATOM 2337 N N . ALA A 1 312 ? -7.101 -5.793 -17.467 1.00 95.56 312 ALA A N 1
ATOM 2338 C CA . ALA A 1 312 ? -7.053 -4.536 -18.214 1.00 95.56 312 ALA A CA 1
ATOM 2339 C C . ALA A 1 312 ? -5.643 -4.247 -18.756 1.00 95.56 312 ALA A C 1
ATOM 2341 O O . ALA A 1 312 ? -5.508 -3.856 -19.911 1.00 95.56 312 ALA A O 1
ATOM 2342 N N . VAL A 1 313 ? -4.595 -4.522 -17.972 1.00 96.56 313 VAL A N 1
ATOM 2343 C CA . VAL A 1 313 ? -3.195 -4.452 -18.416 1.00 96.56 313 VAL A CA 1
ATOM 2344 C C . VAL A 1 313 ? -2.937 -5.464 -19.529 1.00 96.56 313 VAL A C 1
ATOM 2346 O O . VAL A 1 313 ? -2.399 -5.095 -20.568 1.00 96.56 313 VAL A O 1
ATOM 2349 N N . GLY A 1 314 ? -3.370 -6.719 -19.366 1.00 96.88 314 GLY A N 1
ATOM 2350 C CA . GLY A 1 314 ? -3.249 -7.736 -20.414 1.00 96.88 314 GLY A CA 1
ATOM 2351 C C . GLY A 1 314 ? -3.937 -7.325 -21.721 1.00 96.88 314 GLY A C 1
ATOM 2352 O O . GLY A 1 314 ? -3.352 -7.465 -22.793 1.00 96.88 314 GLY A O 1
ATOM 2353 N N . GLN A 1 315 ? -5.149 -6.771 -21.636 1.00 96.44 315 GLN A N 1
ATOM 2354 C CA . GLN A 1 315 ? -5.891 -6.258 -22.789 1.00 96.44 315 GLN A CA 1
ATOM 2355 C C . GLN A 1 315 ? -5.174 -5.068 -23.430 1.00 96.44 315 GLN A C 1
ATOM 2357 O O . GLN A 1 315 ? -4.969 -5.067 -24.637 1.00 96.44 315 GLN A O 1
ATOM 2362 N N . ARG A 1 316 ? -4.703 -4.104 -22.631 1.00 96.25 316 ARG A N 1
ATOM 2363 C CA . ARG A 1 316 ? -3.933 -2.953 -23.120 1.00 96.25 316 ARG A CA 1
ATOM 2364 C C . ARG A 1 316 ? -2.672 -3.387 -23.864 1.00 96.25 316 ARG A C 1
ATOM 2366 O O . ARG A 1 316 ? -2.378 -2.843 -24.926 1.00 96.25 316 ARG A O 1
ATOM 2373 N N . LEU A 1 317 ? -1.946 -4.365 -23.323 1.00 96.69 317 LEU A N 1
ATOM 2374 C CA . LEU A 1 317 ? -0.752 -4.924 -23.951 1.00 96.69 317 LEU A CA 1
ATOM 2375 C C . LEU A 1 317 ? -1.091 -5.612 -25.272 1.00 96.69 317 LEU A C 1
ATOM 2377 O O . LEU A 1 317 ? -0.425 -5.340 -26.265 1.00 96.69 317 LEU A O 1
ATOM 2381 N N . LEU A 1 318 ? -2.145 -6.434 -25.309 1.00 96.69 318 LEU A N 1
ATOM 2382 C CA . LEU A 1 318 ? -2.623 -7.031 -26.556 1.00 96.69 318 LEU A CA 1
ATOM 2383 C C . LEU A 1 318 ? -2.990 -5.952 -27.583 1.00 96.69 318 LEU A C 1
ATOM 2385 O O . LEU A 1 318 ? -2.652 -6.093 -28.753 1.00 96.69 318 LEU A O 1
ATOM 2389 N N . ASP A 1 319 ? -3.648 -4.878 -27.144 1.00 95.81 319 ASP A N 1
ATOM 2390 C CA . ASP A 1 319 ? -4.174 -3.834 -28.019 1.00 95.81 319 ASP A CA 1
ATOM 2391 C C . ASP A 1 319 ? -3.106 -2.899 -28.598 1.00 95.81 319 ASP A C 1
ATOM 2393 O O . ASP A 1 319 ? -3.314 -2.281 -29.644 1.00 95.81 319 ASP A O 1
ATOM 2397 N N . GLN A 1 320 ? -1.961 -2.767 -27.942 1.00 96.75 320 GLN A N 1
ATOM 2398 C CA . GLN A 1 320 ? -0.938 -1.808 -28.351 1.00 96.75 320 GLN A CA 1
ATOM 2399 C C . GLN A 1 320 ? 0.291 -2.494 -28.933 1.00 96.75 320 GLN A C 1
ATOM 2401 O O . GLN A 1 320 ? 0.790 -2.049 -29.960 1.00 96.75 320 GLN A O 1
ATOM 2406 N N . LEU A 1 321 ? 0.756 -3.590 -28.333 1.00 97.62 321 LEU A N 1
ATOM 2407 C CA . LEU A 1 321 ? 1.985 -4.238 -28.773 1.00 97.62 321 LEU A CA 1
ATOM 2408 C C . LEU A 1 321 ? 1.860 -4.803 -30.194 1.00 97.62 321 LEU A C 1
ATOM 2410 O O . LEU A 1 321 ? 0.824 -5.345 -30.600 1.00 97.62 321 LEU A O 1
ATOM 2414 N N . LYS A 1 322 ? 2.963 -4.709 -30.936 1.00 97.50 322 LYS A N 1
ATOM 2415 C CA . LYS A 1 322 ? 3.101 -5.299 -32.269 1.00 97.50 322 LYS A CA 1
ATOM 2416 C C . LYS A 1 322 ? 3.135 -6.828 -32.214 1.00 97.50 322 LYS A C 1
ATOM 2418 O O . LYS A 1 322 ? 3.577 -7.427 -31.234 1.00 97.50 322 LYS A O 1
ATOM 2423 N N . ILE A 1 323 ? 2.707 -7.465 -33.303 1.00 97.25 323 ILE A N 1
ATOM 2424 C CA . ILE A 1 323 ? 2.838 -8.917 -33.478 1.00 97.25 323 ILE A CA 1
ATOM 2425 C C . ILE A 1 323 ? 4.317 -9.305 -33.355 1.00 97.25 323 ILE A C 1
ATOM 2427 O O . ILE A 1 323 ? 5.193 -8.652 -33.915 1.00 97.25 323 ILE A O 1
ATOM 2431 N N . GLY A 1 324 ? 4.588 -10.367 -32.602 1.00 97.81 324 GLY A N 1
ATOM 2432 C CA . GLY A 1 324 ? 5.928 -10.837 -32.270 1.00 97.81 324 GLY A CA 1
ATOM 2433 C C . GLY A 1 324 ? 6.483 -10.287 -30.955 1.00 97.81 324 GLY A C 1
ATOM 2434 O O . GLY A 1 324 ? 7.412 -10.892 -30.420 1.00 97.81 324 GLY A O 1
ATOM 2435 N N . ALA A 1 325 ? 5.905 -9.215 -30.398 1.00 98.44 325 ALA A N 1
ATOM 2436 C CA . ALA A 1 325 ? 6.324 -8.687 -29.102 1.00 98.44 325 ALA A CA 1
ATOM 2437 C C . ALA A 1 325 ? 6.143 -9.728 -27.989 1.00 98.44 325 ALA A C 1
ATOM 2439 O O . ALA A 1 325 ? 5.226 -10.556 -28.033 1.00 98.44 325 ALA A O 1
ATOM 2440 N N . ARG A 1 326 ? 7.018 -9.678 -26.978 1.00 98.44 326 ARG A N 1
ATOM 2441 C CA . ARG A 1 326 ? 7.010 -10.627 -25.855 1.00 98.44 326 ARG A CA 1
ATOM 2442 C C . ARG A 1 326 ? 6.743 -9.912 -24.545 1.00 98.44 326 ARG A C 1
ATOM 2444 O O . ARG A 1 326 ? 7.172 -8.780 -24.344 1.00 98.44 326 ARG A O 1
ATOM 2451 N N . ILE A 1 327 ? 6.041 -10.588 -23.649 1.00 98.38 327 ILE A N 1
ATOM 2452 C CA . ILE A 1 327 ? 5.614 -10.031 -22.371 1.00 98.38 327 ILE A CA 1
ATOM 2453 C C . ILE A 1 327 ? 6.017 -11.003 -21.273 1.00 98.38 327 ILE A C 1
ATOM 2455 O O . ILE A 1 327 ? 5.584 -12.153 -21.303 1.00 98.38 327 ILE A O 1
ATOM 2459 N N . ALA A 1 328 ? 6.785 -10.545 -20.290 1.00 98.19 328 ALA A N 1
ATOM 2460 C CA . ALA A 1 328 ? 7.063 -11.299 -19.073 1.00 98.19 328 ALA A CA 1
ATOM 2461 C C . ALA A 1 328 ? 6.273 -10.710 -17.896 1.00 98.19 328 ALA A C 1
ATOM 2463 O O . ALA A 1 328 ? 6.377 -9.518 -17.603 1.00 98.19 328 ALA A O 1
ATOM 2464 N N . VAL A 1 329 ? 5.487 -11.547 -17.214 1.00 97.50 329 VAL A N 1
ATOM 2465 C CA . VAL A 1 329 ? 4.678 -11.144 -16.053 1.00 97.50 329 VAL A CA 1
ATOM 2466 C C . VAL A 1 329 ? 4.827 -12.104 -14.879 1.00 97.50 329 VAL A C 1
ATOM 2468 O O . VAL A 1 329 ? 4.933 -13.313 -15.071 1.00 97.50 329 VAL A O 1
ATOM 2471 N N . ALA A 1 330 ? 4.785 -11.584 -13.653 1.00 95.69 330 ALA A N 1
ATOM 2472 C CA . ALA A 1 330 ? 4.894 -12.392 -12.432 1.00 95.69 330 ALA A CA 1
ATOM 2473 C C . ALA A 1 330 ? 3.658 -13.282 -12.169 1.00 95.69 330 ALA A C 1
ATOM 2475 O O . ALA A 1 330 ? 3.748 -14.303 -11.494 1.00 95.69 330 ALA A O 1
ATOM 2476 N N . ARG A 1 331 ? 2.485 -12.920 -12.705 1.00 93.62 331 ARG A N 1
ATOM 2477 C CA . ARG A 1 331 ? 1.213 -13.640 -12.540 1.00 93.62 331 ARG A CA 1
ATOM 2478 C C . ARG A 1 331 ? 0.451 -13.748 -13.857 1.00 93.62 331 ARG A C 1
ATOM 2480 O O . ARG A 1 331 ? 0.457 -12.839 -14.684 1.00 93.62 331 ARG A O 1
ATOM 2487 N N . ARG A 1 332 ? -0.257 -14.866 -14.053 1.00 94.88 332 ARG A N 1
ATOM 2488 C CA . ARG A 1 332 ? -1.035 -15.116 -15.278 1.00 94.88 332 ARG A CA 1
ATOM 2489 C C . ARG A 1 332 ? -2.202 -14.137 -15.404 1.00 94.88 332 ARG A C 1
ATOM 2491 O O . ARG A 1 332 ? -2.825 -13.773 -14.403 1.00 94.88 332 ARG A O 1
ATOM 2498 N N . PHE A 1 333 ? -2.546 -13.780 -16.638 1.00 94.25 333 PHE A N 1
ATOM 2499 C CA . PHE A 1 333 ? -3.823 -13.134 -16.925 1.00 94.25 333 PHE A CA 1
ATOM 2500 C C . PHE A 1 333 ? -4.931 -14.170 -16.742 1.00 94.25 333 PHE A C 1
ATOM 2502 O O . PHE A 1 333 ? -4.882 -15.254 -17.319 1.00 94.25 333 PHE A O 1
ATOM 2509 N N . ARG A 1 334 ? -5.909 -13.876 -15.880 1.00 87.12 334 ARG A N 1
ATOM 2510 C CA . ARG A 1 334 ? -6.945 -14.858 -15.525 1.00 87.12 334 ARG A CA 1
ATOM 2511 C C . ARG A 1 334 ? -7.940 -15.046 -16.660 1.00 87.12 334 ARG A C 1
ATOM 2513 O O . ARG A 1 334 ? -8.424 -16.149 -16.890 1.00 87.12 334 ARG A O 1
ATOM 2520 N N . ARG A 1 335 ? -8.264 -13.949 -17.340 1.00 87.31 335 ARG A N 1
ATOM 2521 C CA . ARG A 1 335 ? -8.955 -13.977 -18.623 1.00 87.31 335 ARG A CA 1
ATOM 2522 C C . ARG A 1 335 ? -7.923 -13.608 -19.663 1.00 87.31 335 ARG A C 1
ATOM 2524 O O . ARG A 1 335 ? -7.395 -12.500 -19.622 1.00 87.31 335 ARG A O 1
ATOM 2531 N N . MET A 1 336 ? -7.621 -14.557 -20.540 1.00 84.25 336 MET A N 1
ATOM 2532 C CA . MET A 1 336 ? -6.772 -14.272 -21.683 1.00 84.25 336 MET A CA 1
ATOM 2533 C C . MET A 1 336 ? -7.467 -13.193 -22.514 1.00 84.25 336 MET A C 1
ATOM 2535 O O . MET A 1 336 ? -8.632 -13.387 -22.868 1.00 84.25 336 MET A O 1
ATOM 2539 N N . PRO A 1 337 ? -6.811 -12.052 -22.765 1.00 80.06 337 PRO A N 1
ATOM 2540 C CA . PRO A 1 337 ? -7.374 -11.036 -23.631 1.00 80.06 337 PRO A CA 1
ATOM 2541 C C . PRO A 1 337 ? -7.503 -11.625 -25.037 1.00 80.06 337 PRO A C 1
ATOM 2543 O O . PRO A 1 337 ? -6.595 -12.314 -25.512 1.00 80.06 337 PRO A O 1
ATOM 2546 N N . VAL A 1 338 ? -8.642 -11.390 -25.681 1.00 79.38 338 VAL A N 1
ATOM 2547 C CA . VAL A 1 338 ? -8.921 -11.885 -27.030 1.00 79.38 338 VAL A CA 1
ATOM 2548 C C . VAL A 1 338 ? -9.321 -10.695 -27.883 1.00 79.38 338 VAL A C 1
ATOM 2550 O O . VAL A 1 338 ? -10.203 -9.925 -27.508 1.00 79.38 338 VAL A O 1
ATOM 2553 N N . SER A 1 339 ? -8.669 -10.550 -29.029 1.00 87.00 339 SER A N 1
ATOM 2554 C CA . SER A 1 339 ? -9.078 -9.652 -30.101 1.00 87.00 339 SER A CA 1
ATOM 2555 C C . SER A 1 339 ? -9.366 -10.495 -31.341 1.00 87.00 339 SER A C 1
ATOM 2557 O O . SER A 1 339 ? -8.825 -11.589 -31.491 1.00 87.00 339 SER A O 1
ATOM 2559 N N . SER A 1 340 ? -10.212 -10.004 -32.246 1.00 84.94 340 SER A N 1
ATOM 2560 C CA . SER A 1 340 ? -10.552 -10.722 -33.481 1.00 84.94 340 SER A CA 1
ATOM 2561 C C . SER A 1 340 ? -9.347 -10.944 -34.403 1.00 84.94 340 SER A C 1
ATOM 2563 O O . SER A 1 340 ? -9.363 -11.873 -35.202 1.00 84.94 340 SER A O 1
ATOM 2565 N N . SER A 1 341 ? -8.304 -10.115 -34.293 1.00 91.88 341 SER A N 1
ATOM 2566 C CA . SER A 1 341 ? -7.129 -10.135 -35.174 1.00 91.88 341 SER A CA 1
ATOM 2567 C C . SER A 1 341 ? -5.822 -10.536 -34.489 1.00 91.88 341 SER A C 1
ATOM 2569 O O . SER A 1 341 ? -4.799 -10.665 -35.161 1.00 91.88 341 SER A O 1
ATOM 2571 N N . ARG A 1 342 ? -5.812 -10.716 -33.163 1.00 95.56 342 ARG A N 1
ATOM 2572 C CA . ARG A 1 342 ? -4.607 -11.038 -32.377 1.00 95.56 342 ARG A CA 1
ATOM 2573 C C . ARG A 1 342 ? -4.945 -11.608 -31.008 1.00 95.56 342 ARG A C 1
ATOM 2575 O O . ARG A 1 342 ? -5.989 -11.300 -30.435 1.00 95.56 342 ARG A O 1
ATOM 2582 N N . HIS A 1 343 ? -4.026 -12.388 -30.451 1.00 95.62 343 HIS A N 1
ATOM 2583 C CA . HIS A 1 343 ? -4.127 -12.885 -29.080 1.00 95.62 343 HIS A CA 1
ATOM 2584 C C . HIS A 1 343 ? -2.752 -12.983 -28.408 1.00 95.62 343 HIS A C 1
ATOM 2586 O O . HIS A 1 343 ? -1.709 -12.866 -29.055 1.00 95.62 343 HIS A O 1
ATOM 2592 N N . LEU A 1 344 ? -2.761 -13.165 -27.085 1.00 96.06 344 LEU A N 1
ATOM 2593 C CA . LEU A 1 344 ? -1.558 -13.471 -26.314 1.00 96.06 344 LEU A CA 1
ATOM 2594 C C . LEU A 1 344 ? -1.373 -14.990 -26.252 1.00 96.06 344 LEU A C 1
ATOM 2596 O O . LEU A 1 344 ? -2.147 -15.686 -25.599 1.00 96.06 344 LEU A O 1
ATOM 2600 N N . GLU A 1 345 ? -0.341 -15.510 -26.902 1.00 95.62 345 GLU A N 1
ATOM 2601 C CA . GLU A 1 345 ? 0.050 -16.916 -26.818 1.00 95.62 345 GLU A CA 1
ATOM 2602 C C . GLU A 1 345 ? 0.995 -17.108 -25.629 1.00 95.62 345 GLU A C 1
ATOM 2604 O O . GLU A 1 345 ? 2.035 -16.458 -25.543 1.00 95.62 345 GLU A O 1
ATOM 2609 N N . ARG A 1 346 ? 0.665 -18.001 -24.690 1.00 96.06 346 ARG A N 1
ATOM 2610 C CA . ARG A 1 346 ? 1.588 -18.348 -23.601 1.00 96.06 346 ARG A CA 1
ATOM 2611 C C . ARG A 1 346 ? 2.672 -19.284 -24.135 1.00 96.06 346 ARG A C 1
ATOM 2613 O O . ARG A 1 346 ? 2.389 -20.448 -24.389 1.00 96.06 346 ARG A O 1
ATOM 2620 N N . ILE A 1 347 ? 3.913 -18.808 -24.183 1.00 97.88 347 ILE A N 1
ATOM 2621 C CA . ILE A 1 347 ? 5.050 -19.572 -24.725 1.00 97.88 347 ILE A CA 1
ATOM 2622 C C . ILE A 1 347 ? 5.905 -20.252 -23.646 1.00 97.88 347 ILE A C 1
ATOM 2624 O O . ILE A 1 347 ? 6.717 -21.117 -23.959 1.00 97.88 347 ILE A O 1
ATOM 2628 N N . GLY A 1 348 ? 5.726 -19.908 -22.364 1.00 97.38 348 GLY A N 1
ATOM 2629 C CA . GLY A 1 348 ? 6.383 -20.620 -21.263 1.00 97.38 348 GLY A CA 1
ATOM 2630 C C . GLY A 1 348 ? 6.415 -19.855 -19.942 1.00 97.38 348 GLY A C 1
ATOM 2631 O O . GLY A 1 348 ? 5.543 -19.027 -19.666 1.00 97.38 348 GLY A O 1
ATOM 2632 N N . ALA A 1 349 ? 7.391 -20.179 -19.095 1.00 97.38 349 ALA A N 1
ATOM 2633 C CA . ALA A 1 349 ? 7.685 -19.473 -17.851 1.00 97.38 349 ALA A CA 1
ATOM 2634 C C . ALA A 1 349 ? 9.197 -19.489 -17.573 1.00 97.38 349 ALA A C 1
ATOM 2636 O O . ALA A 1 349 ? 9.878 -20.429 -17.980 1.00 97.38 349 ALA A O 1
ATOM 2637 N N . ILE A 1 350 ? 9.702 -18.448 -16.910 1.00 97.50 350 ILE A N 1
ATOM 2638 C CA . ILE A 1 350 ? 11.125 -18.257 -16.606 1.00 97.50 350 ILE A CA 1
ATOM 2639 C C . ILE A 1 350 ? 11.297 -18.072 -15.095 1.00 97.50 350 ILE A C 1
ATOM 2641 O O . ILE A 1 350 ? 10.750 -17.107 -14.557 1.00 97.50 350 ILE A O 1
ATOM 2645 N N . PRO A 1 351 ? 12.076 -18.916 -14.402 1.00 97.00 351 PRO A N 1
ATOM 2646 C CA . PRO A 1 351 ? 12.411 -18.681 -13.004 1.00 97.00 351 PRO A CA 1
ATOM 2647 C C . PRO A 1 351 ? 13.387 -17.503 -12.895 1.00 97.00 351 PRO A C 1
ATOM 2649 O O . PRO A 1 351 ? 14.483 -17.538 -13.456 1.00 97.00 351 PRO A O 1
ATOM 2652 N N . ALA A 1 352 ? 13.013 -16.459 -12.156 1.00 95.00 352 ALA A N 1
ATOM 2653 C CA . ALA A 1 352 ? 13.837 -15.267 -11.973 1.00 95.00 352 ALA A CA 1
ATOM 2654 C C . ALA A 1 352 ? 13.877 -14.816 -10.510 1.00 95.00 352 ALA A C 1
ATOM 2656 O O . ALA A 1 352 ? 12.914 -14.963 -9.759 1.00 95.00 352 ALA A O 1
ATOM 2657 N N . ARG A 1 353 ? 15.020 -14.266 -10.089 1.00 92.69 353 ARG A N 1
ATOM 2658 C CA . ARG A 1 353 ? 15.227 -13.795 -8.714 1.00 92.69 353 ARG A CA 1
ATOM 2659 C C . ARG A 1 353 ? 14.498 -12.480 -8.452 1.00 92.69 353 ARG A C 1
ATOM 2661 O O . ARG A 1 353 ? 14.707 -11.491 -9.155 1.00 92.69 353 ARG A O 1
ATOM 2668 N N . VAL A 1 354 ? 13.738 -12.448 -7.369 1.00 92.62 354 VAL A N 1
ATOM 2669 C CA . VAL A 1 354 ? 12.959 -11.291 -6.918 1.00 92.62 354 VAL A CA 1
ATOM 2670 C C . VAL A 1 354 ? 13.350 -10.921 -5.491 1.00 92.62 354 VAL A C 1
ATOM 2672 O O . VAL A 1 354 ? 13.818 -11.777 -4.746 1.00 92.62 354 VAL A O 1
ATOM 2675 N N . SER A 1 355 ? 13.199 -9.655 -5.096 1.00 85.44 355 SER A N 1
ATOM 2676 C CA . SER A 1 355 ? 13.649 -9.201 -3.771 1.00 85.44 355 SER A CA 1
ATOM 2677 C C . SER A 1 355 ? 12.834 -9.784 -2.615 1.00 85.44 355 SER A C 1
ATOM 2679 O O . SER A 1 355 ? 13.325 -9.850 -1.493 1.00 85.44 355 SER A O 1
ATOM 2681 N N . TRP A 1 356 ? 11.603 -10.221 -2.886 1.00 82.62 356 TRP A N 1
ATOM 2682 C CA . TRP A 1 356 ? 10.629 -10.646 -1.882 1.00 82.62 356 TRP A CA 1
ATOM 2683 C C . TRP A 1 356 ? 10.497 -12.163 -1.718 1.00 82.62 356 TRP A C 1
ATOM 2685 O O . TRP A 1 356 ? 9.611 -12.609 -0.999 1.00 82.62 356 TRP A O 1
ATOM 2695 N N . MET A 1 357 ? 11.345 -12.965 -2.365 1.00 84.88 357 MET A N 1
ATOM 2696 C CA . MET A 1 357 ? 11.377 -14.419 -2.181 1.00 84.88 357 MET A CA 1
ATOM 2697 C C . MET A 1 357 ? 12.819 -14.903 -2.067 1.00 84.88 357 MET A C 1
ATOM 2699 O O . MET A 1 357 ? 13.711 -14.410 -2.753 1.00 84.88 357 MET A O 1
ATOM 2703 N N . SER A 1 358 ? 13.047 -15.913 -1.226 1.00 80.69 358 SER A N 1
ATOM 2704 C CA . SER A 1 358 ? 14.348 -16.590 -1.139 1.00 80.69 358 SER A CA 1
ATOM 2705 C C . SER A 1 358 ? 14.615 -17.503 -2.341 1.00 80.69 358 SER A C 1
ATOM 2707 O O . SER A 1 358 ? 15.771 -17.756 -2.680 1.00 80.69 358 SER A O 1
ATOM 2709 N N . GLN A 1 359 ? 13.552 -17.982 -2.994 1.00 89.56 359 GLN A N 1
ATOM 2710 C CA . GLN A 1 359 ? 13.603 -18.804 -4.200 1.00 89.56 359 GLN A CA 1
ATOM 2711 C C . GLN A 1 359 ? 13.224 -17.983 -5.442 1.00 89.56 359 GLN A C 1
ATOM 2713 O O . GLN A 1 359 ? 12.466 -17.017 -5.326 1.00 89.56 359 GLN A O 1
ATOM 2718 N N . PRO A 1 360 ? 13.719 -18.351 -6.639 1.00 91.69 360 PRO A N 1
ATOM 2719 C CA . PRO A 1 360 ? 13.266 -17.741 -7.884 1.00 91.69 360 PRO A CA 1
ATOM 2720 C C . PRO A 1 360 ? 11.745 -17.862 -8.062 1.00 91.69 360 PRO A C 1
ATOM 2722 O O . PRO A 1 360 ? 11.168 -18.915 -7.793 1.00 91.69 360 PRO A O 1
ATOM 2725 N N . ALA A 1 361 ? 11.112 -16.799 -8.556 1.00 91.94 361 ALA A N 1
ATOM 2726 C CA . ALA A 1 361 ? 9.702 -16.784 -8.927 1.00 91.94 361 ALA A CA 1
ATOM 2727 C C . ALA A 1 361 ? 9.543 -17.021 -10.436 1.00 91.94 361 ALA A C 1
ATOM 2729 O O . ALA A 1 361 ? 10.278 -16.437 -11.240 1.00 91.94 361 ALA A O 1
ATOM 2730 N N . ASP A 1 362 ? 8.570 -17.842 -10.834 1.00 95.94 362 ASP A N 1
ATOM 2731 C CA . ASP A 1 362 ? 8.246 -18.051 -12.247 1.00 95.94 362 ASP A CA 1
ATOM 2732 C C . ASP A 1 362 ? 7.578 -16.808 -12.841 1.00 95.94 362 ASP A C 1
ATOM 2734 O O . ASP A 1 362 ? 6.515 -16.376 -12.400 1.00 95.94 362 ASP A O 1
ATOM 2738 N N . HIS A 1 363 ? 8.165 -16.283 -13.909 1.00 97.00 363 HIS A N 1
ATOM 2739 C CA . HIS A 1 363 ? 7.593 -15.224 -14.725 1.00 97.00 363 HIS A CA 1
ATOM 2740 C C . HIS A 1 363 ? 7.016 -15.842 -15.991 1.00 97.00 363 HIS A C 1
ATOM 2742 O O . HIS A 1 363 ? 7.741 -16.430 -16.793 1.00 97.00 363 HIS A O 1
ATOM 2748 N N . ILE A 1 364 ? 5.703 -15.746 -16.172 1.00 97.62 364 ILE A N 1
ATOM 2749 C CA . ILE A 1 364 ? 5.025 -16.288 -17.348 1.00 97.62 364 ILE A CA 1
ATOM 2750 C C . ILE A 1 364 ? 5.328 -15.407 -18.551 1.00 97.62 364 ILE A C 1
ATOM 2752 O O . ILE A 1 364 ? 5.194 -14.185 -18.479 1.00 97.62 364 ILE A O 1
ATOM 2756 N N . VAL A 1 365 ? 5.691 -16.049 -19.660 1.00 98.25 365 VAL A N 1
ATOM 2757 C CA . VAL A 1 365 ? 6.007 -15.364 -20.910 1.00 98.25 365 VAL A CA 1
ATOM 2758 C C . VAL A 1 365 ? 4.882 -15.564 -21.913 1.00 98.25 365 VAL A C 1
ATOM 2760 O O . VAL A 1 365 ? 4.445 -16.694 -22.160 1.00 98.25 365 VAL A O 1
ATOM 2763 N N . TYR A 1 366 ? 4.443 -14.459 -22.502 1.00 98.12 366 TYR A N 1
ATOM 2764 C CA . TYR A 1 366 ? 3.492 -14.421 -23.603 1.00 98.12 366 TYR A CA 1
ATOM 2765 C C . TYR A 1 366 ? 4.138 -13.830 -24.854 1.00 98.12 366 TYR A C 1
ATOM 2767 O O . TYR A 1 366 ? 5.044 -13.003 -24.753 1.00 98.12 366 TYR A O 1
ATOM 2775 N N . LYS A 1 367 ? 3.629 -14.214 -26.022 1.00 97.81 367 LYS A N 1
ATOM 2776 C CA . LYS A 1 367 ? 3.937 -13.618 -27.319 1.00 97.81 367 LYS A CA 1
ATOM 2777 C C . LYS A 1 367 ? 2.657 -13.076 -27.940 1.00 97.81 367 LYS A C 1
ATOM 2779 O O . LYS A 1 367 ? 1.621 -13.734 -27.898 1.00 97.81 367 LYS A O 1
ATOM 2784 N N . VAL A 1 368 ? 2.720 -11.884 -28.518 1.00 97.62 368 VAL A N 1
ATOM 2785 C CA . VAL A 1 368 ? 1.617 -11.350 -29.321 1.00 97.62 368 VAL A CA 1
ATOM 2786 C C . VAL A 1 368 ? 1.647 -12.044 -30.674 1.00 97.62 368 VAL A C 1
ATOM 2788 O O . VAL A 1 368 ? 2.636 -11.943 -31.400 1.00 97.62 368 VAL A O 1
ATOM 2791 N N . VAL A 1 369 ? 0.577 -12.740 -31.031 1.00 96.69 369 VAL A N 1
ATOM 2792 C CA . VAL A 1 369 ? 0.467 -13.447 -32.311 1.00 96.69 369 VAL A CA 1
ATOM 2793 C C . VAL A 1 369 ? -0.744 -12.957 -33.088 1.00 96.69 369 VAL A C 1
ATOM 2795 O O . VAL A 1 369 ? -1.735 -12.509 -32.503 1.00 96.69 369 VAL A O 1
ATOM 2798 N N . ALA A 1 370 ? -0.652 -13.019 -34.416 1.00 95.88 370 ALA A N 1
ATOM 2799 C CA . ALA A 1 370 ? -1.801 -12.778 -35.274 1.00 95.88 370 ALA A CA 1
ATOM 2800 C C . ALA A 1 370 ? -2.879 -13.824 -34.964 1.00 95.88 370 ALA A C 1
ATOM 2802 O O . ALA A 1 370 ? -2.584 -15.006 -34.798 1.00 95.88 370 ALA A O 1
ATOM 2803 N N . GLY A 1 371 ? -4.125 -13.382 -34.859 1.00 89.12 371 GLY A N 1
ATOM 2804 C CA . GLY A 1 371 ? -5.259 -14.285 -34.866 1.00 89.12 371 GLY A CA 1
ATOM 2805 C C . GLY A 1 371 ? -5.424 -14.789 -36.287 1.00 89.12 371 GLY A C 1
ATOM 2806 O O . GLY A 1 371 ? -5.609 -13.989 -37.204 1.00 89.12 371 GLY A O 1
ATOM 2807 N N . GLU A 1 372 ? -5.361 -16.101 -36.480 1.00 80.56 372 GLU A N 1
ATOM 2808 C CA . GLU A 1 372 ? -6.010 -16.686 -37.643 1.00 80.56 372 GLU A CA 1
ATOM 2809 C C . GLU A 1 372 ? -7.495 -16.355 -37.474 1.00 80.56 372 GLU A C 1
ATOM 2811 O O . GLU A 1 372 ? -8.089 -16.693 -36.445 1.00 80.56 372 GLU A O 1
ATOM 2816 N N . GLY A 1 373 ? -8.062 -15.571 -38.402 1.00 61.78 373 GLY A N 1
ATOM 2817 C CA . GLY A 1 373 ? -9.487 -15.230 -38.375 1.00 61.78 373 GLY A CA 1
ATOM 2818 C C . GLY A 1 373 ? -10.308 -16.498 -38.130 1.00 61.78 373 GLY A C 1
ATOM 2819 O O . GLY A 1 373 ? -9.850 -17.568 -38.526 1.00 61.78 373 GLY A O 1
ATOM 2820 N N . PRO A 1 374 ? -11.458 -16.411 -37.441 1.00 49.53 374 PRO A N 1
ATOM 2821 C CA . PRO A 1 374 ? -12.123 -17.565 -36.848 1.00 49.53 374 PRO A CA 1
ATOM 2822 C C . PRO A 1 374 ? -12.217 -18.720 -37.847 1.00 49.53 374 PRO A C 1
ATOM 2824 O O . PRO A 1 374 ? -13.058 -18.711 -38.743 1.00 49.53 374 PRO A O 1
ATOM 2827 N N . GLN A 1 375 ? -11.352 -19.725 -37.689 1.00 49.59 375 GLN A N 1
ATOM 2828 C CA . GLN A 1 375 ? -11.663 -21.049 -38.186 1.00 49.59 375 GLN A CA 1
ATOM 2829 C C . GLN A 1 375 ? -12.796 -21.523 -37.288 1.00 49.59 375 GLN A C 1
ATOM 2831 O O . GLN A 1 375 ? -12.576 -21.815 -36.109 1.00 49.59 375 GLN A O 1
ATOM 2836 N N . GLU A 1 376 ? -14.016 -21.507 -37.829 1.00 42.91 376 GLU A N 1
ATOM 2837 C CA . GLU A 1 376 ? -15.180 -22.197 -37.282 1.00 42.91 376 GLU A CA 1
ATOM 2838 C C . GLU A 1 376 ? -14.810 -23.667 -37.050 1.00 42.91 376 GLU A C 1
ATOM 2840 O O . GLU A 1 376 ? -15.034 -24.543 -37.880 1.00 42.91 376 GLU A O 1
ATOM 2845 N N . THR A 1 377 ? -14.192 -23.952 -35.911 1.00 45.00 377 THR A N 1
ATOM 2846 C CA . THR A 1 377 ? -14.062 -25.310 -35.415 1.00 45.00 377 THR A CA 1
ATOM 2847 C C . THR A 1 377 ? -15.376 -25.607 -34.720 1.00 45.00 377 THR A C 1
ATOM 2849 O O . THR A 1 377 ? -15.687 -25.097 -33.642 1.00 45.00 377 THR A O 1
ATOM 2852 N N . SER A 1 378 ? -16.205 -26.350 -35.448 1.00 42.53 378 SER A N 1
ATOM 2853 C CA . SER A 1 378 ? -17.516 -26.813 -35.031 1.00 42.53 378 SER A CA 1
ATOM 2854 C C . SER A 1 378 ? -17.480 -27.410 -33.626 1.00 42.53 378 SER A C 1
ATOM 2856 O O . SER A 1 378 ? -16.592 -28.192 -33.291 1.00 42.53 378 SER A O 1
ATOM 2858 N N . ALA A 1 379 ? -18.492 -27.021 -32.854 1.00 48.62 379 ALA A N 1
ATOM 2859 C CA . ALA A 1 379 ? -18.974 -27.603 -31.613 1.00 48.62 379 ALA A CA 1
ATOM 2860 C C . ALA A 1 379 ? -18.508 -29.042 -31.328 1.00 48.62 379 ALA A C 1
ATOM 2862 O O . ALA A 1 379 ? -18.854 -29.954 -32.066 1.00 48.62 379 ALA A O 1
ATOM 2863 N N . ASP A 1 380 ? -17.788 -29.221 -30.217 1.00 45.53 380 ASP A N 1
ATOM 2864 C CA . ASP A 1 380 ? -18.070 -30.269 -29.229 1.00 45.53 380 ASP A CA 1
ATOM 2865 C C . ASP A 1 380 ? -17.149 -30.103 -28.009 1.00 45.53 380 ASP A C 1
ATOM 2867 O O . ASP A 1 380 ? -16.010 -30.569 -27.960 1.00 45.53 380 ASP A O 1
ATOM 2871 N N . ARG A 1 381 ? -17.649 -29.424 -26.970 1.00 36.69 381 ARG A N 1
ATOM 2872 C CA . ARG A 1 381 ? -17.128 -29.579 -25.604 1.00 36.69 381 ARG A CA 1
ATOM 2873 C C . ARG A 1 381 ? -18.297 -29.832 -24.653 1.00 36.69 381 ARG A C 1
ATOM 2875 O O . ARG A 1 381 ? -19.200 -28.999 -24.588 1.00 36.69 381 ARG A O 1
ATOM 2882 N N . PRO A 1 382 ? -18.295 -30.953 -23.911 1.00 39.88 382 PRO A N 1
ATOM 2883 C CA . PRO A 1 382 ? -19.399 -31.308 -23.037 1.00 39.88 382 PRO A CA 1
ATOM 2884 C C . PRO A 1 382 ? -19.435 -30.400 -21.805 1.00 39.88 382 PRO A C 1
ATOM 2886 O O . PRO A 1 382 ? -18.411 -30.106 -21.184 1.00 39.88 382 PRO A O 1
ATOM 2889 N N . ALA A 1 383 ? -20.645 -29.980 -21.442 1.00 41.94 383 ALA A N 1
ATOM 2890 C CA . ALA A 1 383 ? -20.934 -29.244 -20.223 1.00 41.94 383 ALA A CA 1
ATOM 2891 C C . ALA A 1 383 ? -20.607 -30.107 -18.989 1.00 41.94 383 ALA A C 1
ATOM 2893 O O . ALA A 1 383 ? -21.320 -31.060 -18.677 1.00 41.94 383 ALA A O 1
ATOM 2894 N N . SER A 1 384 ? -19.525 -29.787 -18.272 1.00 38.31 384 SER A N 1
ATOM 2895 C CA . SER A 1 384 ? -19.203 -30.453 -17.007 1.00 38.31 384 SER A CA 1
ATOM 2896 C C . SER A 1 384 ? -20.098 -29.931 -15.879 1.00 38.31 384 SER A C 1
ATOM 2898 O O . SER A 1 384 ? -20.150 -28.728 -15.613 1.00 38.31 384 SER A O 1
ATOM 2900 N N . ALA A 1 385 ? -20.779 -30.867 -15.222 1.00 37.97 385 ALA A N 1
ATOM 2901 C CA . ALA A 1 385 ? -21.749 -30.668 -14.157 1.00 37.97 385 ALA A CA 1
ATOM 2902 C C . ALA A 1 385 ? -21.217 -29.862 -12.957 1.00 37.97 385 ALA A C 1
ATOM 2904 O O . ALA A 1 385 ? -20.102 -30.057 -12.472 1.00 37.97 385 ALA A O 1
ATOM 2905 N N . ALA A 1 386 ? -22.083 -28.990 -12.440 1.00 39.88 386 ALA A N 1
ATOM 2906 C CA . ALA A 1 386 ? -21.870 -28.189 -11.245 1.00 39.88 386 ALA A CA 1
ATOM 2907 C C . ALA A 1 386 ? -21.788 -29.069 -9.985 1.00 39.88 386 ALA A C 1
ATOM 2909 O O . ALA A 1 386 ? -22.795 -29.570 -9.481 1.00 39.88 386 ALA A O 1
ATOM 2910 N N . HIS A 1 387 ? -20.583 -29.221 -9.441 1.00 33.31 387 HIS A N 1
ATOM 2911 C CA . HIS A 1 387 ? -20.347 -29.864 -8.154 1.00 33.31 387 HIS A CA 1
ATOM 2912 C C . HIS A 1 387 ? -20.548 -28.839 -7.020 1.00 33.31 387 HIS A C 1
ATOM 2914 O O . HIS A 1 387 ? -19.696 -27.988 -6.769 1.00 33.31 387 HIS A O 1
ATOM 2920 N N . ARG A 1 388 ? -21.703 -28.887 -6.337 1.00 35.25 388 ARG A N 1
ATOM 2921 C CA . ARG A 1 388 ? -21.949 -28.129 -5.095 1.00 35.25 388 ARG A CA 1
ATOM 2922 C C . ARG A 1 388 ? -21.166 -28.769 -3.944 1.00 35.25 388 ARG A C 1
ATOM 2924 O O . ARG A 1 388 ? -21.639 -29.723 -3.331 1.00 35.25 388 ARG A O 1
ATOM 2931 N N . GLN A 1 389 ? -19.998 -28.219 -3.621 1.00 34.03 389 GLN A N 1
ATOM 2932 C CA . GLN A 1 389 ? -19.298 -28.522 -2.371 1.00 34.03 389 GLN A CA 1
ATOM 2933 C C . GLN A 1 389 ? -20.055 -27.915 -1.181 1.00 34.03 389 GLN A C 1
ATOM 2935 O O . GLN A 1 389 ? -20.258 -26.704 -1.105 1.00 34.03 389 GLN A O 1
ATOM 2940 N N . ARG A 1 390 ? -20.472 -28.765 -0.236 1.00 32.03 390 ARG A N 1
ATOM 2941 C CA . ARG A 1 390 ? -20.908 -28.340 1.099 1.00 32.03 390 ARG A CA 1
ATOM 2942 C C . ARG A 1 390 ? -19.662 -27.968 1.901 1.00 32.03 390 ARG A C 1
ATOM 2944 O O . ARG A 1 390 ? -18.830 -28.830 2.167 1.00 32.03 390 ARG A O 1
ATOM 2951 N N . HIS A 1 391 ? -19.530 -26.700 2.277 1.00 31.95 391 HIS A N 1
ATOM 2952 C CA . HIS A 1 391 ? -18.486 -26.262 3.199 1.00 31.95 391 HIS A CA 1
ATOM 2953 C C . HIS A 1 391 ? -18.782 -26.816 4.599 1.00 31.95 391 HIS A C 1
ATOM 2955 O O . HIS A 1 391 ? -19.787 -26.451 5.208 1.00 31.95 391 HIS A O 1
ATOM 2961 N N . SER A 1 392 ? -17.925 -27.709 5.102 1.00 30.88 392 SER A N 1
ATOM 2962 C CA . SER A 1 392 ? -17.917 -28.057 6.522 1.00 30.88 392 SER A CA 1
ATOM 2963 C C . SER A 1 392 ? -17.491 -26.828 7.320 1.00 30.88 392 SER A C 1
ATOM 2965 O O . SER A 1 392 ? -16.515 -26.172 6.954 1.00 30.88 392 SER A O 1
ATOM 2967 N N . ILE A 1 393 ? -18.208 -26.525 8.400 1.00 34.72 393 ILE A N 1
ATOM 2968 C CA . ILE A 1 393 ? -17.864 -25.455 9.337 1.00 34.72 393 ILE A CA 1
ATOM 2969 C C . ILE A 1 393 ? -16.541 -25.838 10.007 1.00 34.72 393 ILE A C 1
ATOM 2971 O O . ILE A 1 393 ? -16.505 -26.663 10.916 1.00 34.72 393 ILE A O 1
ATOM 2975 N N . THR A 1 394 ? -15.440 -25.289 9.507 1.00 38.59 394 THR A N 1
ATOM 2976 C CA . THR A 1 394 ? -14.126 -25.384 10.137 1.00 38.59 394 THR A CA 1
ATOM 2977 C C . THR A 1 394 ? -14.149 -24.569 11.425 1.00 38.59 394 THR A C 1
ATOM 2979 O O . THR A 1 394 ? -14.561 -23.408 11.423 1.00 38.59 394 THR A O 1
ATOM 2982 N N . THR A 1 395 ? -13.717 -25.172 12.530 1.00 44.16 395 THR A N 1
ATOM 2983 C CA . THR A 1 395 ? -13.524 -24.487 13.813 1.00 44.16 395 THR A CA 1
ATOM 2984 C C . THR A 1 395 ? -12.574 -23.308 13.618 1.00 44.16 395 THR A C 1
ATOM 2986 O O . THR A 1 395 ? -11.434 -23.497 13.191 1.00 44.16 395 THR A O 1
ATOM 2989 N N . ILE A 1 396 ? -13.052 -22.093 13.890 1.00 46.22 396 ILE A N 1
ATOM 2990 C CA . ILE A 1 396 ? -12.256 -20.867 13.781 1.00 46.22 396 ILE A CA 1
ATOM 2991 C C . ILE A 1 396 ? -11.175 -20.929 14.876 1.00 46.22 396 ILE A C 1
ATOM 2993 O O . ILE A 1 396 ? -11.537 -21.084 16.045 1.00 46.22 396 ILE A O 1
ATOM 2997 N N . PRO A 1 397 ? -9.872 -20.863 14.540 1.00 59.75 397 PRO A N 1
ATOM 2998 C CA . PRO A 1 397 ? -8.819 -20.841 15.549 1.00 59.75 397 PRO A CA 1
ATOM 2999 C C . PRO A 1 397 ? -8.989 -19.617 16.463 1.00 59.75 397 PRO A C 1
ATOM 3001 O O . PRO A 1 397 ? -9.476 -18.580 16.001 1.00 59.75 397 PRO A O 1
ATOM 3004 N N . PRO A 1 398 ? -8.613 -19.713 17.751 1.00 69.44 398 PRO A N 1
ATOM 3005 C CA . PRO A 1 398 ? -8.706 -18.579 18.662 1.00 69.44 398 PRO A CA 1
ATOM 3006 C C . PRO A 1 398 ? -7.916 -17.381 18.103 1.00 69.44 398 PRO A C 1
ATOM 3008 O O . PRO A 1 398 ? -6.853 -17.580 17.505 1.00 69.44 398 PRO A O 1
ATOM 3011 N N . PRO A 1 399 ? -8.423 -16.144 18.264 1.00 77.31 399 PRO A N 1
ATOM 3012 C CA . PRO A 1 399 ? -7.768 -14.957 17.727 1.00 77.31 399 PRO A CA 1
ATOM 3013 C C . PRO A 1 399 ? -6.371 -14.791 18.332 1.00 77.31 399 PRO A C 1
ATOM 3015 O O . PRO A 1 399 ? -6.167 -15.015 19.527 1.00 77.31 399 PRO A O 1
ATOM 3018 N N . GLN A 1 400 ? -5.403 -14.383 17.506 1.00 91.69 400 GLN A N 1
ATOM 3019 C CA . GLN A 1 400 ? -4.069 -14.048 18.001 1.00 91.69 400 GLN A CA 1
ATOM 3020 C C . GLN A 1 400 ? -4.170 -12.799 18.883 1.00 91.69 400 GLN A C 1
ATOM 3022 O O . GLN A 1 400 ? -4.790 -11.802 18.505 1.00 91.69 400 GLN A O 1
ATOM 3027 N N . LYS A 1 401 ? -3.564 -12.867 20.069 1.00 95.50 401 LYS A N 1
ATOM 3028 C CA . LYS A 1 401 ? -3.669 -11.854 21.118 1.00 95.50 401 LYS A CA 1
ATOM 3029 C C . LYS A 1 401 ? -2.295 -11.566 21.709 1.00 95.50 401 LYS A C 1
ATOM 3031 O O . LYS A 1 401 ? -1.536 -12.493 21.980 1.00 95.50 401 LYS A O 1
ATOM 3036 N N . CYS A 1 402 ? -2.018 -10.295 21.973 1.00 96.75 402 CYS A N 1
ATOM 3037 C CA . CYS A 1 402 ? -0.924 -9.869 22.842 1.00 96.75 402 CYS A CA 1
ATOM 3038 C C . CYS A 1 402 ? -1.466 -8.922 23.916 1.00 96.75 402 CYS A C 1
ATOM 3040 O O . CYS A 1 402 ? -2.462 -8.222 23.713 1.00 96.75 402 CYS A O 1
ATOM 3042 N N . THR A 1 403 ? -0.871 -8.961 25.107 1.00 96.94 403 THR A N 1
ATOM 3043 C CA . THR A 1 403 ? -1.383 -8.241 26.278 1.00 96.94 403 THR A CA 1
ATOM 3044 C C . THR A 1 403 ? -0.242 -7.759 27.148 1.00 96.94 403 THR A C 1
ATOM 3046 O O . THR A 1 403 ? 0.736 -8.477 27.360 1.00 96.94 403 THR A O 1
ATOM 3049 N N . LEU A 1 404 ? -0.393 -6.551 27.673 1.00 95.06 404 LEU A N 1
ATOM 3050 C CA . LEU A 1 404 ? 0.468 -5.979 28.690 1.00 95.06 404 LEU A CA 1
ATOM 3051 C C . LEU A 1 404 ? -0.404 -5.489 29.844 1.00 95.06 404 LEU A C 1
ATOM 3053 O O . LEU A 1 404 ? -1.229 -4.597 29.666 1.00 95.06 404 LEU A O 1
ATOM 3057 N N . ASP A 1 405 ? -0.221 -6.093 31.011 1.00 95.25 405 ASP A N 1
ATOM 3058 C CA . ASP A 1 405 ? -0.793 -5.612 32.264 1.00 95.25 405 ASP A CA 1
ATOM 3059 C C . ASP A 1 405 ? 0.282 -4.792 32.977 1.00 95.25 405 ASP A C 1
ATOM 3061 O O . ASP A 1 405 ? 1.278 -5.340 33.462 1.00 95.25 405 ASP A O 1
ATOM 3065 N N . LEU A 1 406 ? 0.111 -3.470 32.977 1.00 89.12 406 LEU A N 1
ATOM 3066 C CA . LEU A 1 406 ? 1.097 -2.560 33.550 1.00 89.12 406 LEU A CA 1
ATOM 3067 C C . LEU A 1 406 ? 1.200 -2.728 35.069 1.00 89.12 406 LEU A C 1
ATOM 3069 O O . LEU A 1 406 ? 2.294 -2.624 35.616 1.00 89.12 406 LEU A O 1
ATOM 3073 N N . GLY A 1 407 ? 0.098 -3.060 35.750 1.00 85.25 407 GLY A N 1
ATOM 3074 C CA . GLY A 1 407 ? 0.101 -3.304 37.191 1.00 85.25 407 GLY A CA 1
ATOM 3075 C C . GLY A 1 407 ? 0.935 -4.529 37.565 1.00 85.25 407 GLY A C 1
ATOM 3076 O O . GLY A 1 407 ? 1.713 -4.478 38.518 1.00 85.25 407 GLY A O 1
ATOM 3077 N N . ILE A 1 408 ? 0.822 -5.611 36.789 1.00 84.50 408 ILE A N 1
ATOM 3078 C CA . ILE A 1 408 ? 1.617 -6.829 36.997 1.00 84.50 408 ILE A CA 1
ATOM 3079 C C . ILE A 1 408 ? 3.101 -6.581 36.709 1.00 84.50 408 ILE A C 1
ATOM 3081 O O . ILE A 1 408 ? 3.945 -7.023 37.488 1.00 84.50 408 ILE A O 1
ATOM 3085 N N . GLU A 1 409 ? 3.443 -5.900 35.613 1.00 85.56 409 GLU A N 1
ATOM 3086 C CA . GLU A 1 409 ? 4.854 -5.657 35.277 1.00 85.56 409 GLU A CA 1
ATOM 3087 C C . GLU A 1 409 ? 5.540 -4.730 36.287 1.00 85.56 409 GLU A C 1
ATOM 3089 O O . GLU A 1 409 ? 6.665 -5.006 36.705 1.00 85.56 409 GLU A O 1
ATOM 3094 N N . VAL A 1 410 ? 4.837 -3.706 36.777 1.00 80.56 410 VAL A N 1
ATOM 3095 C CA . VAL A 1 410 ? 5.328 -2.859 37.875 1.00 80.56 410 VAL A CA 1
ATOM 3096 C C . VAL A 1 410 ? 5.510 -3.676 39.159 1.00 80.56 410 VAL A C 1
ATOM 3098 O O . VAL A 1 410 ? 6.544 -3.569 39.817 1.00 80.56 410 VAL A O 1
ATOM 3101 N N . ALA A 1 411 ? 4.559 -4.550 39.506 1.00 74.81 411 ALA A N 1
ATOM 3102 C CA . ALA A 1 411 ? 4.657 -5.387 40.705 1.00 74.81 411 ALA A CA 1
ATOM 3103 C C . ALA A 1 411 ? 5.828 -6.388 40.652 1.00 74.81 411 ALA A C 1
ATOM 3105 O O . ALA A 1 411 ? 6.523 -6.568 41.654 1.00 74.81 411 ALA A O 1
ATOM 3106 N N . LYS A 1 412 ? 6.088 -7.011 39.490 1.00 79.69 412 LYS A N 1
ATOM 3107 C CA . LYS A 1 412 ? 7.258 -7.891 39.287 1.00 79.69 412 LYS A CA 1
ATOM 3108 C C . LYS A 1 412 ? 8.568 -7.157 39.560 1.00 79.69 412 LYS A C 1
ATOM 3110 O O . LYS A 1 412 ? 9.483 -7.726 40.157 1.00 79.69 412 LYS A O 1
ATOM 3115 N N . ARG A 1 413 ? 8.647 -5.888 39.154 1.00 74.38 413 ARG A N 1
ATOM 3116 C CA . ARG A 1 413 ? 9.814 -5.051 39.419 1.00 74.38 413 ARG A CA 1
ATOM 3117 C C . ARG A 1 413 ? 9.964 -4.744 40.905 1.00 74.38 413 ARG A C 1
ATOM 3119 O O . ARG A 1 413 ? 11.040 -4.989 41.434 1.00 74.38 413 ARG A O 1
ATOM 3126 N N . ILE A 1 414 ? 8.904 -4.289 41.581 1.00 71.44 414 ILE A N 1
ATOM 3127 C CA . ILE A 1 414 ? 8.948 -3.998 43.029 1.00 71.44 414 ILE A CA 1
ATOM 3128 C C . ILE A 1 414 ? 9.481 -5.208 43.806 1.00 71.44 414 ILE A C 1
ATOM 3130 O O . ILE A 1 414 ? 10.274 -5.047 44.727 1.00 71.44 414 ILE A O 1
ATOM 3134 N N . HIS A 1 415 ? 9.100 -6.424 43.406 1.00 70.06 415 HIS A N 1
ATOM 3135 C CA . HIS A 1 415 ? 9.626 -7.640 44.021 1.00 70.06 415 HIS A CA 1
ATOM 3136 C C . HIS A 1 415 ? 11.136 -7.834 43.779 1.00 70.06 415 HIS A C 1
ATOM 3138 O O . HIS A 1 415 ? 11.855 -8.181 44.706 1.00 70.06 415 HIS A O 1
ATOM 3144 N N . THR A 1 416 ? 11.625 -7.542 42.569 1.00 71.56 416 THR A N 1
ATOM 3145 C CA . THR A 1 416 ? 13.051 -7.661 42.197 1.00 71.56 416 THR A CA 1
ATOM 3146 C C . THR A 1 416 ? 13.921 -6.580 42.853 1.00 71.56 416 THR A C 1
ATOM 3148 O O . THR A 1 416 ? 15.071 -6.835 43.209 1.00 71.56 416 THR A O 1
ATOM 3151 N N . ASP A 1 417 ? 13.384 -5.369 43.021 1.00 65.19 417 ASP A N 1
ATOM 3152 C CA . ASP A 1 417 ? 14.083 -4.248 43.655 1.00 65.19 417 ASP A CA 1
ATOM 3153 C C . ASP A 1 417 ? 14.076 -4.371 45.186 1.00 65.19 417 ASP A C 1
ATOM 3155 O O . ASP A 1 417 ? 15.050 -3.982 45.825 1.00 65.19 417 ASP A O 1
ATOM 3159 N N . ALA A 1 418 ? 13.046 -4.978 45.791 1.00 63.94 418 ALA A N 1
ATOM 3160 C CA . ALA A 1 418 ? 13.022 -5.280 47.226 1.00 63.94 418 ALA A CA 1
ATOM 3161 C C . ALA A 1 418 ? 14.169 -6.216 47.656 1.00 63.94 418 ALA A C 1
ATOM 3163 O O . ALA A 1 418 ? 14.692 -6.064 48.758 1.00 63.94 418 ALA A O 1
ATOM 3164 N N . ASP A 1 419 ? 14.619 -7.109 46.770 1.00 64.50 419 ASP A N 1
ATOM 3165 C CA . ASP A 1 419 ? 15.800 -7.951 47.003 1.00 64.50 419 ASP A CA 1
ATOM 3166 C C . ASP A 1 419 ? 17.123 -7.158 46.928 1.00 64.50 419 ASP A C 1
ATOM 3168 O O . ASP A 1 419 ? 18.141 -7.591 47.469 1.00 64.50 419 ASP A O 1
ATOM 3172 N N . LYS A 1 420 ? 17.125 -5.985 46.276 1.00 58.94 420 LYS A N 1
ATOM 3173 C CA . LYS A 1 420 ? 18.304 -5.113 46.105 1.00 58.94 420 LYS A CA 1
ATOM 3174 C C . LYS A 1 420 ? 18.337 -3.924 47.067 1.00 58.94 420 LYS A C 1
ATOM 3176 O O . LYS A 1 420 ? 19.416 -3.435 47.387 1.00 58.94 420 LYS A O 1
ATOM 3181 N N . ALA A 1 421 ? 17.187 -3.463 47.558 1.00 52.22 421 ALA A N 1
ATOM 3182 C CA . ALA A 1 421 ? 17.029 -2.259 48.379 1.00 52.22 421 ALA A CA 1
ATOM 3183 C C . ALA A 1 421 ? 17.457 -2.428 49.855 1.00 52.22 421 ALA A C 1
ATOM 3185 O O . ALA A 1 421 ? 16.951 -1.740 50.742 1.00 52.22 421 ALA A O 1
ATOM 3186 N N . ALA A 1 422 ? 18.440 -3.291 50.121 1.00 57.88 422 ALA A N 1
ATOM 3187 C CA . ALA A 1 422 ? 19.148 -3.339 51.398 1.00 57.88 422 ALA A CA 1
ATOM 3188 C C . ALA A 1 422 ? 20.125 -2.153 51.599 1.00 57.88 422 ALA A C 1
ATOM 3190 O O . ALA A 1 422 ? 20.753 -2.077 52.651 1.00 57.88 422 ALA A O 1
ATOM 3191 N N . ASP A 1 423 ? 20.244 -1.224 50.634 1.00 53.62 423 ASP A N 1
ATOM 3192 C CA . ASP A 1 423 ? 21.326 -0.218 50.578 1.00 53.62 423 ASP A CA 1
ATOM 3193 C C . ASP A 1 423 ? 20.881 1.269 50.616 1.00 53.62 423 ASP A C 1
ATOM 3195 O O . ASP A 1 423 ? 21.584 2.178 50.192 1.00 53.62 423 ASP A O 1
ATOM 3199 N N . GLY A 1 424 ? 19.702 1.560 51.174 1.00 52.38 424 GLY A N 1
ATOM 3200 C CA . GLY A 1 424 ? 19.495 2.805 51.933 1.00 52.38 424 GLY A CA 1
ATOM 3201 C C . GLY A 1 424 ? 19.590 4.184 51.245 1.00 52.38 424 GLY A C 1
ATOM 3202 O O . GLY A 1 424 ? 19.865 5.152 51.955 1.00 52.38 424 GLY A O 1
ATOM 3203 N N . GLN A 1 425 ? 19.308 4.354 49.947 1.00 47.53 425 GLN A N 1
ATOM 3204 C CA . GLN A 1 425 ? 19.119 5.698 49.361 1.00 47.53 425 GLN A CA 1
ATOM 3205 C C . GLN A 1 425 ? 17.910 5.786 48.417 1.00 47.53 425 GLN A C 1
ATOM 3207 O O . GLN A 1 425 ? 17.776 5.007 47.479 1.00 47.53 425 GLN A O 1
ATOM 3212 N N . ARG A 1 426 ? 17.033 6.776 48.649 1.00 48.91 426 ARG A N 1
ATOM 3213 C CA . ARG A 1 426 ? 15.941 7.168 47.739 1.00 48.91 426 ARG A CA 1
ATOM 3214 C C . ARG A 1 426 ? 16.092 8.635 47.344 1.00 48.91 426 ARG A C 1
ATOM 3216 O O . ARG A 1 426 ? 16.131 9.503 48.213 1.00 48.91 426 ARG A O 1
ATOM 3223 N N . HIS A 1 427 ? 16.115 8.901 46.040 1.00 48.28 427 HIS A N 1
ATOM 3224 C CA . HIS A 1 427 ? 16.038 10.242 45.459 1.00 48.28 427 HIS A CA 1
ATOM 3225 C C . HIS A 1 427 ? 14.606 10.546 44.993 1.00 48.28 427 HIS A C 1
ATOM 3227 O O . HIS A 1 427 ? 13.914 9.672 44.477 1.00 48.28 427 HIS A O 1
ATOM 3233 N N . VAL A 1 428 ? 14.164 11.792 45.170 1.00 41.06 428 VAL A N 1
ATOM 3234 C CA . VAL A 1 428 ? 12.856 12.297 44.718 1.00 41.06 428 VAL A CA 1
ATOM 3235 C C . VAL A 1 428 ? 13.055 13.018 43.380 1.00 41.06 428 VAL A C 1
ATOM 3237 O O . VAL A 1 428 ? 13.888 13.918 43.313 1.00 41.06 428 VAL A O 1
ATOM 3240 N N . HIS A 1 429 ? 12.310 12.653 42.328 1.00 44.75 429 HIS A N 1
ATOM 3241 C CA . HIS A 1 429 ? 12.425 13.260 40.991 1.00 44.75 429 HIS A CA 1
ATOM 3242 C C . HIS A 1 429 ? 11.071 13.469 40.285 1.00 44.75 429 HIS A C 1
ATOM 3244 O O . HIS A 1 429 ? 10.240 12.570 40.323 1.00 44.75 429 HIS A O 1
ATOM 3250 N N . GLU A 1 430 ? 10.971 14.627 39.606 1.00 47.22 430 GLU A N 1
ATOM 3251 C CA . GLU A 1 430 ? 10.133 15.101 38.469 1.00 47.22 430 GLU A CA 1
ATOM 3252 C C . GLU A 1 430 ? 8.678 14.615 38.251 1.00 47.22 430 GLU A C 1
ATOM 3254 O O . GLU A 1 430 ? 8.325 13.458 38.452 1.00 47.22 430 GLU A O 1
ATOM 3259 N N . GLU A 1 431 ? 7.850 15.528 37.720 1.00 54.78 431 GLU A N 1
ATOM 3260 C CA . GLU A 1 431 ? 6.424 15.360 37.389 1.00 54.78 431 GLU A CA 1
ATOM 3261 C C . GLU A 1 431 ? 6.140 14.111 36.505 1.00 54.78 431 GLU A C 1
ATOM 3263 O O . GLU A 1 431 ? 6.752 13.948 35.443 1.00 54.78 431 GLU A O 1
ATOM 3268 N N . PRO A 1 432 ? 5.184 13.231 36.875 1.00 57.06 432 PRO A N 1
ATOM 3269 C CA . PRO A 1 432 ? 4.927 11.955 36.189 1.00 57.06 432 PRO A CA 1
ATOM 3270 C C . PRO A 1 432 ? 4.544 12.034 34.699 1.00 57.06 432 PRO A C 1
ATOM 3272 O O . PRO A 1 432 ? 4.773 11.081 33.955 1.00 57.06 432 PRO A O 1
ATOM 3275 N N . TRP A 1 433 ? 3.959 13.143 34.237 1.00 51.59 433 TRP A N 1
ATOM 3276 C CA . TRP A 1 433 ? 3.361 13.231 32.898 1.00 51.59 433 TRP A CA 1
ATOM 3277 C C . TRP A 1 433 ? 4.368 13.515 31.770 1.00 51.59 433 TRP A C 1
ATOM 3279 O O . TRP A 1 433 ? 4.167 13.045 30.651 1.00 51.59 433 TRP A O 1
ATOM 3289 N N . GLN A 1 434 ? 5.461 14.239 32.043 1.00 59.72 434 GLN A N 1
ATOM 3290 C CA . GLN A 1 434 ? 6.466 14.580 31.022 1.00 59.72 434 GLN A CA 1
ATOM 3291 C C . GLN A 1 434 ? 7.193 13.330 30.515 1.00 59.72 434 GLN A C 1
ATOM 3293 O O . GLN A 1 434 ? 7.353 13.147 29.313 1.00 59.72 434 GLN A O 1
ATOM 3298 N N . GLN A 1 435 ? 7.523 12.404 31.414 1.00 63.72 435 GLN A N 1
ATOM 3299 C CA . GLN A 1 435 ? 8.200 11.159 31.047 1.00 63.72 435 GLN A CA 1
ATOM 3300 C C . GLN A 1 435 ? 7.252 10.134 30.408 1.00 63.72 435 GLN A C 1
ATOM 3302 O O . GLN A 1 435 ? 7.668 9.390 29.527 1.00 63.72 435 GLN A O 1
ATOM 3307 N N . ALA A 1 436 ? 5.962 10.120 30.772 1.00 62.78 436 ALA A N 1
ATOM 3308 C CA . ALA A 1 436 ? 4.958 9.344 30.036 1.00 62.78 436 ALA A CA 1
ATOM 3309 C C . ALA A 1 436 ? 4.808 9.853 28.592 1.00 62.78 436 ALA A C 1
ATOM 3311 O O . ALA A 1 436 ? 4.671 9.051 27.668 1.00 62.78 436 ALA A O 1
ATOM 3312 N N . ALA A 1 437 ? 4.899 11.173 28.388 1.00 66.44 437 ALA A N 1
ATOM 3313 C CA . ALA A 1 437 ? 4.942 11.779 27.063 1.00 66.44 437 ALA A CA 1
ATOM 3314 C C . ALA A 1 437 ? 6.225 11.420 26.301 1.00 66.44 437 ALA A C 1
ATOM 3316 O O . ALA A 1 437 ? 6.139 11.091 25.124 1.00 66.44 437 ALA A O 1
ATOM 3317 N N . GLU A 1 438 ? 7.393 11.414 26.946 1.00 70.25 438 GLU A N 1
ATOM 3318 C CA . GLU A 1 438 ? 8.655 10.972 26.334 1.00 70.25 438 GLU A CA 1
ATOM 3319 C C . GLU A 1 438 ? 8.635 9.490 25.963 1.00 70.25 438 GLU A C 1
ATOM 3321 O O . GLU A 1 438 ? 8.966 9.145 24.835 1.00 70.25 438 GLU A O 1
ATOM 3326 N N . LEU A 1 439 ? 8.181 8.620 26.868 1.00 70.25 439 LEU A N 1
ATOM 3327 C CA . LEU A 1 439 ? 8.029 7.187 26.630 1.00 70.25 439 LEU A CA 1
ATOM 3328 C C . LEU A 1 439 ? 7.038 6.918 25.502 1.00 70.25 439 LEU A C 1
ATOM 3330 O O . LEU A 1 439 ? 7.306 6.125 24.598 1.00 70.25 439 LEU A O 1
ATOM 3334 N N . PHE A 1 440 ? 5.894 7.602 25.530 1.00 75.69 440 PHE A N 1
ATOM 3335 C CA . PHE A 1 440 ? 4.954 7.545 24.429 1.00 75.69 440 PHE A CA 1
ATOM 3336 C C . PHE A 1 440 ? 5.605 8.038 23.151 1.00 75.69 440 PHE A C 1
ATOM 3338 O O . PHE A 1 440 ? 5.481 7.338 22.170 1.00 75.69 440 PHE A O 1
ATOM 3345 N N . ASN A 1 441 ? 6.329 9.157 23.137 1.00 74.44 441 ASN A N 1
ATOM 3346 C CA . ASN A 1 441 ? 6.986 9.689 21.944 1.00 74.44 441 ASN A CA 1
ATOM 3347 C C . ASN A 1 441 ? 8.118 8.791 21.426 1.00 74.44 441 ASN A C 1
ATOM 3349 O O . ASN A 1 441 ? 8.280 8.681 20.217 1.00 74.44 441 ASN A O 1
ATOM 3353 N N . ASP A 1 442 ? 8.871 8.108 22.284 1.00 75.25 442 ASP A N 1
ATOM 3354 C CA . ASP A 1 442 ? 9.890 7.123 21.899 1.00 75.25 442 ASP A CA 1
ATOM 3355 C C . ASP A 1 442 ? 9.237 5.911 21.218 1.00 75.25 442 ASP A C 1
ATOM 3357 O O . ASP A 1 442 ? 9.542 5.552 20.073 1.00 75.25 442 ASP A O 1
ATOM 3361 N N . ILE A 1 443 ? 8.216 5.351 21.872 1.00 73.88 443 ILE A N 1
ATOM 3362 C CA . ILE A 1 443 ? 7.422 4.255 21.320 1.00 73.88 443 ILE A CA 1
ATOM 3363 C C . ILE A 1 443 ? 6.712 4.711 20.034 1.00 73.88 443 ILE A C 1
ATOM 3365 O O . ILE A 1 443 ? 6.755 4.022 19.017 1.00 73.88 443 ILE A O 1
ATOM 3369 N N . TYR A 1 444 ? 6.109 5.896 20.044 1.00 71.19 444 TYR A N 1
ATOM 3370 C CA . TYR A 1 444 ? 5.293 6.478 18.983 1.00 71.19 444 TYR A CA 1
ATOM 3371 C C . TYR A 1 444 ? 6.119 6.897 17.779 1.00 71.19 444 TYR A C 1
ATOM 3373 O O . TYR A 1 444 ? 5.690 6.642 16.658 1.00 71.19 444 TYR A O 1
ATOM 3381 N N . SER A 1 445 ? 7.282 7.518 17.962 1.00 67.62 445 SER A N 1
ATOM 3382 C CA . SER A 1 445 ? 8.189 7.888 16.870 1.00 67.62 445 SER A CA 1
ATOM 3383 C C . SER A 1 445 ? 8.698 6.637 16.172 1.00 67.62 445 SER A C 1
ATOM 3385 O O . SER A 1 445 ? 8.708 6.579 14.942 1.00 67.62 445 SER A O 1
ATOM 3387 N N . THR A 1 446 ? 8.986 5.583 16.936 1.00 60.88 446 THR A N 1
ATOM 3388 C CA . THR A 1 446 ? 9.421 4.330 16.337 1.00 60.88 446 THR A CA 1
ATOM 3389 C C . THR A 1 446 ? 8.275 3.611 15.624 1.00 60.88 446 THR A C 1
ATOM 3391 O O . THR A 1 446 ? 8.453 3.169 14.492 1.00 60.88 446 THR A O 1
ATOM 3394 N N . ILE A 1 447 ? 7.068 3.576 16.206 1.00 60.97 447 ILE A N 1
ATOM 3395 C CA . ILE A 1 447 ? 5.849 3.067 15.548 1.00 60.97 447 ILE A CA 1
ATOM 3396 C C . ILE A 1 447 ? 5.507 3.875 14.289 1.00 60.97 447 ILE A C 1
ATOM 3398 O O . ILE A 1 447 ? 5.134 3.308 13.263 1.00 60.97 447 ILE A O 1
ATOM 3402 N N . SER A 1 448 ? 5.628 5.197 14.346 1.00 57.44 448 SER A N 1
ATOM 3403 C CA . SER A 1 448 ? 5.329 6.096 13.229 1.00 57.44 448 SER A CA 1
ATOM 3404 C C . SER A 1 448 ? 6.388 6.000 12.132 1.00 57.44 448 SER A C 1
ATOM 3406 O O . SER A 1 448 ? 6.061 6.164 10.964 1.00 57.44 448 SER A O 1
ATOM 3408 N N . GLY A 1 449 ? 7.622 5.605 12.460 1.00 52.78 449 GLY A N 1
ATOM 3409 C CA . GLY A 1 449 ? 8.607 5.161 11.472 1.00 52.78 449 GLY A CA 1
ATOM 3410 C C . GLY A 1 449 ? 8.153 3.920 10.685 1.00 52.78 449 GLY A C 1
ATOM 3411 O O . GLY A 1 449 ? 8.475 3.788 9.504 1.00 52.78 449 GLY A O 1
ATOM 3412 N N . PHE A 1 450 ? 7.349 3.038 11.297 1.00 42.94 450 PHE A N 1
ATOM 3413 C CA . PHE A 1 450 ? 6.766 1.857 10.641 1.00 42.94 450 PHE A CA 1
ATOM 3414 C C . PHE A 1 450 ? 5.453 2.139 9.896 1.00 42.94 450 PHE A C 1
ATOM 3416 O O . PHE A 1 450 ? 5.116 1.428 8.939 1.00 42.94 450 PHE A O 1
ATOM 3423 N N . VAL A 1 451 ? 4.694 3.153 10.316 1.00 47.16 451 VAL A N 1
ATOM 3424 C CA . VAL A 1 451 ? 3.527 3.666 9.590 1.00 47.16 451 VAL A CA 1
ATOM 3425 C C . VAL A 1 451 ? 3.978 4.840 8.740 1.00 47.16 451 VAL A C 1
ATOM 3427 O O . VAL A 1 451 ? 3.859 5.999 9.119 1.00 47.16 451 VAL A O 1
ATOM 3430 N N . SER A 1 452 ? 4.525 4.532 7.566 1.00 38.62 452 SER A N 1
ATOM 3431 C CA . SER A 1 452 ? 4.862 5.580 6.613 1.00 38.62 452 SER A CA 1
ATOM 3432 C C . SER A 1 452 ? 3.621 6.435 6.334 1.00 38.62 452 SER A C 1
ATOM 3434 O O . SER A 1 452 ? 2.621 5.912 5.846 1.00 38.62 452 SER A O 1
ATOM 3436 N N . LEU A 1 453 ? 3.727 7.750 6.552 1.00 41.12 453 LEU A N 1
ATOM 3437 C CA . LEU A 1 453 ? 2.785 8.768 6.057 1.00 41.12 453 LEU A CA 1
ATOM 3438 C C . LEU A 1 453 ? 2.594 8.708 4.518 1.00 41.12 453 LEU A C 1
ATOM 3440 O O . LEU A 1 453 ? 1.761 9.419 3.974 1.00 41.12 453 LEU A O 1
ATOM 3444 N N . ASN A 1 454 ? 3.342 7.837 3.824 1.00 43.50 454 ASN A N 1
ATOM 3445 C CA . ASN A 1 454 ? 3.284 7.550 2.391 1.00 43.50 454 ASN A CA 1
ATOM 3446 C C . ASN A 1 454 ? 2.338 6.387 2.016 1.00 43.50 454 ASN A C 1
ATOM 3448 O O . ASN A 1 454 ? 2.570 5.723 1.003 1.00 43.50 454 ASN A O 1
ATOM 3452 N N . ASP A 1 455 ? 1.321 6.069 2.821 1.00 50.41 455 ASP A N 1
ATOM 3453 C CA . ASP A 1 455 ? 0.269 5.157 2.361 1.00 50.41 455 ASP A CA 1
ATOM 3454 C C . ASP A 1 455 ? -0.537 5.886 1.262 1.00 50.41 455 ASP A C 1
ATOM 3456 O O . ASP A 1 455 ? -1.105 6.930 1.563 1.00 50.41 455 ASP A O 1
ATOM 3460 N N . PRO A 1 456 ? -0.619 5.419 -0.001 1.00 48.91 456 PRO A N 1
ATOM 3461 C CA . PRO A 1 456 ? -1.493 6.039 -1.012 1.00 48.91 456 PRO A CA 1
ATOM 3462 C C . PRO A 1 456 ? -2.977 6.028 -0.598 1.00 48.91 456 PRO A C 1
ATOM 3464 O O . PRO A 1 456 ? -3.797 6.783 -1.127 1.00 48.91 456 PRO A O 1
ATOM 3467 N N . ALA A 1 457 ? -3.320 5.201 0.394 1.00 51.31 457 ALA A N 1
ATOM 3468 C CA . ALA A 1 457 ? -4.564 5.291 1.134 1.00 51.31 457 ALA A CA 1
ATOM 3469 C C . ALA A 1 457 ? -4.736 6.677 1.794 1.00 51.31 457 ALA A C 1
ATOM 3471 O O . ALA A 1 457 ? -5.814 7.248 1.698 1.00 51.31 457 ALA A O 1
ATOM 3472 N N . SER A 1 458 ? -3.670 7.259 2.359 1.00 53.59 458 SER A N 1
ATOM 3473 C CA . SER A 1 458 ? -3.625 8.602 2.961 1.00 53.59 458 SER A CA 1
ATOM 3474 C C . SER A 1 458 ? -3.996 9.699 1.964 1.00 53.59 458 SER A C 1
ATOM 3476 O O . SER A 1 458 ? -4.842 10.521 2.279 1.00 53.59 458 SER A O 1
ATOM 3478 N N . ASP A 1 459 ? -3.489 9.670 0.725 1.00 56.00 459 ASP A N 1
ATOM 3479 C CA . ASP A 1 459 ? -3.889 10.637 -0.318 1.00 56.00 459 ASP A CA 1
ATOM 3480 C C . ASP A 1 459 ? -5.359 10.487 -0.723 1.00 56.00 459 ASP A C 1
ATOM 3482 O O . ASP A 1 459 ? -6.049 11.458 -1.040 1.00 56.00 459 ASP A O 1
ATOM 3486 N N . THR A 1 460 ? -5.871 9.258 -0.694 1.00 63.00 460 THR A N 1
ATOM 3487 C CA . THR A 1 460 ? -7.299 9.003 -0.899 1.00 63.00 460 THR A CA 1
ATOM 3488 C C . THR A 1 460 ? -8.113 9.550 0.271 1.00 63.00 460 THR A C 1
ATOM 3490 O O . THR A 1 460 ? -9.099 10.238 0.028 1.00 63.00 460 THR A O 1
ATOM 3493 N N . VAL A 1 461 ? -7.665 9.370 1.518 1.00 61.94 461 VAL A N 1
ATOM 3494 C CA . VAL A 1 461 ? -8.312 9.961 2.700 1.00 61.94 461 VAL A CA 1
ATOM 3495 C C . VAL A 1 461 ? -8.215 11.491 2.695 1.00 61.94 461 VAL A C 1
ATOM 3497 O O . VAL A 1 461 ? -9.208 12.142 2.992 1.00 61.94 461 VAL A O 1
ATOM 3500 N N . ASN A 1 462 ? -7.084 12.077 2.289 1.00 61.81 462 ASN A N 1
ATOM 3501 C CA . ASN A 1 462 ? -6.887 13.523 2.137 1.00 61.81 462 ASN A CA 1
ATOM 3502 C C . ASN A 1 462 ? -7.919 14.101 1.157 1.00 61.81 462 ASN A C 1
ATOM 3504 O O . ASN A 1 462 ? -8.633 15.043 1.493 1.00 61.81 462 ASN A O 1
ATOM 3508 N N . ARG A 1 463 ? -8.054 13.498 -0.035 1.00 66.00 463 ARG A N 1
ATOM 3509 C CA . ARG A 1 463 ? -9.049 13.919 -1.041 1.00 66.00 463 ARG A CA 1
ATOM 3510 C C . ARG A 1 463 ? -10.480 13.765 -0.527 1.00 66.00 463 ARG A C 1
ATOM 3512 O O . ARG A 1 463 ? -11.272 14.692 -0.658 1.00 66.00 463 ARG A O 1
ATOM 3519 N N . ILE A 1 464 ? -10.787 12.630 0.105 1.00 66.19 464 ILE A N 1
ATOM 3520 C CA . ILE A 1 464 ? -12.099 12.357 0.715 1.00 66.19 464 ILE A CA 1
ATOM 3521 C C . ILE A 1 464 ? -12.404 13.337 1.860 1.00 66.19 464 ILE A C 1
ATOM 3523 O O . ILE A 1 464 ? -13.555 13.700 2.068 1.00 66.19 464 ILE A O 1
ATOM 3527 N N . GLY A 1 465 ? -11.393 13.759 2.621 1.00 63.09 465 GLY A N 1
ATOM 3528 C CA . GLY A 1 465 ? -11.539 14.686 3.742 1.00 63.09 465 GLY A CA 1
ATOM 3529 C C . GLY A 1 465 ? -11.708 16.144 3.313 1.00 63.09 465 GLY A C 1
ATOM 3530 O O . GLY A 1 465 ? -12.385 16.897 4.006 1.00 63.09 465 GLY A O 1
ATOM 3531 N N . GLN A 1 466 ? -11.114 16.546 2.184 1.00 63.22 466 GLN A N 1
ATOM 3532 C CA . GLN A 1 466 ? -11.204 17.914 1.656 1.00 63.22 466 GLN A CA 1
ATOM 3533 C C . GLN A 1 466 ? -12.505 18.174 0.892 1.00 63.22 466 GLN A C 1
ATOM 3535 O O . GLN A 1 466 ? -13.064 19.267 0.976 1.00 63.22 466 GLN A O 1
ATOM 3540 N N . HIS A 1 467 ? -13.012 17.176 0.171 1.00 55.88 467 HIS A N 1
ATOM 3541 C CA . HIS A 1 467 ? -14.320 17.242 -0.464 1.00 55.88 467 HIS A CA 1
ATOM 3542 C C . HIS A 1 467 ? -15.340 16.650 0.502 1.00 55.88 467 HIS A C 1
ATOM 3544 O O . HIS A 1 467 ? -15.476 15.431 0.556 1.00 55.88 467 HIS A O 1
ATOM 3550 N N . HIS A 1 468 ? -16.020 17.495 1.294 1.00 55.91 468 HIS A N 1
ATOM 3551 C CA . HIS A 1 468 ? -17.177 17.090 2.103 1.00 55.91 468 HIS A CA 1
ATOM 3552 C C . HIS A 1 468 ? -17.970 16.022 1.340 1.00 55.91 468 HIS A C 1
ATOM 3554 O O . HIS A 1 468 ? -18.449 16.294 0.245 1.00 55.91 468 HIS A O 1
ATOM 3560 N N . MET A 1 469 ? -17.983 14.793 1.871 1.00 53.59 469 MET A N 1
ATOM 3561 C CA . MET A 1 469 ? -18.396 13.578 1.167 1.00 53.59 469 MET A CA 1
ATOM 3562 C C . MET A 1 469 ? -19.876 13.618 0.748 1.00 53.59 469 MET A C 1
ATOM 3564 O O . MET A 1 469 ? -20.692 12.918 1.349 1.00 53.59 469 MET A O 1
ATOM 3568 N N . GLU A 1 470 ? -20.267 14.404 -0.243 1.00 54.62 470 GLU A N 1
ATOM 3569 C CA . GLU A 1 470 ? -21.653 14.429 -0.710 1.00 54.62 470 GLU A CA 1
ATOM 3570 C C . GLU A 1 470 ? -21.904 13.309 -1.724 1.00 54.62 470 GLU A C 1
ATOM 3572 O O . GLU A 1 470 ? -22.944 12.652 -1.642 1.00 54.62 470 GLU A O 1
ATOM 3577 N N . ASP A 1 471 ? -20.915 12.973 -2.564 1.00 60.28 471 ASP A N 1
ATOM 3578 C CA . ASP A 1 471 ? -21.073 11.940 -3.586 1.00 60.28 471 ASP A CA 1
ATOM 3579 C C . ASP A 1 471 ? -20.744 10.526 -3.095 1.00 60.28 471 ASP A C 1
ATOM 3581 O O . ASP A 1 471 ? -19.674 10.209 -2.572 1.00 60.28 471 ASP A O 1
ATOM 3585 N N . GLU A 1 472 ? -21.712 9.631 -3.284 1.00 61.91 472 GLU A N 1
ATOM 3586 C CA . GLU A 1 472 ? -21.620 8.214 -2.937 1.00 61.91 472 GLU A CA 1
ATOM 3587 C C . GLU A 1 472 ? -20.580 7.470 -3.793 1.00 61.91 472 GLU A C 1
ATOM 3589 O O . GLU A 1 472 ? -19.983 6.490 -3.345 1.00 61.91 472 GLU A O 1
ATOM 3594 N N . GLN A 1 473 ? -20.323 7.980 -4.998 1.00 62.34 473 GLN A N 1
ATOM 3595 C CA . GLN A 1 473 ? -19.446 7.378 -5.997 1.00 62.34 473 GLN A CA 1
ATOM 3596 C C . GLN A 1 473 ? -17.964 7.433 -5.590 1.00 62.34 473 GLN A C 1
ATOM 3598 O O . GLN A 1 473 ? -17.247 6.443 -5.746 1.00 62.34 473 GLN A O 1
ATOM 3603 N N . ASP A 1 474 ? -17.527 8.519 -4.946 1.00 62.22 474 ASP A N 1
ATOM 3604 C CA . ASP A 1 474 ? -16.169 8.629 -4.396 1.00 62.22 474 ASP A CA 1
ATOM 3605 C C . ASP A 1 474 ? -15.935 7.632 -3.252 1.00 62.22 474 ASP A C 1
ATOM 3607 O O . ASP A 1 474 ? -14.816 7.165 -3.029 1.00 62.22 474 ASP A O 1
ATOM 3611 N N . ARG A 1 475 ? -17.004 7.219 -2.560 1.00 65.50 475 ARG A N 1
ATOM 3612 C CA . ARG A 1 475 ? -16.932 6.292 -1.419 1.00 65.50 475 ARG A CA 1
ATOM 3613 C C . ARG A 1 475 ? -16.675 4.857 -1.837 1.00 65.50 475 ARG A C 1
ATOM 3615 O O . ARG A 1 475 ? -16.020 4.121 -1.102 1.00 65.50 475 ARG A O 1
ATOM 3622 N N . GLU A 1 476 ? -17.187 4.449 -2.994 1.00 67.50 476 GLU A N 1
ATOM 3623 C CA . GLU A 1 476 ? -16.937 3.108 -3.532 1.00 67.50 476 GLU A CA 1
ATOM 3624 C C . GLU A 1 476 ? -15.479 2.922 -3.966 1.00 67.50 476 GLU A C 1
ATOM 3626 O O . GLU A 1 476 ? -15.001 1.789 -4.054 1.00 67.50 476 GLU A O 1
ATOM 3631 N N . SER A 1 477 ? -14.758 4.026 -4.184 1.00 72.19 477 SER A N 1
ATOM 3632 C CA . SER A 1 477 ? -13.351 4.002 -4.577 1.00 72.19 477 SER A CA 1
ATOM 3633 C C . SER A 1 477 ? -12.387 3.724 -3.416 1.00 72.19 477 SER A C 1
ATOM 3635 O O . SER A 1 477 ? -11.273 3.254 -3.661 1.00 72.19 477 SER A O 1
ATOM 3637 N N . CYS A 1 478 ? -12.806 3.950 -2.162 1.00 76.25 478 CYS A N 1
ATOM 3638 C CA . CYS A 1 478 ? -11.969 3.709 -0.989 1.00 76.25 478 CYS A CA 1
ATOM 3639 C C . CYS A 1 478 ? -12.063 2.248 -0.505 1.00 76.25 478 CYS A C 1
ATOM 3641 O O . CYS A 1 478 ? -13.140 1.644 -0.465 1.00 76.25 478 CYS A O 1
ATOM 3643 N N . ASP A 1 479 ? -10.924 1.663 -0.132 1.00 77.88 479 ASP A N 1
ATOM 3644 C CA . ASP A 1 479 ? -10.863 0.330 0.477 1.00 77.88 479 ASP A CA 1
ATOM 3645 C C . ASP A 1 479 ? -11.154 0.421 1.981 1.00 77.88 479 ASP A C 1
ATOM 3647 O O . ASP A 1 479 ? -10.670 1.332 2.644 1.00 77.88 479 ASP A O 1
ATOM 3651 N N . GLU A 1 480 ? -11.885 -0.533 2.557 1.00 78.44 480 GLU A N 1
ATOM 3652 C CA . GLU A 1 480 ? -12.165 -0.565 4.000 1.00 78.44 480 GLU A CA 1
ATOM 3653 C C . GLU A 1 480 ? -10.887 -0.685 4.854 1.00 78.44 480 GLU A C 1
ATOM 3655 O O . GLU A 1 480 ? -10.911 -0.395 6.048 1.00 78.44 480 GLU A O 1
ATOM 3660 N N . SER A 1 481 ? -9.767 -1.090 4.242 1.00 72.88 481 SER A N 1
ATOM 3661 C CA . SER A 1 481 ? -8.438 -1.119 4.867 1.00 72.88 481 SER A CA 1
ATOM 3662 C C . SER A 1 481 ? -7.718 0.242 4.902 1.00 72.88 481 SER A C 1
ATOM 3664 O O . SER A 1 481 ? -6.734 0.416 5.639 1.00 72.88 481 SER A O 1
ATOM 3666 N N . THR A 1 482 ? -8.220 1.206 4.121 1.00 75.00 482 THR A N 1
ATOM 3667 C CA . THR A 1 482 ? -7.787 2.604 4.123 1.00 75.00 482 THR A CA 1
ATOM 3668 C C . THR A 1 482 ? -8.379 3.291 5.337 1.00 75.00 482 THR A C 1
ATOM 3670 O O . THR A 1 482 ? -9.595 3.345 5.518 1.00 75.00 482 THR A O 1
ATOM 3673 N N . TYR A 1 483 ? -7.504 3.807 6.186 1.00 69.81 483 TYR A N 1
ATOM 3674 C CA . TYR A 1 483 ? -7.893 4.358 7.466 1.00 69.81 483 TYR A CA 1
ATOM 3675 C C . TYR A 1 483 ? -7.443 5.799 7.556 1.00 69.81 483 TYR A C 1
ATOM 3677 O O . TYR A 1 483 ? -6.363 6.163 7.090 1.00 69.81 483 TYR A O 1
ATOM 3685 N N . GLY A 1 484 ? -8.281 6.597 8.192 1.00 74.00 484 GLY A N 1
ATOM 3686 C CA . GLY A 1 484 ? -7.853 7.876 8.686 1.00 74.00 484 GLY A CA 1
ATOM 3687 C C . GLY A 1 484 ? -7.364 7.743 10.130 1.00 74.00 484 GLY A C 1
ATOM 3688 O O . GLY A 1 484 ? -8.168 7.459 11.012 1.00 74.00 484 GLY A O 1
ATOM 3689 N N . GLU A 1 485 ? -6.080 8.023 10.394 1.00 82.50 485 GLU A N 1
ATOM 3690 C CA . GLU A 1 485 ? -5.544 8.077 11.766 1.00 82.50 485 GLU A CA 1
ATOM 3691 C C . GLU A 1 485 ? -5.982 9.319 12.558 1.00 82.50 485 GLU A C 1
ATOM 3693 O O . GLU A 1 485 ? -5.619 10.454 12.239 1.00 82.50 485 GLU A O 1
ATOM 3698 N N . ILE A 1 486 ? -6.743 9.111 13.631 1.00 92.50 486 ILE A N 1
ATOM 3699 C CA . ILE A 1 486 ? -6.929 10.144 14.653 1.00 92.50 486 ILE A CA 1
ATOM 3700 C C . ILE A 1 486 ? -5.574 10.547 15.236 1.00 92.50 486 ILE A C 1
ATOM 3702 O O . ILE A 1 486 ? -4.712 9.696 15.460 1.00 92.50 486 ILE A O 1
ATOM 3706 N N . THR A 1 487 ? -5.368 11.845 15.458 1.00 91.56 487 THR A N 1
ATOM 3707 C CA . THR A 1 487 ? -4.141 12.295 16.125 1.00 91.56 487 THR A CA 1
ATOM 3708 C C . THR A 1 487 ? -4.251 12.071 17.633 1.00 91.56 487 THR A C 1
ATOM 3710 O O . THR A 1 487 ? -5.369 11.950 18.150 1.00 91.56 487 THR A O 1
ATOM 3713 N N . PRO A 1 488 ? -3.131 12.073 18.375 1.00 90.25 488 PRO A N 1
ATOM 3714 C CA . PRO A 1 488 ? -3.183 11.995 19.829 1.00 90.25 488 PRO A CA 1
ATOM 3715 C C . PRO A 1 488 ? -4.086 13.066 20.459 1.00 90.25 488 PRO A C 1
ATOM 3717 O O . PRO A 1 488 ? -4.901 12.764 21.330 1.00 90.25 488 PRO A O 1
ATOM 3720 N N . GLU A 1 489 ? -4.036 14.303 19.963 1.00 91.81 489 GLU A N 1
ATOM 3721 C CA . GLU A 1 489 ? -4.892 15.400 20.436 1.00 91.81 489 GLU A CA 1
ATOM 3722 C C . GLU A 1 489 ? -6.364 15.163 20.078 1.00 91.81 489 GLU A C 1
ATOM 3724 O O . GLU A 1 489 ? -7.266 15.543 20.828 1.00 91.81 489 GLU A O 1
ATOM 3729 N N . GLY A 1 490 ? -6.624 14.529 18.932 1.00 94.44 490 GLY A N 1
ATOM 3730 C CA . GLY A 1 490 ? -7.963 14.123 18.530 1.00 94.44 490 GLY A CA 1
ATOM 3731 C C . GLY A 1 490 ? -8.568 13.119 19.502 1.00 94.44 490 GLY A C 1
ATOM 3732 O O . GLY A 1 490 ? -9.696 13.322 19.954 1.00 94.44 490 GLY A O 1
ATOM 3733 N N . LEU A 1 491 ? -7.819 12.073 19.865 1.00 96.06 491 LEU A N 1
ATOM 3734 C CA . LEU A 1 491 ? -8.288 11.074 20.825 1.00 96.06 491 LEU A CA 1
ATOM 3735 C C . LEU A 1 491 ? -8.468 11.688 22.215 1.00 96.06 491 LEU A C 1
ATOM 3737 O O . LEU A 1 491 ? -9.488 11.451 22.858 1.00 96.06 491 LEU A O 1
ATOM 3741 N N . GLN A 1 492 ? -7.530 12.532 22.649 1.00 94.94 492 GLN A N 1
ATOM 3742 C CA . GLN A 1 492 ? -7.646 13.272 23.905 1.00 94.94 492 GLN A CA 1
ATOM 3743 C C . GLN A 1 492 ? -8.919 14.128 23.936 1.00 94.94 492 GLN A C 1
ATOM 3745 O O . GLN A 1 492 ? -9.648 14.106 24.925 1.00 94.94 492 GLN A O 1
ATOM 3750 N N . SER A 1 493 ? -9.228 14.829 22.838 1.00 95.00 493 SER A N 1
ATOM 3751 C CA . SER A 1 493 ? -10.451 15.636 22.708 1.00 95.00 493 SER A CA 1
ATOM 3752 C C . SER A 1 493 ? -11.716 14.784 22.834 1.00 95.00 493 SER A C 1
ATOM 3754 O O . SER A 1 493 ? -12.684 15.218 23.450 1.00 95.00 493 SER A O 1
ATOM 3756 N N . ILE A 1 494 ? -11.703 13.562 22.290 1.00 96.88 494 ILE A N 1
ATOM 3757 C CA . ILE A 1 494 ? -12.802 12.603 22.448 1.00 96.88 494 ILE A CA 1
ATOM 3758 C C . ILE A 1 494 ? -12.928 12.171 23.912 1.00 96.88 494 ILE A C 1
ATOM 3760 O O . ILE A 1 494 ? -14.003 12.279 24.492 1.00 96.88 494 ILE A O 1
ATOM 3764 N N . LEU A 1 495 ? -11.846 11.695 24.529 1.00 97.19 495 LEU A N 1
ATOM 3765 C CA . LEU A 1 495 ? -11.890 11.144 25.886 1.00 97.19 495 LEU A CA 1
ATOM 3766 C C . LEU A 1 495 ? -12.237 12.208 26.943 1.00 97.19 495 LEU A C 1
ATOM 3768 O O . LEU A 1 495 ? -12.880 11.887 27.941 1.00 97.19 495 LEU A O 1
ATOM 3772 N N . HIS A 1 496 ? -11.870 13.471 26.705 1.00 96.19 496 HIS A N 1
ATOM 3773 C CA . HIS A 1 496 ? -12.189 14.609 27.574 1.00 96.19 496 HIS A CA 1
ATOM 3774 C C . HIS A 1 496 ? -13.503 15.319 27.217 1.00 96.19 496 HIS A C 1
ATOM 3776 O O . HIS A 1 496 ? -13.878 16.267 27.911 1.00 96.19 496 HIS A O 1
ATOM 3782 N N . ASP A 1 497 ? -14.212 14.904 26.160 1.00 97.38 497 ASP A N 1
ATOM 3783 C CA . ASP A 1 497 ? -15.493 15.519 25.812 1.00 97.38 497 ASP A CA 1
ATOM 3784 C C . ASP A 1 497 ? -16.447 15.443 27.011 1.00 97.38 497 ASP A C 1
ATOM 3786 O O . ASP A 1 497 ? -16.552 14.409 27.669 1.00 97.38 497 ASP A O 1
ATOM 3790 N N . SER A 1 498 ? -17.167 16.530 27.295 1.00 96.62 498 SER A N 1
ATOM 3791 C CA . SER A 1 498 ? -18.018 16.642 28.488 1.00 96.62 498 SER A CA 1
ATOM 3792 C C . SER A 1 498 ? -19.139 15.603 28.565 1.00 96.62 498 SER A C 1
ATOM 3794 O O . SER A 1 498 ? -19.685 15.378 29.641 1.00 96.62 498 SER A O 1
ATOM 3796 N N . TRP A 1 499 ? -19.485 14.955 27.453 1.00 97.44 499 TRP A N 1
ATOM 3797 C CA . TRP A 1 499 ? -20.424 13.839 27.439 1.00 97.44 499 TRP A CA 1
ATOM 3798 C C . TRP A 1 499 ? -19.729 12.476 27.632 1.00 97.44 499 TRP A C 1
ATOM 3800 O O . TRP A 1 499 ? -20.300 11.544 28.214 1.00 97.44 499 TRP A O 1
ATOM 3810 N N . ILE A 1 500 ? -18.481 12.351 27.174 1.00 96.94 500 ILE A N 1
ATOM 3811 C CA . ILE A 1 500 ? -17.697 11.114 27.251 1.00 96.94 500 ILE A CA 1
ATOM 3812 C C . ILE A 1 500 ? -17.033 10.974 28.615 1.00 96.94 500 ILE A C 1
ATOM 3814 O O . ILE A 1 500 ? -17.241 9.938 29.237 1.00 96.94 500 ILE A O 1
ATOM 3818 N N . GLN A 1 501 ? -16.326 12.001 29.096 1.00 95.31 501 GLN A N 1
ATOM 3819 C CA . GLN A 1 501 ? -15.705 12.064 30.428 1.00 95.31 501 GLN A CA 1
ATOM 3820 C C . GLN A 1 501 ? -15.054 10.737 30.837 1.00 95.31 501 GLN A C 1
ATOM 3822 O O . GLN A 1 501 ? -15.434 10.146 31.848 1.00 95.31 501 GLN A O 1
ATOM 3827 N N . ALA A 1 502 ? -14.128 10.242 30.012 1.00 97.00 502 ALA A N 1
ATOM 3828 C CA . ALA A 1 502 ? -13.460 8.977 30.278 1.00 97.00 502 ALA A CA 1
ATOM 3829 C C . ALA A 1 502 ? -12.727 9.045 31.627 1.00 97.00 502 ALA A C 1
ATOM 3831 O O . ALA A 1 502 ? -11.918 9.944 31.860 1.00 97.00 502 ALA A O 1
ATOM 3832 N N . GLY A 1 503 ? -13.033 8.105 32.512 1.00 94.56 503 GLY A N 1
ATOM 3833 C CA . GLY A 1 503 ? -12.437 7.968 33.832 1.00 94.56 503 GLY A CA 1
ATOM 3834 C C . GLY A 1 503 ? -11.595 6.704 33.963 1.00 94.56 503 GLY A C 1
ATOM 3835 O O . GLY A 1 503 ? -11.517 5.861 33.071 1.00 94.56 503 GLY A O 1
ATOM 3836 N N . THR A 1 504 ? -10.989 6.528 35.135 1.00 95.56 504 THR A N 1
ATOM 3837 C CA . THR A 1 504 ? -10.098 5.390 35.392 1.00 95.56 504 THR A CA 1
ATOM 3838 C C . THR A 1 504 ? -10.812 4.043 35.350 1.00 95.56 504 THR A C 1
ATOM 3840 O O . THR A 1 504 ? -10.187 3.040 35.032 1.00 95.56 504 THR A O 1
ATOM 3843 N N . ALA A 1 505 ? -12.120 4.000 35.618 1.00 96.62 505 ALA A N 1
ATOM 3844 C CA . ALA A 1 505 ? -12.935 2.786 35.547 1.00 96.62 505 ALA A CA 1
ATOM 3845 C C . ALA A 1 505 ? -13.371 2.411 34.118 1.00 96.62 505 ALA A C 1
ATOM 3847 O O . ALA A 1 505 ? -13.940 1.336 33.918 1.00 96.62 505 ALA A O 1
ATOM 3848 N N . ASP A 1 506 ? -13.139 3.283 33.133 1.00 97.88 506 ASP A N 1
ATOM 3849 C CA . ASP A 1 506 ? -13.579 3.042 31.766 1.00 97.88 506 ASP A CA 1
ATOM 3850 C C . ASP A 1 506 ? -12.700 2.029 31.029 1.00 97.88 506 ASP A C 1
ATOM 3852 O O . ASP A 1 506 ? -11.516 1.825 31.323 1.00 97.88 506 ASP A O 1
ATOM 3856 N N . VAL A 1 507 ? -13.321 1.397 30.033 1.00 98.12 507 VAL A N 1
ATOM 3857 C CA . VAL A 1 507 ? -12.690 0.448 29.123 1.00 98.12 507 VAL A CA 1
ATOM 3858 C C . VAL A 1 507 ? -12.886 0.934 27.696 1.00 98.12 507 VAL A C 1
ATOM 3860 O O . VAL A 1 507 ? -14.025 1.025 27.225 1.00 98.12 507 VAL A O 1
ATOM 3863 N N . LEU A 1 508 ? -11.776 1.211 27.009 1.00 98.38 508 LEU A N 1
ATOM 3864 C CA . LEU A 1 508 ? -11.775 1.606 25.602 1.00 98.38 508 LEU A CA 1
ATOM 3865 C C . LEU A 1 508 ? -11.667 0.381 24.688 1.00 98.38 508 LEU A C 1
ATOM 3867 O O . LEU A 1 508 ? -10.788 -0.461 24.863 1.00 98.38 508 LEU A O 1
ATOM 3871 N N . LEU A 1 509 ? -12.503 0.336 23.656 1.00 98.12 509 LEU A N 1
ATOM 3872 C CA . LEU A 1 509 ? -12.334 -0.533 22.496 1.00 98.12 509 LEU A CA 1
ATOM 3873 C C . LEU A 1 509 ? -12.079 0.316 21.247 1.00 98.12 509 LEU A C 1
ATOM 3875 O O . LEU A 1 509 ? -12.950 1.071 20.821 1.00 98.12 509 LEU A O 1
ATOM 3879 N N . ASP A 1 510 ? -10.902 0.165 20.652 1.00 97.62 510 ASP A N 1
ATOM 3880 C CA . ASP A 1 510 ? -10.526 0.794 19.388 1.00 97.62 510 ASP A CA 1
ATOM 3881 C C . ASP A 1 510 ? -10.693 -0.197 18.228 1.00 97.62 510 ASP A C 1
ATOM 3883 O O . ASP A 1 510 ? -9.979 -1.200 18.123 1.00 97.62 510 ASP A O 1
ATOM 3887 N N . ILE A 1 511 ? -11.677 0.065 17.374 1.00 95.88 511 ILE A N 1
ATOM 3888 C CA . ILE A 1 511 ? -12.021 -0.760 16.221 1.00 95.88 511 ILE A CA 1
ATOM 3889 C C . ILE A 1 511 ? -11.267 -0.258 14.990 1.00 95.88 511 ILE A C 1
ATOM 3891 O O . ILE A 1 511 ? -11.542 0.832 14.481 1.00 95.88 511 ILE A O 1
ATOM 3895 N N . GLY A 1 512 ? -10.398 -1.113 14.450 1.00 93.12 512 GLY A N 1
ATOM 3896 C CA . GLY A 1 512 ? -9.422 -0.710 13.440 1.00 93.12 512 GLY A CA 1
ATOM 3897 C C . GLY A 1 512 ? -8.203 -0.068 14.094 1.00 93.12 512 GLY A C 1
ATOM 3898 O O . GLY A 1 512 ? -7.712 0.949 13.616 1.00 93.12 512 GLY A O 1
ATOM 3899 N N . GLY A 1 513 ? -7.733 -0.652 15.203 1.00 93.12 513 GLY A N 1
ATOM 3900 C CA . GLY A 1 513 ? -6.729 -0.043 16.074 1.00 93.12 513 GLY A CA 1
ATOM 3901 C C . GLY A 1 513 ? -5.345 0.137 15.450 1.00 93.12 513 GLY A C 1
ATOM 3902 O O . GLY A 1 513 ? -4.449 0.694 16.089 1.00 93.12 513 GLY A O 1
ATOM 3903 N N . GLY A 1 514 ? -5.140 -0.321 14.212 1.00 93.06 514 GLY A N 1
ATOM 3904 C CA . GLY A 1 514 ? -3.923 -0.102 13.456 1.00 93.06 514 GLY A CA 1
ATOM 3905 C C . GLY A 1 514 ? -2.724 -0.689 14.179 1.00 93.06 514 GLY A C 1
ATOM 3906 O O . GLY A 1 514 ? -2.641 -1.885 14.444 1.00 93.06 514 GLY A O 1
ATOM 3907 N N . VAL A 1 515 ? -1.782 0.187 14.500 1.00 93.31 515 VAL A N 1
ATOM 3908 C CA . VAL A 1 515 ? -0.555 -0.136 15.238 1.00 93.31 515 VAL A CA 1
ATOM 3909 C C . VAL A 1 515 ? -0.689 0.084 16.753 1.00 93.31 515 VAL A C 1
ATOM 3911 O O . VAL A 1 515 ? 0.310 0.120 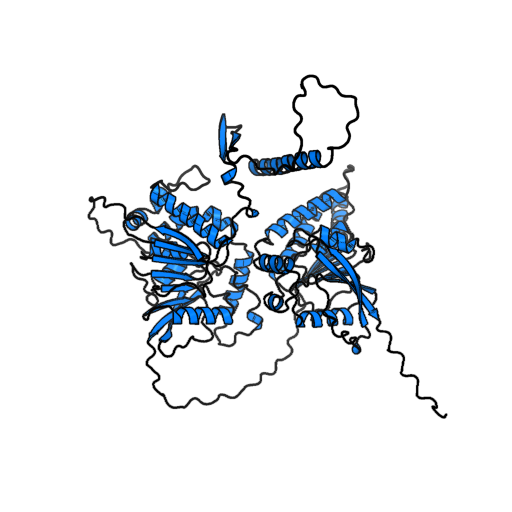17.464 1.00 93.31 515 VAL A O 1
ATOM 3914 N N . GLY A 1 516 ? -1.915 0.249 17.257 1.00 94.88 516 GLY A N 1
ATOM 3915 C CA . GLY A 1 516 ? -2.231 0.245 18.686 1.00 94.88 516 GLY A CA 1
ATOM 3916 C C . GLY A 1 516 ? -2.118 1.588 19.416 1.00 94.88 516 GLY A C 1
ATOM 3917 O O . GLY A 1 516 ? -2.336 1.648 20.624 1.00 94.88 516 GLY A O 1
ATOM 3918 N N . LYS A 1 517 ? -1.819 2.682 18.707 1.00 94.56 517 LYS A N 1
ATOM 3919 C CA . LYS A 1 517 ? -1.562 4.012 19.298 1.00 94.56 517 LYS A CA 1
ATOM 3920 C C . LYS A 1 517 ? -2.653 4.466 20.274 1.00 94.56 517 LYS A C 1
ATOM 3922 O O . LYS A 1 517 ? -2.333 4.908 21.373 1.00 94.56 517 LYS A O 1
ATOM 3927 N N . ASN A 1 518 ? -3.924 4.316 19.905 1.00 96.06 518 ASN A N 1
ATOM 3928 C CA . ASN A 1 518 ? -5.026 4.831 20.717 1.00 96.06 518 ASN A CA 1
ATOM 3929 C C . ASN A 1 518 ? -5.210 4.045 22.015 1.00 96.06 518 ASN A C 1
ATOM 3931 O O . ASN A 1 518 ? -5.425 4.642 23.065 1.00 96.06 518 ASN A O 1
ATOM 3935 N N . ALA A 1 519 ? -5.107 2.713 21.968 1.00 97.06 519 ALA A N 1
ATOM 3936 C CA . ALA A 1 519 ? -5.233 1.895 23.171 1.00 97.06 519 ALA A CA 1
ATOM 3937 C C . ALA A 1 519 ? -4.073 2.161 24.142 1.00 97.06 519 ALA A C 1
ATOM 3939 O O . ALA A 1 519 ? -4.286 2.291 25.347 1.00 97.06 519 ALA A O 1
ATOM 3940 N N . LEU A 1 520 ? -2.860 2.312 23.600 1.00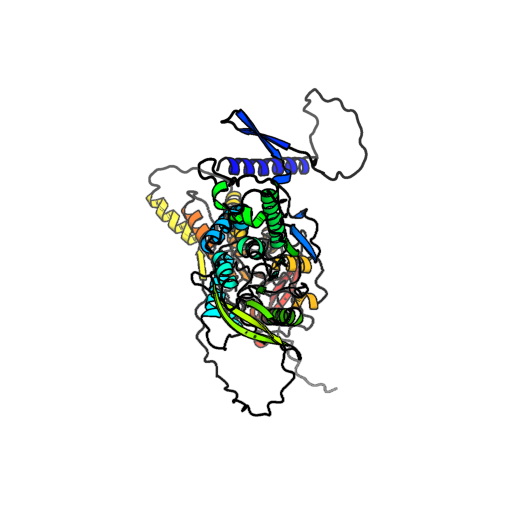 95.56 520 LEU A N 1
ATOM 3941 C CA . LEU A 1 520 ? -1.684 2.719 24.359 1.00 95.56 520 LEU A CA 1
ATOM 3942 C C . LEU A 1 520 ? -1.907 4.082 25.032 1.00 95.56 520 LEU A C 1
ATOM 3944 O O . LEU A 1 520 ? -1.746 4.205 26.243 1.00 95.56 520 LEU A O 1
ATOM 3948 N N . GLN A 1 521 ? -2.331 5.089 24.262 1.00 95.00 521 GLN A N 1
ATOM 3949 C CA . GLN A 1 521 ? -2.570 6.440 24.765 1.00 95.00 521 GLN A CA 1
ATOM 3950 C C . GLN A 1 521 ? -3.666 6.472 25.839 1.00 95.00 521 GLN A C 1
ATOM 3952 O O . GLN A 1 521 ? -3.513 7.135 26.862 1.00 95.00 521 GLN A O 1
ATOM 3957 N N . ALA A 1 522 ? -4.760 5.739 25.632 1.00 96.62 522 ALA A N 1
ATOM 3958 C CA . ALA A 1 522 ? -5.873 5.672 26.570 1.00 96.62 522 ALA A CA 1
ATOM 3959 C C . ALA A 1 522 ? -5.430 5.170 27.952 1.00 96.62 522 ALA A C 1
ATOM 3961 O O . ALA A 1 522 ? -5.766 5.766 28.973 1.00 96.62 522 ALA A O 1
ATOM 3962 N N . VAL A 1 523 ? -4.621 4.113 28.008 1.00 96.19 523 VAL A N 1
ATOM 3963 C CA . VAL A 1 523 ? -4.119 3.620 29.296 1.00 96.19 523 VAL A CA 1
ATOM 3964 C C . VAL A 1 523 ? -3.052 4.551 29.872 1.00 96.19 523 VAL A C 1
ATOM 3966 O O . VAL A 1 523 ? -3.123 4.878 31.054 1.00 96.19 523 VAL A O 1
ATOM 3969 N N . LEU A 1 524 ? -2.091 5.005 29.060 1.00 91.38 524 LEU A N 1
ATOM 3970 C CA . LEU A 1 524 ? -0.935 5.754 29.563 1.00 91.38 524 LEU A CA 1
ATOM 3971 C C . LEU A 1 524 ? -1.252 7.194 29.993 1.00 91.38 524 LEU A C 1
ATOM 3973 O O . LEU A 1 524 ? -0.681 7.666 30.970 1.00 91.38 524 LEU A O 1
ATOM 3977 N N . PHE A 1 525 ? -2.145 7.891 29.286 1.00 90.19 525 PHE A N 1
ATOM 3978 C CA . PHE A 1 525 ? -2.434 9.313 29.539 1.00 90.19 525 PHE A CA 1
ATOM 3979 C C . PHE A 1 525 ? -3.754 9.550 30.257 1.00 90.19 525 PHE A C 1
ATOM 3981 O O . PHE A 1 525 ? -3.924 10.583 30.899 1.00 90.19 525 PHE A O 1
ATOM 3988 N N . HIS A 1 526 ? -4.693 8.613 30.142 1.00 92.88 526 HIS A N 1
ATOM 3989 C CA . HIS A 1 526 ? -6.030 8.760 30.715 1.00 92.88 526 HIS A CA 1
ATOM 3990 C C . HIS A 1 526 ? -6.315 7.739 31.819 1.00 92.88 526 HIS A C 1
ATOM 3992 O O . HIS A 1 526 ? -7.419 7.721 32.360 1.00 92.88 526 HIS A O 1
ATOM 3998 N N . ASN A 1 527 ? -5.325 6.914 32.189 1.00 93.75 527 ASN A N 1
ATOM 3999 C CA . ASN A 1 527 ? -5.418 5.943 33.280 1.00 93.75 527 ASN A CA 1
ATOM 4000 C C . ASN A 1 527 ? -6.624 4.998 33.166 1.00 93.75 527 ASN A C 1
ATOM 4002 O O . ASN A 1 527 ? -7.155 4.556 34.187 1.00 93.75 527 ASN A O 1
ATOM 4006 N N . LEU A 1 528 ? -7.074 4.685 31.943 1.00 96.31 528 LEU A N 1
ATOM 4007 C CA . LEU A 1 528 ? -8.161 3.727 31.756 1.00 96.31 528 LEU A CA 1
ATOM 4008 C C . LEU A 1 528 ? -7.752 2.357 32.308 1.00 96.31 528 LEU A C 1
ATOM 4010 O O . LEU A 1 528 ? -6.625 1.899 32.110 1.00 96.31 528 LEU A O 1
ATOM 4014 N N . THR A 1 529 ? -8.699 1.669 32.949 1.00 96.88 529 THR A N 1
ATOM 4015 C CA . THR A 1 529 ? -8.478 0.322 33.499 1.00 96.88 529 THR A CA 1
ATOM 4016 C C . THR A 1 529 ? -8.090 -0.661 32.397 1.00 96.88 529 THR A C 1
ATOM 4018 O O . THR A 1 529 ? -7.290 -1.573 32.618 1.00 96.88 529 THR A O 1
ATOM 4021 N N . ARG A 1 530 ? -8.643 -0.496 31.191 1.00 97.69 530 ARG A N 1
ATOM 4022 C CA . ARG A 1 530 ? -8.292 -1.328 30.042 1.00 97.69 530 ARG A CA 1
ATOM 4023 C C . ARG A 1 530 ? -8.483 -0.586 28.726 1.00 97.69 530 ARG A C 1
ATOM 4025 O O . ARG A 1 530 ? -9.448 0.156 28.560 1.00 97.69 530 ARG A O 1
ATOM 4032 N N . ALA A 1 531 ? -7.619 -0.869 27.761 1.00 98.00 531 ALA A N 1
ATOM 4033 C CA . ALA A 1 531 ? -7.859 -0.529 26.370 1.00 98.00 531 ALA A CA 1
ATOM 4034 C C . ALA A 1 531 ? -7.539 -1.710 25.449 1.00 98.00 531 ALA A C 1
ATOM 4036 O O . ALA A 1 531 ? -6.513 -2.377 25.594 1.00 98.00 531 ALA A O 1
ATOM 4037 N N . THR A 1 532 ? -8.424 -1.968 24.489 1.00 98.06 532 THR A N 1
ATOM 4038 C CA . THR A 1 532 ? -8.280 -3.049 23.515 1.00 98.06 532 THR A CA 1
ATOM 4039 C C . THR A 1 532 ? -8.302 -2.493 22.100 1.00 98.06 532 THR A C 1
ATOM 4041 O O . THR A 1 532 ? -9.277 -1.862 21.712 1.00 98.06 532 THR A O 1
ATOM 4044 N N . GLY A 1 533 ? -7.256 -2.748 21.316 1.00 97.38 533 GLY A N 1
ATOM 4045 C CA . GLY A 1 533 ? -7.245 -2.479 19.877 1.00 97.38 533 GLY A CA 1
ATOM 4046 C C . GLY A 1 533 ? -7.573 -3.740 19.079 1.00 97.38 533 GLY A C 1
ATOM 4047 O O . GLY A 1 533 ? -6.938 -4.777 19.271 1.00 97.38 533 GLY A O 1
ATOM 4048 N N . VAL A 1 534 ? -8.550 -3.663 18.178 1.00 96.75 534 VAL A N 1
ATOM 4049 C CA . VAL A 1 534 ? -8.901 -4.745 17.245 1.00 96.75 534 VAL A CA 1
ATOM 4050 C C . VAL A 1 534 ? -8.415 -4.376 15.854 1.00 96.75 534 VAL A C 1
ATOM 4052 O O . VAL A 1 534 ? -8.807 -3.339 15.323 1.00 96.75 534 VAL A O 1
ATOM 4055 N N . GLU A 1 535 ? -7.597 -5.229 15.247 1.00 95.19 535 GLU A N 1
ATOM 4056 C CA . GLU A 1 535 ? -7.040 -4.999 13.915 1.00 95.19 535 GLU A CA 1
ATOM 4057 C C . GLU A 1 535 ? -7.184 -6.246 13.035 1.00 95.19 535 GLU A C 1
ATOM 4059 O O . GLU A 1 535 ? -6.903 -7.367 13.458 1.00 95.19 535 GLU A O 1
ATOM 4064 N N . LEU A 1 536 ? -7.617 -6.040 11.789 1.00 92.25 536 LEU A N 1
ATOM 4065 C CA . LEU A 1 536 ? -7.818 -7.108 10.810 1.00 92.25 536 LEU A CA 1
ATOM 4066 C C . LEU A 1 536 ? -6.523 -7.431 10.051 1.00 92.25 536 LEU A C 1
ATOM 4068 O O . LEU A 1 536 ? -6.294 -8.574 9.665 1.00 92.25 536 LEU A O 1
ATOM 4072 N N . GLN A 1 537 ? -5.672 -6.431 9.807 1.00 87.31 537 GLN A N 1
ATOM 4073 C CA . GLN A 1 537 ? -4.408 -6.604 9.103 1.00 87.31 537 GLN A CA 1
ATOM 4074 C C . GLN A 1 537 ? -3.332 -7.189 10.020 1.00 87.31 537 GLN A C 1
ATOM 4076 O O . GLN A 1 537 ? -2.797 -6.508 10.897 1.00 87.31 537 GLN A O 1
ATOM 4081 N N . THR A 1 538 ? -2.901 -8.410 9.705 1.00 86.62 538 THR A N 1
ATOM 4082 C CA . THR A 1 538 ? -1.870 -9.155 10.448 1.00 86.62 538 THR A CA 1
ATOM 4083 C C . THR A 1 538 ? -0.601 -8.344 10.706 1.00 86.62 538 THR A C 1
ATOM 4085 O O . THR A 1 538 ? -0.078 -8.350 11.813 1.00 86.62 538 THR A O 1
ATOM 4088 N N . THR A 1 539 ? -0.112 -7.584 9.720 1.00 83.19 539 THR A N 1
ATOM 4089 C CA . THR A 1 539 ? 1.114 -6.786 9.896 1.00 83.19 539 THR A CA 1
ATOM 4090 C C . THR A 1 539 ? 0.930 -5.607 10.852 1.00 83.19 539 THR A C 1
ATOM 4092 O O . THR A 1 539 ? 1.856 -5.266 11.575 1.00 83.19 539 THR A O 1
ATOM 4095 N N . ARG A 1 540 ? -0.242 -4.951 10.839 1.00 87.69 540 ARG A N 1
ATOM 4096 C CA . ARG A 1 540 ? -0.514 -3.807 11.725 1.00 87.69 540 ARG A CA 1
ATOM 4097 C C . ARG A 1 540 ? -0.675 -4.297 13.167 1.00 87.69 540 ARG A C 1
ATOM 4099 O O . ARG A 1 540 ? -0.054 -3.736 14.063 1.00 87.69 540 ARG A O 1
ATOM 4106 N N . HIS A 1 541 ? -1.372 -5.421 13.352 1.00 94.81 541 HIS A N 1
ATOM 4107 C CA . HIS A 1 541 ? -1.441 -6.122 14.636 1.00 94.81 541 HIS A CA 1
ATOM 4108 C C . HIS A 1 541 ? -0.059 -6.548 15.151 1.00 94.81 541 HIS A C 1
ATOM 4110 O O . HIS A 1 541 ? 0.267 -6.269 16.301 1.00 94.81 541 HIS A O 1
ATOM 4116 N N . ALA A 1 542 ? 0.787 -7.142 14.302 1.00 88.50 542 ALA A N 1
ATOM 4117 C CA . ALA A 1 542 ? 2.143 -7.534 14.688 1.00 88.50 542 ALA A CA 1
ATOM 4118 C C . ALA A 1 542 ? 2.972 -6.336 15.180 1.00 88.50 542 ALA A C 1
ATOM 4120 O O . ALA A 1 542 ? 3.631 -6.431 16.213 1.00 88.50 542 ALA A O 1
ATOM 4121 N N . HIS A 1 543 ? 2.882 -5.188 14.499 1.00 89.12 543 HIS A N 1
ATOM 4122 C CA . HIS A 1 543 ? 3.536 -3.953 14.942 1.00 89.12 543 HIS A CA 1
ATOM 4123 C C . HIS A 1 543 ? 2.971 -3.440 16.273 1.00 89.12 543 HIS A C 1
ATOM 4125 O O . HIS A 1 543 ? 3.727 -2.958 17.114 1.00 89.12 543 HIS A O 1
ATOM 4131 N N . ALA A 1 544 ? 1.660 -3.563 16.490 1.00 94.50 544 ALA A N 1
ATOM 4132 C CA . ALA A 1 544 ? 1.045 -3.227 17.768 1.00 94.50 544 ALA A CA 1
ATOM 4133 C C . ALA A 1 544 ? 1.600 -4.126 18.894 1.00 94.50 544 ALA A C 1
ATOM 4135 O O . ALA A 1 544 ? 1.996 -3.639 19.952 1.00 94.50 544 ALA A O 1
ATOM 4136 N N . CYS A 1 545 ? 1.723 -5.435 18.663 1.00 96.06 545 CYS A N 1
ATOM 4137 C CA . CYS A 1 545 ? 2.336 -6.341 19.637 1.00 96.06 545 CYS A CA 1
ATOM 4138 C C . CYS A 1 545 ? 3.811 -6.023 19.899 1.00 96.06 545 CYS A C 1
ATOM 4140 O O . CYS A 1 545 ? 4.240 -6.015 21.051 1.00 96.06 545 CYS A O 1
ATOM 4142 N N . GLU A 1 546 ? 4.576 -5.692 18.859 1.00 91.12 546 GLU A N 1
ATOM 4143 C CA . GLU A 1 546 ? 5.965 -5.269 19.016 1.00 91.12 546 GLU A CA 1
ATOM 4144 C C . GLU A 1 546 ? 6.080 -3.986 19.856 1.00 91.12 546 GLU A C 1
ATOM 4146 O O . GLU A 1 546 ? 6.963 -3.878 20.710 1.00 91.12 546 GLU A O 1
ATOM 4151 N N . ALA A 1 547 ? 5.166 -3.030 19.665 1.00 89.12 547 ALA A N 1
ATOM 4152 C CA . ALA A 1 547 ? 5.078 -1.831 20.489 1.00 89.12 547 ALA A CA 1
ATOM 4153 C C . ALA A 1 547 ? 4.826 -2.151 21.971 1.00 89.12 547 ALA A C 1
ATOM 4155 O O . ALA A 1 547 ? 5.479 -1.567 22.837 1.00 89.12 547 ALA A O 1
ATOM 4156 N N . LEU A 1 548 ? 3.942 -3.109 22.274 1.00 94.38 548 LEU A N 1
ATOM 4157 C CA . LEU A 1 548 ? 3.732 -3.574 23.652 1.00 94.38 548 LEU A CA 1
ATOM 4158 C C . LEU A 1 548 ? 4.978 -4.218 24.246 1.00 94.38 548 LEU A C 1
ATOM 4160 O O . LEU A 1 548 ? 5.314 -3.951 25.398 1.00 94.38 548 LEU A O 1
ATOM 4164 N N . ASP A 1 549 ? 5.674 -5.052 23.480 1.00 92.25 549 ASP A N 1
ATOM 4165 C CA . ASP A 1 549 ? 6.892 -5.703 23.958 1.00 92.25 549 ASP A CA 1
ATOM 4166 C C . ASP A 1 549 ? 8.012 -4.688 24.217 1.00 92.25 549 ASP A C 1
ATOM 4168 O O . ASP A 1 549 ? 8.786 -4.846 25.164 1.00 92.25 549 ASP A O 1
ATOM 4172 N N . ARG A 1 550 ? 8.091 -3.621 23.415 1.00 88.06 550 ARG A N 1
ATOM 4173 C CA . ARG A 1 550 ? 9.011 -2.497 23.646 1.00 88.06 550 ARG A CA 1
ATOM 4174 C C . ARG A 1 550 ? 8.657 -1.738 24.916 1.00 88.06 550 ARG A C 1
ATOM 4176 O O . ARG A 1 550 ? 9.548 -1.527 25.733 1.00 88.06 550 ARG A O 1
ATOM 4183 N N . LEU A 1 551 ? 7.379 -1.408 25.117 1.00 89.12 551 LEU A N 1
ATOM 4184 C CA . LEU A 1 551 ? 6.916 -0.783 26.357 1.00 89.12 551 LEU A CA 1
ATOM 4185 C C . LEU A 1 551 ? 7.256 -1.655 27.572 1.00 89.12 551 LEU A C 1
ATOM 4187 O O . LEU A 1 551 ? 7.807 -1.153 28.547 1.00 89.12 551 LEU A O 1
ATOM 4191 N N . ARG A 1 552 ? 7.019 -2.972 27.490 1.00 91.69 552 ARG A N 1
ATOM 4192 C CA . ARG A 1 552 ? 7.377 -3.920 28.556 1.00 91.69 552 ARG A CA 1
ATOM 4193 C C . ARG A 1 552 ? 8.869 -3.861 28.886 1.00 91.69 552 ARG A C 1
ATOM 4195 O O . ARG A 1 552 ? 9.230 -3.786 30.055 1.00 91.69 552 ARG A O 1
ATOM 4202 N N . ARG A 1 553 ? 9.736 -3.874 27.867 1.00 89.00 553 ARG A N 1
ATOM 4203 C CA . ARG A 1 553 ? 11.191 -3.755 28.063 1.00 89.00 553 ARG A CA 1
ATOM 4204 C C . ARG A 1 553 ? 11.579 -2.413 28.672 1.00 89.00 553 ARG A C 1
ATOM 4206 O O . ARG A 1 553 ? 12.432 -2.389 29.544 1.00 89.00 553 ARG A O 1
ATOM 4213 N N . HIS A 1 554 ? 10.954 -1.323 28.240 1.00 85.25 554 HIS A N 1
ATOM 4214 C CA . HIS A 1 554 ? 11.247 0.004 28.769 1.00 85.25 554 HIS A CA 1
ATOM 4215 C C . HIS A 1 554 ? 10.888 0.108 30.259 1.00 85.25 554 HIS A C 1
ATOM 4217 O O . HIS A 1 554 ? 11.709 0.550 31.056 1.00 85.25 554 HIS A O 1
ATOM 4223 N N . ILE A 1 555 ? 9.712 -0.395 30.653 1.00 85.12 555 ILE A N 1
ATOM 4224 C CA . ILE A 1 555 ? 9.284 -0.464 32.062 1.00 85.12 555 ILE A CA 1
ATOM 4225 C C . ILE A 1 555 ? 10.250 -1.317 32.893 1.00 85.12 555 ILE A C 1
ATOM 4227 O O . ILE A 1 555 ? 10.560 -0.964 34.027 1.00 85.12 555 ILE A O 1
ATOM 4231 N N . ALA A 1 556 ? 10.748 -2.420 32.329 1.00 85.38 556 ALA A N 1
ATOM 4232 C CA . ALA A 1 556 ? 11.708 -3.287 33.006 1.00 85.38 556 ALA A CA 1
ATOM 4233 C C . ALA A 1 556 ? 13.101 -2.650 33.183 1.00 85.38 556 ALA A C 1
ATOM 4235 O O . ALA A 1 556 ? 13.845 -3.084 34.058 1.00 85.38 556 ALA A O 1
ATOM 4236 N N . LEU A 1 557 ? 13.469 -1.666 32.351 1.00 83.81 557 LEU A N 1
ATOM 4237 C CA . LEU A 1 557 ? 14.789 -1.022 32.365 1.00 83.81 557 LEU A CA 1
ATOM 4238 C C . LEU A 1 557 ? 14.833 0.285 33.163 1.00 83.81 557 LEU A C 1
ATOM 4240 O O . LEU A 1 557 ? 15.906 0.662 33.625 1.00 83.81 557 LEU A O 1
ATOM 4244 N N . GLN A 1 558 ? 13.717 1.002 33.302 1.00 78.44 558 GLN A N 1
ATOM 4245 C CA . GLN A 1 558 ? 13.712 2.248 34.066 1.00 78.44 558 GLN A CA 1
ATOM 4246 C C . GLN A 1 558 ? 13.763 1.974 35.572 1.00 78.44 558 GLN A C 1
ATOM 4248 O O . GLN A 1 558 ? 12.910 1.275 36.109 1.00 78.44 558 GLN A O 1
ATOM 4253 N N . GLU A 1 559 ? 14.731 2.586 36.261 1.00 65.81 559 GLU A N 1
ATOM 4254 C CA . GLU A 1 559 ? 14.949 2.476 37.714 1.00 65.81 559 GLU A CA 1
ATOM 4255 C C . GLU A 1 559 ? 14.000 3.359 38.551 1.00 65.81 559 GLU A C 1
ATOM 4257 O O . GLU A 1 559 ? 14.063 3.379 39.778 1.00 65.81 559 GLU A O 1
ATOM 4262 N N . THR A 1 560 ? 13.064 4.087 37.942 1.00 61.69 560 THR A N 1
ATOM 4263 C CA . THR A 1 560 ? 12.276 5.095 38.669 1.00 61.69 560 THR A CA 1
ATOM 4264 C C . THR A 1 560 ? 11.120 4.488 39.472 1.00 61.69 560 THR A C 1
ATOM 4266 O O . THR A 1 560 ? 10.299 3.769 38.909 1.00 61.69 560 THR A O 1
ATOM 4269 N N . ASP A 1 561 ? 11.019 4.816 40.762 1.00 58.88 561 ASP A N 1
ATOM 4270 C CA . ASP A 1 561 ? 10.033 4.348 41.766 1.00 58.88 561 ASP A CA 1
ATOM 4271 C C . ASP A 1 561 ? 8.602 4.928 41.548 1.00 58.88 561 ASP A C 1
ATOM 4273 O O . ASP A 1 561 ? 7.940 5.376 42.482 1.00 58.88 561 ASP A O 1
ATOM 4277 N N . ARG A 1 562 ? 8.142 5.035 40.291 1.00 63.75 562 ARG A N 1
ATOM 4278 C CA . ARG A 1 562 ? 6.977 5.855 39.897 1.00 63.75 562 ARG A CA 1
ATOM 4279 C C . ARG A 1 562 ? 5.668 5.072 39.782 1.00 63.75 562 ARG A C 1
ATOM 4281 O O . ARG A 1 562 ? 5.644 3.922 39.344 1.00 63.75 562 ARG A O 1
ATOM 4288 N N . ASP A 1 563 ? 4.568 5.770 40.069 1.00 75.50 563 ASP A N 1
ATOM 4289 C CA . ASP A 1 563 ? 3.192 5.320 39.841 1.00 75.50 563 ASP A CA 1
ATOM 4290 C C . ASP A 1 563 ? 2.865 5.291 38.341 1.00 75.50 563 ASP A C 1
ATOM 4292 O O . ASP A 1 563 ? 2.236 6.195 37.788 1.00 75.50 563 ASP A O 1
ATOM 4296 N N . LEU A 1 564 ? 3.306 4.235 37.657 1.00 78.31 564 LEU A N 1
ATOM 4297 C CA . LEU A 1 564 ? 2.808 3.934 36.321 1.00 78.31 564 LEU A CA 1
ATOM 4298 C C . LEU A 1 564 ? 1.306 3.585 36.380 1.00 78.31 564 LEU A C 1
ATOM 4300 O O . LEU A 1 564 ? 0.845 2.968 37.351 1.00 78.31 564 LEU A O 1
ATOM 4304 N N . PRO A 1 565 ? 0.533 3.922 35.332 1.00 84.12 565 PRO A N 1
ATOM 4305 C CA . PRO A 1 565 ? -0.865 3.520 35.219 1.00 84.12 565 PRO A CA 1
ATOM 4306 C C . PRO A 1 565 ? -1.002 2.003 35.362 1.00 84.12 565 PRO A C 1
ATOM 4308 O O . PRO A 1 565 ? -0.225 1.253 34.780 1.00 84.12 565 PRO A O 1
ATOM 4311 N N . ARG A 1 566 ? -2.012 1.523 36.096 1.00 88.12 566 ARG A N 1
ATOM 4312 C CA . ARG A 1 566 ? -2.237 0.078 36.330 1.00 88.12 566 ARG A CA 1
ATOM 4313 C C . ARG A 1 566 ? -3.156 -0.579 35.295 1.00 88.12 566 ARG A C 1
ATOM 4315 O O . ARG A 1 566 ? -3.753 -1.615 35.571 1.00 88.12 566 ARG A O 1
ATOM 4322 N N . GLY A 1 567 ? -3.322 0.045 34.132 1.00 95.38 567 GLY A N 1
ATOM 4323 C CA . GLY A 1 567 ? -4.249 -0.434 33.113 1.00 95.38 567 GLY A CA 1
ATOM 4324 C C . GLY A 1 567 ? -3.722 -1.625 32.310 1.00 95.38 567 GLY A C 1
ATOM 4325 O O . GLY A 1 567 ? -2.523 -1.912 32.267 1.00 95.38 567 GLY A O 1
ATOM 4326 N N . VAL A 1 568 ? -4.648 -2.309 31.637 1.00 96.94 568 VAL A N 1
ATOM 4327 C CA . VAL A 1 568 ? -4.357 -3.428 30.733 1.00 96.94 568 VAL A CA 1
ATOM 4328 C C . VAL A 1 568 ? -4.482 -2.976 29.285 1.00 96.94 568 VAL A C 1
ATOM 4330 O O . VAL A 1 568 ? -5.539 -2.508 28.869 1.00 96.94 568 VAL A O 1
ATOM 4333 N N . ILE A 1 569 ? -3.434 -3.182 28.493 1.00 97.56 569 ILE A N 1
ATOM 4334 C CA . ILE A 1 569 ? -3.451 -2.934 27.050 1.00 97.56 569 ILE A CA 1
ATOM 4335 C C . ILE A 1 569 ? -3.485 -4.280 26.326 1.00 97.56 569 ILE A C 1
ATOM 4337 O O . ILE A 1 569 ? -2.674 -5.168 26.595 1.00 97.56 569 ILE A O 1
ATOM 4341 N N . GLU A 1 570 ? -4.424 -4.440 25.398 1.00 97.69 570 GLU A N 1
ATOM 4342 C CA . GLU A 1 570 ? -4.632 -5.678 24.647 1.00 97.69 570 GLU A CA 1
ATOM 4343 C C . GLU A 1 570 ? -4.775 -5.407 23.147 1.00 97.69 570 GLU A C 1
ATOM 4345 O O . GLU A 1 570 ? -5.511 -4.508 22.749 1.00 97.69 570 GLU A O 1
ATOM 4350 N N . TYR A 1 571 ? -4.128 -6.219 22.304 1.00 97.81 571 TYR A N 1
ATOM 4351 C CA . TYR A 1 571 ? -4.365 -6.198 20.859 1.00 97.81 571 TYR A CA 1
ATOM 4352 C C . TYR A 1 571 ? -4.856 -7.538 20.347 1.00 97.81 571 TYR A C 1
ATOM 4354 O O . TYR A 1 571 ? -4.225 -8.577 20.563 1.00 97.81 571 TYR A O 1
ATOM 4362 N N . LEU A 1 572 ? -5.964 -7.486 19.614 1.00 96.69 572 LEU A N 1
ATOM 4363 C CA . LEU A 1 572 ? -6.633 -8.634 19.027 1.00 96.69 572 LEU A CA 1
ATOM 4364 C C . LEU A 1 572 ? -6.514 -8.589 17.505 1.00 96.69 572 LEU A C 1
ATOM 4366 O O . LEU A 1 572 ? -6.923 -7.614 16.874 1.00 96.69 572 LEU A O 1
ATOM 4370 N N . HIS A 1 573 ? -5.989 -9.662 16.919 1.00 96.00 573 HIS A N 1
ATOM 4371 C CA . HIS A 1 573 ? -6.006 -9.868 15.475 1.00 96.00 573 HIS A CA 1
ATOM 4372 C C . HIS A 1 573 ? -7.301 -10.578 15.099 1.00 96.00 573 HIS A C 1
ATOM 4374 O O . HIS A 1 573 ? -7.496 -11.753 15.432 1.00 96.00 573 HIS A O 1
ATOM 4380 N N . GLY A 1 574 ? -8.201 -9.881 14.416 1.00 94.44 574 GLY A N 1
ATOM 4381 C CA . GLY A 1 574 ? -9.439 -10.505 13.986 1.00 94.44 574 GLY A CA 1
ATOM 4382 C C . GLY A 1 574 ? -10.441 -9.567 13.345 1.00 94.44 574 GLY A C 1
ATOM 4383 O O . GLY A 1 574 ? -10.273 -8.352 13.277 1.00 94.44 574 GLY A O 1
ATOM 4384 N N . ASP A 1 575 ? -11.512 -10.184 12.864 1.00 91.88 575 ASP A N 1
ATOM 4385 C CA . ASP A 1 575 ? -12.656 -9.492 12.297 1.00 91.88 575 ASP A CA 1
ATOM 4386 C C . ASP A 1 575 ? -13.632 -9.116 13.417 1.00 91.88 575 ASP A C 1
ATOM 4388 O O . ASP A 1 575 ? -14.286 -9.979 14.015 1.00 91.88 575 ASP A O 1
ATOM 4392 N N . MET A 1 576 ? -13.757 -7.809 13.664 1.00 91.00 576 MET A N 1
ATOM 4393 C CA . MET A 1 576 ? -14.673 -7.238 14.656 1.00 91.00 576 MET A CA 1
ATOM 4394 C C . MET A 1 576 ? -16.122 -7.731 14.510 1.00 91.00 576 MET A C 1
ATOM 4396 O O . MET A 1 576 ? -16.861 -7.777 15.492 1.00 91.00 576 MET A O 1
ATOM 4400 N N . THR A 1 577 ? -16.546 -8.115 13.301 1.00 90.69 577 THR A N 1
ATOM 4401 C CA . THR A 1 577 ? -17.924 -8.533 13.033 1.00 90.69 577 THR A CA 1
ATOM 4402 C C . THR A 1 577 ? -18.206 -9.949 13.520 1.00 90.69 577 THR A C 1
ATOM 4404 O O . THR A 1 577 ? -19.351 -10.295 13.815 1.00 90.69 577 THR A O 1
ATOM 4407 N N . THR A 1 578 ? -17.171 -10.772 13.684 1.00 88.94 578 THR A N 1
ATOM 4408 C CA . THR A 1 578 ? -17.312 -12.190 14.040 1.00 88.94 578 THR A CA 1
ATOM 4409 C C . THR A 1 578 ? -16.691 -12.535 15.385 1.00 88.94 578 THR A C 1
ATOM 4411 O O . THR A 1 578 ? -17.155 -13.465 16.039 1.00 88.94 578 THR A O 1
ATOM 4414 N N . MET A 1 579 ? -15.697 -11.776 15.845 1.00 88.44 579 MET A N 1
ATOM 4415 C CA . MET A 1 579 ? -14.983 -12.100 17.076 1.00 88.44 579 MET A CA 1
ATOM 4416 C C . MET A 1 579 ? -15.769 -11.747 18.341 1.00 88.44 579 MET A C 1
ATOM 4418 O O . MET A 1 579 ? -16.530 -10.781 18.371 1.00 88.44 579 MET A O 1
ATOM 4422 N N . ALA A 1 580 ? -15.547 -12.499 19.417 1.00 88.00 580 ALA A N 1
ATOM 4423 C CA . ALA A 1 580 ? -16.054 -12.129 20.732 1.00 88.00 580 ALA A CA 1
ATOM 4424 C C . ALA A 1 580 ? -15.352 -10.843 21.197 1.00 88.00 580 ALA A C 1
ATOM 4426 O O . ALA A 1 580 ? -14.160 -10.856 21.503 1.00 88.00 580 ALA A O 1
ATOM 4427 N N . LEU A 1 581 ? -16.086 -9.731 21.199 1.00 87.62 581 LEU A N 1
ATOM 4428 C CA . LEU A 1 581 ? -15.585 -8.447 21.676 1.00 87.62 581 LEU A CA 1
ATOM 4429 C C . LEU A 1 581 ? -15.750 -8.378 23.195 1.00 87.62 581 LEU A C 1
ATOM 4431 O O . LEU A 1 581 ? -16.757 -8.829 23.744 1.00 87.62 581 LEU A O 1
ATOM 4435 N N . LEU A 1 582 ? -14.745 -7.826 23.869 1.00 85.06 582 LEU A N 1
ATOM 4436 C CA . LEU A 1 582 ? -14.809 -7.567 25.303 1.00 85.06 582 LEU A CA 1
ATOM 4437 C C . LEU A 1 582 ? -15.828 -6.459 25.593 1.00 85.06 582 LEU A C 1
ATOM 4439 O O . LEU A 1 582 ? -16.075 -5.593 24.753 1.00 85.06 582 LEU A O 1
ATOM 4443 N N . ARG A 1 583 ? -16.391 -6.467 26.806 1.00 92.50 583 ARG A N 1
ATOM 4444 C CA . ARG A 1 583 ? -17.230 -5.362 27.284 1.00 92.50 583 ARG A CA 1
ATOM 4445 C C . ARG A 1 583 ? -16.406 -4.075 27.285 1.00 92.50 583 ARG A C 1
ATOM 4447 O O . ARG A 1 583 ? -15.293 -4.060 27.809 1.00 92.50 583 ARG A O 1
ATOM 4454 N N . ALA A 1 584 ? -16.972 -3.020 26.714 1.00 97.25 584 ALA A N 1
ATOM 4455 C CA . ALA A 1 584 ? -16.368 -1.699 26.637 1.00 97.25 584 ALA A CA 1
ATOM 4456 C C . ALA A 1 584 ? -17.395 -0.644 27.054 1.00 97.25 584 ALA A C 1
ATOM 4458 O O . ALA A 1 584 ? -18.576 -0.743 26.698 1.00 97.25 584 ALA A O 1
ATOM 4459 N N . SER A 1 585 ? -16.947 0.365 27.798 1.00 98.25 585 SER A N 1
ATOM 4460 C CA . SER A 1 585 ? -17.764 1.540 28.109 1.00 98.25 585 SER A CA 1
ATOM 4461 C C . SER A 1 585 ? -17.620 2.617 27.036 1.00 98.25 585 SER A C 1
ATOM 4463 O O . SER A 1 585 ? -18.569 3.365 26.797 1.00 98.25 585 SER A O 1
ATOM 4465 N N . ILE A 1 586 ? -16.475 2.647 26.344 1.00 98.50 586 ILE A N 1
ATOM 4466 C CA . ILE A 1 586 ? -16.167 3.579 25.260 1.00 98.50 586 ILE A CA 1
ATOM 4467 C C . ILE A 1 586 ? -15.697 2.787 24.039 1.00 98.50 586 ILE A C 1
ATOM 4469 O O . ILE A 1 586 ? -14.817 1.935 24.140 1.00 98.50 586 ILE A O 1
ATOM 4473 N N . ILE A 1 587 ? -16.260 3.084 22.873 1.00 98.19 587 ILE A N 1
ATOM 4474 C CA . ILE A 1 587 ? -15.854 2.510 21.591 1.00 98.19 587 ILE A CA 1
ATOM 4475 C C . ILE A 1 587 ? -15.453 3.641 20.657 1.00 98.19 587 ILE A C 1
ATOM 4477 O O . ILE A 1 587 ? -16.223 4.578 20.445 1.00 98.19 587 ILE A O 1
ATOM 4481 N N . TYR A 1 588 ? -14.276 3.524 20.059 1.00 97.88 588 TYR A N 1
ATOM 4482 C CA . TYR A 1 588 ? -13.826 4.392 18.982 1.00 97.88 588 TYR A CA 1
ATOM 4483 C C . TYR A 1 588 ? -13.673 3.584 17.689 1.00 97.88 588 TYR A C 1
ATOM 4485 O O . TYR A 1 588 ? -13.265 2.424 17.721 1.00 97.88 588 TYR A O 1
ATOM 4493 N N . CYS A 1 589 ? -14.036 4.175 16.549 1.00 96.19 589 CYS A N 1
ATOM 4494 C CA . CYS A 1 589 ? -13.811 3.571 15.237 1.00 96.19 589 CYS A CA 1
ATOM 4495 C C . CYS A 1 589 ? -13.648 4.646 14.156 1.00 96.19 589 CYS A C 1
ATOM 4497 O O . CYS A 1 589 ? -14.593 5.390 13.865 1.00 96.19 589 CYS A O 1
ATOM 4499 N N . ALA A 1 590 ? -12.490 4.696 13.493 1.00 93.94 590 ALA A N 1
ATOM 4500 C CA . ALA A 1 590 ? -12.313 5.561 12.326 1.00 93.94 590 ALA A CA 1
ATOM 4501 C C . ALA A 1 590 ? -12.818 4.886 11.044 1.00 93.94 590 ALA A C 1
ATOM 4503 O O . ALA A 1 590 ? -12.098 4.329 10.219 1.00 93.94 590 ALA A O 1
ATOM 4504 N N . ASN A 1 591 ? -14.133 4.957 10.889 1.00 93.62 591 ASN A N 1
ATOM 4505 C CA . ASN A 1 591 ? -14.924 4.330 9.838 1.00 93.62 591 ASN A CA 1
ATOM 4506 C C . ASN A 1 591 ? -15.009 5.147 8.530 1.00 93.62 591 ASN A C 1
ATOM 4508 O O . ASN A 1 591 ? -15.981 5.002 7.781 1.00 93.62 591 ASN A O 1
ATOM 4512 N N . THR A 1 592 ? -14.025 6.006 8.238 1.00 89.94 592 THR A N 1
ATOM 4513 C CA . THR A 1 592 ? -14.048 6.948 7.100 1.00 89.94 592 THR A CA 1
ATOM 4514 C C . THR A 1 592 ? -14.342 6.238 5.773 1.00 89.94 592 THR A C 1
ATOM 4516 O O . THR A 1 592 ? -15.268 6.621 5.052 1.00 89.94 592 THR A O 1
ATOM 4519 N N . CYS A 1 593 ? -13.644 5.129 5.505 1.00 89.12 593 CYS A N 1
ATOM 4520 C CA . CYS A 1 593 ? -13.783 4.343 4.276 1.00 89.12 593 CYS A CA 1
ATOM 4521 C C . CYS A 1 593 ? -14.660 3.088 4.407 1.00 89.12 593 CYS A C 1
ATOM 4523 O O . CYS A 1 593 ? -14.674 2.241 3.517 1.00 89.12 593 CYS A O 1
ATOM 4525 N N . PHE A 1 594 ? -15.440 2.942 5.485 1.00 90.44 594 PHE A N 1
ATOM 4526 C CA . PHE A 1 594 ? -16.309 1.770 5.624 1.00 90.44 594 PHE A CA 1
ATOM 4527 C C . PHE A 1 594 ? -17.499 1.862 4.669 1.00 90.44 594 PHE A C 1
ATOM 4529 O O . PHE A 1 594 ? -18.298 2.806 4.710 1.00 90.44 594 PHE A O 1
ATOM 4536 N N . ARG A 1 595 ? -17.674 0.853 3.814 1.00 89.19 595 ARG A N 1
ATOM 4537 C CA . ARG A 1 595 ? -18.818 0.791 2.895 1.00 89.19 595 ARG A CA 1
ATOM 4538 C C . ARG A 1 595 ? -20.136 0.621 3.650 1.00 89.19 595 ARG A C 1
ATOM 4540 O O . ARG A 1 595 ? -20.172 0.141 4.784 1.00 89.19 595 ARG A O 1
ATOM 4547 N N . ARG A 1 596 ? -21.257 0.960 3.002 1.00 87.31 596 ARG A N 1
ATOM 4548 C CA . ARG A 1 596 ? -22.614 0.836 3.581 1.00 87.31 596 ARG A CA 1
ATOM 4549 C C . ARG A 1 596 ? -22.911 -0.565 4.124 1.00 87.31 596 ARG A C 1
ATOM 4551 O O . ARG A 1 596 ? -23.558 -0.701 5.159 1.00 87.31 596 ARG A O 1
ATOM 4558 N N . GLY A 1 597 ? -22.447 -1.611 3.437 1.00 88.50 597 GLY A N 1
ATOM 4559 C CA . GLY A 1 597 ? -22.584 -2.998 3.894 1.00 88.50 597 GLY A CA 1
ATOM 4560 C C . GLY A 1 597 ? -21.918 -3.234 5.251 1.00 88.50 597 GLY A C 1
ATOM 4561 O O . GLY A 1 597 ? -22.584 -3.686 6.181 1.00 88.50 597 GLY A O 1
ATOM 4562 N N . LEU A 1 598 ? -20.645 -2.851 5.375 1.00 90.81 598 LEU A N 1
ATOM 4563 C CA . LEU A 1 598 ? -19.877 -2.983 6.612 1.00 90.81 598 LEU A CA 1
ATOM 4564 C C . LEU A 1 598 ? -20.437 -2.097 7.729 1.00 90.81 598 LEU A C 1
ATOM 4566 O O . LEU A 1 598 ? -20.586 -2.560 8.850 1.00 90.81 598 LEU A O 1
ATOM 4570 N N . MET A 1 599 ? -20.843 -0.863 7.426 1.00 92.31 599 MET A N 1
ATOM 4571 C CA . MET A 1 599 ? -21.481 0.019 8.410 1.00 92.31 599 MET A CA 1
ATOM 4572 C C . MET A 1 599 ? -22.774 -0.568 8.986 1.00 92.31 599 MET A C 1
ATOM 4574 O O . MET A 1 599 ? -23.009 -0.463 10.185 1.00 92.31 599 MET A O 1
ATOM 4578 N N . ARG A 1 600 ? -23.602 -1.234 8.170 1.00 90.69 600 ARG A N 1
ATOM 4579 C CA . ARG A 1 600 ? -24.798 -1.935 8.672 1.00 90.69 600 ARG A CA 1
ATOM 4580 C C . ARG A 1 600 ? -24.440 -3.114 9.576 1.00 90.69 600 ARG A C 1
ATOM 4582 O O . ARG A 1 600 ? -25.129 -3.349 10.563 1.00 90.69 600 ARG A O 1
ATOM 4589 N N . GLN A 1 601 ? -23.379 -3.851 9.252 1.00 91.69 601 GLN A N 1
ATOM 4590 C CA . GLN A 1 601 ? -22.888 -4.935 10.109 1.00 91.69 601 GLN A CA 1
ATOM 4591 C C . GLN A 1 601 ? -22.321 -4.393 11.422 1.00 91.69 601 GLN A C 1
ATOM 4593 O O . GLN A 1 601 ? -22.669 -4.905 12.480 1.00 91.69 601 GLN A O 1
ATOM 4598 N N . LEU A 1 602 ? -21.529 -3.319 11.364 1.00 93.62 602 LEU A N 1
ATOM 4599 C CA . LEU A 1 602 ? -20.999 -2.630 12.536 1.00 93.62 602 LEU A CA 1
ATOM 4600 C C . LEU A 1 602 ? -22.132 -2.148 13.446 1.00 93.62 602 LEU A C 1
ATOM 4602 O O . LEU A 1 602 ? -22.096 -2.420 14.638 1.00 93.62 602 LEU A O 1
ATOM 4606 N N . TYR A 1 603 ? -23.174 -1.518 12.893 1.00 93.56 603 TYR A N 1
ATOM 4607 C CA . TYR A 1 603 ? -24.354 -1.122 13.667 1.00 93.56 603 TYR A CA 1
ATOM 4608 C C . TYR A 1 603 ? -24.952 -2.308 14.436 1.00 93.56 603 TYR A C 1
ATOM 4610 O O . TYR A 1 603 ? -25.149 -2.223 15.646 1.00 93.56 603 TYR A O 1
ATOM 4618 N N . ARG A 1 604 ? -25.182 -3.441 13.753 1.00 91.81 604 ARG A N 1
ATOM 4619 C CA . ARG A 1 604 ? -25.719 -4.657 14.387 1.00 91.81 604 ARG A CA 1
ATOM 4620 C C . ARG A 1 604 ? -24.820 -5.139 15.516 1.00 91.81 604 ARG A C 1
ATOM 4622 O O . ARG A 1 604 ? -25.301 -5.275 16.633 1.00 91.81 604 ARG A O 1
ATOM 4629 N N . VAL A 1 605 ? -23.523 -5.295 15.253 1.00 93.56 605 VAL A N 1
ATOM 4630 C CA . VAL A 1 605 ? -22.525 -5.722 16.247 1.00 93.56 605 VAL A CA 1
ATOM 4631 C C . VAL A 1 605 ? -22.553 -4.814 17.477 1.00 93.56 605 VAL A C 1
ATOM 4633 O O . VAL A 1 605 ? -22.588 -5.315 18.599 1.00 93.56 605 VAL A O 1
ATOM 4636 N N . LEU A 1 606 ? -22.595 -3.494 17.274 1.00 94.25 606 LEU A N 1
ATOM 4637 C CA . LEU A 1 606 ? -22.631 -2.517 18.360 1.00 94.25 606 LEU A CA 1
ATOM 4638 C C . LEU A 1 606 ? -23.910 -2.645 19.203 1.00 94.25 606 LEU A C 1
ATOM 4640 O O . LEU A 1 606 ? -23.835 -2.653 20.427 1.00 94.25 606 LEU A O 1
ATOM 4644 N N . THR A 1 607 ? -25.073 -2.803 18.567 1.00 93.25 607 THR A N 1
ATOM 4645 C CA . THR A 1 607 ? -26.360 -2.943 19.279 1.00 93.25 607 THR A CA 1
ATOM 4646 C C . THR A 1 607 ? -26.566 -4.305 19.946 1.00 93.25 607 THR A C 1
ATOM 4648 O O . THR A 1 607 ? -27.211 -4.385 20.988 1.00 93.25 607 THR A O 1
ATOM 4651 N N . GLU A 1 608 ? -26.030 -5.381 19.372 1.00 92.31 608 GLU A N 1
ATOM 4652 C CA . GLU A 1 608 ? -26.211 -6.745 19.880 1.00 92.31 608 GLU A CA 1
ATOM 4653 C C . GLU A 1 608 ? -25.268 -7.053 21.048 1.00 92.31 608 GLU A C 1
ATOM 4655 O O . GLU A 1 608 ? -25.651 -7.753 21.990 1.00 92.31 608 GLU A O 1
ATOM 4660 N N . ARG A 1 609 ? -24.025 -6.555 20.984 1.00 93.25 609 ARG A N 1
ATOM 4661 C CA . ARG A 1 609 ? -22.938 -7.024 21.858 1.00 93.25 609 ARG A CA 1
ATOM 4662 C C . ARG A 1 609 ? -22.586 -6.088 23.004 1.00 93.25 609 ARG A C 1
ATOM 4664 O O . ARG A 1 609 ? -21.958 -6.550 23.950 1.00 93.25 609 ARG A O 1
ATOM 4671 N N . PHE A 1 610 ? -22.983 -4.818 22.950 1.00 95.50 610 PHE A N 1
ATOM 4672 C CA . PHE A 1 610 ? -22.596 -3.834 23.963 1.00 95.50 610 PHE A CA 1
ATOM 4673 C C . PHE A 1 610 ? -23.766 -3.391 24.830 1.00 95.50 610 PHE A C 1
ATOM 4675 O O . PHE A 1 610 ? -24.925 -3.391 24.409 1.00 95.50 610 PHE A O 1
ATOM 4682 N N . ASP A 1 611 ? -23.448 -3.068 26.077 1.00 95.75 611 ASP A N 1
ATOM 4683 C CA . ASP A 1 611 ? -24.432 -2.765 27.104 1.00 95.75 611 ASP A CA 1
ATOM 4684 C C . ASP A 1 611 ? -25.093 -1.408 26.870 1.00 95.75 611 ASP A C 1
ATOM 4686 O O . ASP A 1 611 ? -24.523 -0.497 26.267 1.00 95.75 611 ASP A O 1
ATOM 4690 N N . VAL A 1 612 ? -26.307 -1.253 27.398 1.00 95.75 612 VAL A N 1
ATOM 4691 C CA . VAL A 1 612 ? -26.963 0.055 27.462 1.00 95.75 612 VAL A CA 1
ATOM 4692 C C . VAL A 1 612 ? -26.058 1.030 28.217 1.00 95.75 612 VAL A C 1
ATOM 4694 O O . VAL A 1 612 ? -25.562 0.727 29.298 1.00 95.75 612 VAL A O 1
ATOM 4697 N N . GLY A 1 613 ? -25.855 2.211 27.639 1.00 96.88 613 GLY A N 1
ATOM 4698 C CA . GLY A 1 613 ? -24.962 3.238 28.162 1.00 96.88 613 GLY A CA 1
ATOM 4699 C C . GLY A 1 613 ? -23.572 3.262 27.525 1.00 96.88 613 GLY A C 1
ATOM 4700 O O . GLY A 1 613 ? -22.905 4.287 27.663 1.00 96.88 613 GLY A O 1
ATOM 4701 N N . THR A 1 614 ? -23.152 2.224 26.784 1.00 98.19 614 THR A N 1
ATOM 4702 C CA . THR A 1 614 ? -21.876 2.255 26.047 1.00 98.19 614 THR A CA 1
ATOM 4703 C C . THR A 1 614 ? -21.843 3.455 25.095 1.00 98.19 614 THR A C 1
ATOM 4705 O O . THR A 1 614 ? -22.777 3.676 24.314 1.00 98.19 614 THR A O 1
ATOM 4708 N N . LYS A 1 615 ? -20.761 4.234 25.177 1.00 98.31 615 LYS A N 1
ATOM 4709 C CA . LYS A 1 615 ? -20.512 5.446 24.391 1.00 98.31 615 LYS A CA 1
ATOM 4710 C C . LYS A 1 615 ? -19.704 5.079 23.154 1.00 98.31 615 LYS A C 1
ATOM 4712 O O . LYS A 1 615 ? -18.689 4.401 23.260 1.00 98.31 615 LYS A O 1
ATOM 4717 N N . ILE A 1 616 ? -20.143 5.507 21.980 1.00 98.12 616 ILE A N 1
ATOM 4718 C CA . ILE A 1 616 ? -19.530 5.148 20.698 1.00 98.12 616 ILE A CA 1
ATOM 4719 C C . ILE A 1 616 ? -19.189 6.427 19.951 1.00 98.12 616 ILE A C 1
ATOM 4721 O O . ILE A 1 616 ? -20.037 7.307 19.836 1.00 98.12 616 ILE A O 1
ATOM 4725 N N . VAL A 1 617 ? -17.980 6.517 19.405 1.00 97.69 617 VAL A N 1
ATOM 4726 C CA . VAL A 1 617 ? -17.543 7.649 18.587 1.00 97.69 617 VAL A CA 1
ATOM 4727 C C . VAL A 1 617 ? -17.032 7.157 17.246 1.00 97.69 617 VAL A C 1
ATOM 4729 O O . VAL A 1 617 ? -16.133 6.319 17.174 1.00 97.69 617 VAL A O 1
ATOM 4732 N N . LEU A 1 618 ? -17.620 7.698 16.183 1.00 96.50 618 LEU A N 1
ATOM 4733 C CA . LEU A 1 618 ? -17.316 7.359 14.797 1.00 96.50 618 LEU A CA 1
ATOM 4734 C C . LEU A 1 618 ? -16.875 8.604 14.038 1.00 96.50 618 LEU A C 1
ATOM 4736 O O . LEU A 1 618 ? -17.432 9.672 14.254 1.00 96.50 618 LEU A O 1
ATOM 4740 N N . LEU A 1 619 ? -15.948 8.488 13.093 1.00 93.94 619 LEU A N 1
ATOM 4741 C CA . LEU A 1 619 ? -15.601 9.626 12.228 1.00 93.94 619 LEU A CA 1
ATOM 4742 C C . LEU A 1 619 ? -16.663 9.945 11.174 1.00 93.94 619 LEU A C 1
ATOM 4744 O O . LEU A 1 619 ? -16.714 11.057 10.652 1.00 93.94 619 LEU A O 1
ATOM 4748 N N . ARG A 1 620 ? -17.506 8.964 10.850 1.00 91.19 620 ARG A N 1
ATOM 4749 C CA . ARG A 1 620 ? -18.618 9.095 9.913 1.00 91.19 620 ARG A CA 1
ATOM 4750 C C . ARG A 1 620 ? -19.915 8.642 10.573 1.00 91.19 620 ARG A C 1
ATOM 4752 O O . ARG A 1 620 ? -19.909 7.594 11.231 1.00 91.19 620 ARG A O 1
ATOM 4759 N N . PRO A 1 621 ? -21.041 9.345 10.358 1.00 93.81 621 PRO A N 1
ATOM 4760 C CA . PRO A 1 621 ? -22.296 8.915 10.937 1.00 93.81 621 PRO A CA 1
ATOM 4761 C C . PRO A 1 621 ? -22.795 7.640 10.253 1.00 93.81 621 PRO A C 1
ATOM 4763 O O . PRO A 1 621 ? -22.428 7.311 9.115 1.00 93.81 621 PRO A O 1
ATOM 4766 N N . PHE A 1 622 ? -23.683 6.925 10.937 1.00 91.31 622 PHE A N 1
ATOM 4767 C CA . PHE A 1 622 ? -24.520 5.934 10.273 1.00 91.31 622 PHE A CA 1
ATOM 4768 C C . PHE A 1 622 ? -25.473 6.633 9.293 1.00 91.31 622 PHE A C 1
ATOM 4770 O O . PHE A 1 622 ? -26.070 7.658 9.615 1.00 91.31 622 PHE A O 1
ATOM 4777 N N . ASP A 1 623 ? -25.637 6.062 8.099 1.00 83.94 623 ASP A N 1
ATOM 4778 C CA . ASP A 1 623 ? -26.641 6.506 7.125 1.00 83.94 623 ASP A CA 1
ATOM 4779 C C . ASP A 1 623 ? -28.020 5.995 7.582 1.00 83.94 623 ASP A C 1
ATOM 4781 O O . ASP A 1 623 ? -28.478 4.930 7.170 1.00 83.94 623 ASP A O 1
ATOM 4785 N N . LEU A 1 624 ? -28.627 6.713 8.533 1.00 67.25 624 LEU A N 1
ATOM 4786 C CA . LEU A 1 624 ? -29.903 6.372 9.180 1.00 67.25 624 LEU A CA 1
ATOM 4787 C C . LEU A 1 624 ? -31.121 6.925 8.422 1.00 67.25 624 LEU A C 1
ATOM 4789 O O . LEU A 1 624 ? -32.172 7.136 9.023 1.00 67.25 624 LEU A O 1
ATOM 4793 N N . LYS A 1 625 ? -31.012 7.187 7.110 1.00 65.12 625 LYS A N 1
ATOM 4794 C CA . LYS A 1 625 ? -32.142 7.706 6.309 1.00 65.12 625 LYS A CA 1
ATOM 4795 C C . LYS A 1 625 ? -33.381 6.809 6.358 1.00 65.12 625 LYS A C 1
ATOM 4797 O O . LYS A 1 625 ? -34.489 7.275 6.120 1.00 65.12 625 LYS A O 1
ATOM 4802 N N . GLN A 1 626 ? -33.202 5.539 6.692 1.00 54.47 626 GLN A N 1
ATOM 4803 C CA . GLN A 1 626 ? -34.265 4.722 7.253 1.00 54.47 626 GLN A CA 1
ATOM 4804 C C . GLN A 1 626 ? -33.981 4.617 8.748 1.00 54.47 626 GLN A C 1
ATOM 4806 O O . GLN A 1 626 ? -32.824 4.317 9.068 1.00 54.47 626 GLN A O 1
ATOM 4811 N N . PRO A 1 627 ? -34.963 4.843 9.651 1.00 51.38 627 PRO A N 1
ATOM 4812 C CA . PRO A 1 627 ? -34.789 4.483 11.051 1.00 51.38 627 PRO A CA 1
ATOM 4813 C C . PRO A 1 627 ? -34.315 3.040 11.017 1.00 51.38 627 PRO A C 1
ATOM 4815 O O . PRO A 1 627 ? -35.055 2.180 10.535 1.00 51.38 627 PRO A O 1
ATOM 4818 N N . LEU A 1 628 ? -33.034 2.810 11.341 1.00 54.12 628 LEU A N 1
ATOM 4819 C CA . LEU A 1 628 ? -32.471 1.471 11.315 1.00 54.12 628 LEU A CA 1
ATOM 4820 C C . LEU A 1 628 ? -33.346 0.728 12.292 1.00 54.12 628 LEU A C 1
ATOM 4822 O O . LEU A 1 628 ? -33.286 1.016 13.488 1.00 54.12 628 LEU A O 1
ATOM 4826 N N . VAL A 1 629 ? -34.241 -0.088 11.726 1.00 52.47 629 VAL A N 1
ATOM 4827 C CA . VAL A 1 629 ? -35.227 -0.865 12.455 1.00 52.47 629 VAL A CA 1
ATOM 4828 C C . VAL A 1 629 ? -34.436 -1.428 13.606 1.00 52.47 629 VAL A C 1
ATOM 4830 O O . VAL A 1 629 ? -33.400 -2.065 13.364 1.00 52.47 629 VAL A O 1
ATOM 4833 N N . ALA A 1 630 ? -34.838 -1.042 14.824 1.00 57.16 630 ALA A N 1
ATOM 4834 C CA . ALA A 1 630 ? -34.279 -1.584 16.044 1.00 57.16 630 ALA A CA 1
ATOM 4835 C C . ALA A 1 630 ? -33.998 -3.050 15.765 1.00 57.16 630 ALA A C 1
ATOM 4837 O O . ALA A 1 630 ? -34.826 -3.717 15.140 1.00 57.16 630 ALA A O 1
ATOM 4838 N N . ASN A 1 631 ? -32.821 -3.543 16.129 1.00 63.22 631 ASN A N 1
ATOM 4839 C CA . ASN A 1 631 ? -32.644 -4.974 16.057 1.00 63.22 631 ASN A CA 1
ATOM 4840 C C . ASN A 1 631 ? -33.625 -5.554 17.079 1.00 63.22 631 ASN A C 1
ATOM 4842 O O . ASN A 1 631 ? -33.312 -5.596 18.267 1.00 63.22 631 ASN A O 1
ATOM 4846 N N . GLU A 1 632 ? -34.851 -5.866 16.641 1.00 64.62 632 GLU A N 1
ATOM 4847 C CA . GLU A 1 632 ? -35.976 -6.209 17.513 1.00 64.62 632 GLU A CA 1
ATOM 4848 C C . GLU A 1 632 ? -35.584 -7.405 18.378 1.00 64.62 632 GLU A C 1
ATOM 4850 O O . GLU A 1 632 ? -35.927 -7.464 19.553 1.00 64.62 632 GLU A O 1
ATOM 4855 N N . ALA A 1 633 ? -34.734 -8.280 17.830 1.00 71.12 633 ALA A N 1
ATOM 4856 C CA . ALA A 1 633 ? -34.151 -9.409 18.533 1.00 71.12 633 ALA A CA 1
ATOM 4857 C C . ALA A 1 633 ? -33.261 -9.015 19.731 1.00 71.12 633 ALA A C 1
ATOM 4859 O O . ALA A 1 633 ? -33.189 -9.766 20.698 1.00 71.12 633 ALA A O 1
ATOM 4860 N N . ALA A 1 634 ? -32.574 -7.868 19.689 1.00 77.31 634 ALA A N 1
ATOM 4861 C CA . ALA A 1 634 ? -31.664 -7.421 20.748 1.00 77.31 634 ALA A CA 1
ATOM 4862 C C . ALA A 1 634 ? -32.288 -6.407 21.723 1.00 77.31 634 ALA A C 1
ATOM 4864 O O . ALA A 1 634 ? -31.687 -6.128 22.765 1.00 77.31 634 ALA A O 1
ATOM 4865 N N . GLY A 1 635 ? -33.442 -5.818 21.378 1.00 88.75 635 GLY A N 1
ATOM 4866 C CA . GLY A 1 635 ? -34.109 -4.780 22.175 1.00 88.75 635 GLY A CA 1
ATOM 4867 C C . GLY A 1 635 ? -33.275 -3.506 22.379 1.00 88.75 635 GLY A C 1
ATOM 4868 O O . GLY A 1 635 ? -33.553 -2.724 23.284 1.00 88.75 635 GLY A O 1
ATOM 4869 N N . ARG A 1 636 ? -32.229 -3.296 21.572 1.00 92.25 636 ARG A N 1
ATOM 4870 C CA . ARG A 1 636 ? -31.246 -2.211 21.714 1.00 92.25 636 ARG A CA 1
ATOM 4871 C C . ARG A 1 636 ? -31.072 -1.442 20.406 1.00 92.25 636 ARG A C 1
ATOM 4873 O O . ARG A 1 636 ? -31.228 -1.999 19.320 1.00 92.25 636 ARG A O 1
ATOM 4880 N N . ALA A 1 637 ? -30.737 -0.161 20.522 1.00 92.19 637 ALA A N 1
ATOM 4881 C CA . ALA A 1 637 ? -30.485 0.741 19.400 1.00 92.19 637 ALA A CA 1
ATOM 4882 C C . ALA A 1 637 ? -29.333 1.705 19.712 1.00 92.19 637 ALA A C 1
ATOM 4884 O O . ALA A 1 637 ? -28.890 1.809 20.856 1.00 92.19 637 ALA A O 1
ATOM 4885 N N . LEU A 1 638 ? -28.854 2.415 18.689 1.00 92.88 638 LEU A N 1
ATOM 4886 C CA . LEU A 1 638 ? -27.929 3.536 18.860 1.00 92.88 638 LEU A CA 1
ATOM 4887 C C . LEU A 1 638 ? -28.692 4.859 18.801 1.00 92.88 638 LEU A C 1
ATOM 4889 O O . LEU A 1 638 ? -29.315 5.176 17.789 1.00 92.88 638 LEU A O 1
ATOM 4893 N N . GLU A 1 639 ? -28.606 5.636 19.872 1.00 92.44 639 GLU A N 1
ATOM 4894 C CA . GLU A 1 639 ? -29.093 7.009 19.953 1.00 92.44 639 GLU A CA 1
ATOM 4895 C C . GLU A 1 639 ? -27.954 7.958 19.574 1.00 92.44 639 GLU A C 1
ATOM 4897 O O . GLU A 1 639 ? -26.895 7.928 20.201 1.00 92.44 639 GLU A O 1
ATOM 4902 N N . TYR A 1 640 ? -28.149 8.790 18.551 1.00 94.06 640 TYR A N 1
ATOM 4903 C CA . TYR A 1 640 ? -27.215 9.879 18.257 1.00 94.06 640 TYR A CA 1
ATOM 4904 C C . TYR A 1 640 ? -27.296 10.940 19.353 1.00 94.06 640 TYR A C 1
ATOM 4906 O O . TYR A 1 640 ? -28.389 11.372 19.711 1.00 94.06 640 TYR A O 1
ATOM 4914 N N . VAL A 1 641 ? -26.143 11.376 19.857 1.00 95.50 641 VAL A N 1
ATOM 4915 C CA . VAL A 1 641 ? -26.070 12.353 20.946 1.00 95.50 641 VAL A CA 1
ATOM 4916 C C . VAL A 1 641 ? -25.606 13.711 20.440 1.00 95.50 641 VAL A C 1
ATOM 4918 O O . VAL A 1 641 ? -26.302 14.706 20.625 1.00 95.50 641 VAL A O 1
ATOM 4921 N N . LYS A 1 642 ? -24.416 13.771 19.834 1.00 96.19 642 LYS A N 1
ATOM 4922 C CA . LYS A 1 642 ? -23.796 15.022 19.373 1.00 96.19 642 LYS A CA 1
ATOM 4923 C C . LYS A 1 642 ? -22.648 14.761 18.404 1.00 96.19 642 LYS A C 1
ATOM 4925 O O . LYS A 1 642 ? -22.115 13.653 18.343 1.00 96.19 642 LYS A O 1
ATOM 4930 N N . ALA A 1 643 ? -22.218 15.817 17.725 1.00 96.06 643 ALA A N 1
ATOM 4931 C CA . ALA A 1 643 ? -20.920 15.861 17.077 1.00 96.06 643 ALA A CA 1
ATOM 4932 C C . ALA A 1 643 ? -19.836 16.259 18.098 1.00 96.06 643 ALA A C 1
ATOM 4934 O O . ALA A 1 643 ? -2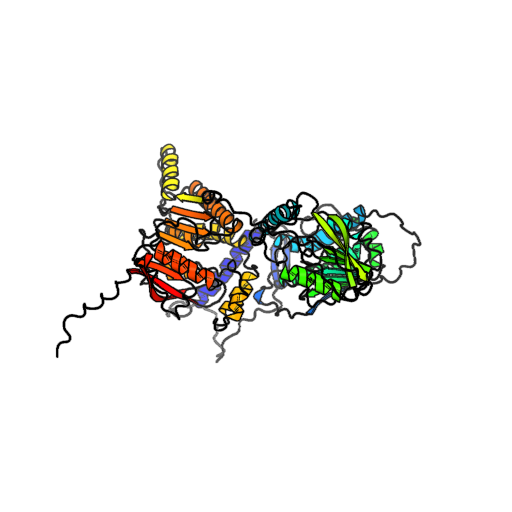0.082 17.043 19.020 1.00 96.06 643 ALA A O 1
ATOM 4935 N N . VAL A 1 644 ? -18.636 15.711 17.938 1.00 94.94 644 VAL A N 1
ATOM 4936 C CA . VAL A 1 644 ? -17.439 15.983 18.739 1.00 94.94 644 VAL A CA 1
ATOM 4937 C C . VAL A 1 644 ? -16.350 16.445 17.783 1.00 94.94 644 VAL A C 1
ATOM 4939 O O . VAL A 1 644 ? -16.082 15.789 16.781 1.00 94.94 644 VAL A O 1
ATOM 4942 N N . ARG A 1 645 ? -15.712 17.582 18.070 1.00 94.25 645 ARG A N 1
ATOM 4943 C CA . ARG A 1 645 ? -14.604 18.073 17.244 1.00 94.25 645 ARG A CA 1
ATOM 4944 C C . ARG A 1 645 ? -13.363 17.233 17.516 1.00 94.25 645 ARG A C 1
ATOM 4946 O O . ARG A 1 645 ? -12.929 17.110 18.658 1.00 94.25 645 ARG A O 1
ATOM 4953 N N . THR A 1 646 ? -12.774 16.691 16.463 1.00 93.06 646 THR A N 1
ATOM 4954 C CA . THR A 1 646 ? -11.654 15.757 16.549 1.00 93.06 646 THR A CA 1
ATOM 4955 C C . THR A 1 646 ? -10.582 16.147 15.546 1.00 93.06 646 THR A C 1
ATOM 4957 O O . THR A 1 646 ? -10.877 16.449 14.393 1.00 93.06 646 THR A O 1
ATOM 4960 N N . ARG A 1 647 ? -9.321 16.158 15.981 1.00 92.19 647 ARG A N 1
ATOM 4961 C CA . ARG A 1 647 ? -8.182 16.344 15.082 1.00 92.19 647 ARG A CA 1
ATOM 4962 C C . ARG A 1 647 ? -7.772 15.004 14.476 1.00 92.19 647 ARG A C 1
ATOM 4964 O O . ARG A 1 647 ? -7.722 13.984 15.161 1.00 92.19 647 ARG A O 1
ATOM 4971 N N . VAL A 1 648 ? -7.493 15.017 13.183 1.00 91.56 648 VAL A N 1
ATOM 4972 C CA . VAL A 1 648 ? -7.170 13.826 12.400 1.00 91.56 648 VAL A CA 1
ATOM 4973 C C . VAL A 1 648 ? -5.963 14.098 11.499 1.00 91.56 648 VAL A C 1
ATOM 4975 O O . VAL A 1 648 ? -5.663 15.254 11.221 1.00 91.56 648 VAL A O 1
ATOM 4978 N N . SER A 1 649 ? -5.231 13.065 11.079 1.00 84.25 649 SER A N 1
ATOM 4979 C CA . SER A 1 649 ? -3.913 13.235 10.443 1.00 84.25 649 SER A CA 1
ATOM 4980 C C . SER A 1 649 ? -3.934 13.696 8.979 1.00 84.25 649 SER A C 1
ATOM 4982 O O . SER A 1 649 ? -2.910 14.158 8.485 1.00 84.25 649 SER A O 1
ATOM 4984 N N . TRP A 1 650 ? -5.070 13.584 8.283 1.00 79.81 650 TRP A N 1
ATOM 4985 C CA . TRP A 1 650 ? -5.206 13.867 6.840 1.00 79.81 650 TRP A CA 1
ATOM 4986 C C . TRP A 1 650 ? -5.825 15.237 6.527 1.00 79.81 650 TRP A C 1
ATOM 4988 O O . TRP A 1 650 ? -5.959 15.627 5.369 1.00 79.81 650 TRP A O 1
ATOM 4998 N N . ILE A 1 651 ? -6.225 15.998 7.546 1.00 80.88 651 ILE A N 1
ATOM 4999 C CA . ILE A 1 651 ? -6.633 17.393 7.369 1.00 80.88 651 ILE A CA 1
ATOM 5000 C C . ILE A 1 651 ? -5.957 18.257 8.429 1.00 80.88 651 ILE A C 1
ATOM 5002 O O . ILE A 1 651 ? -5.948 17.928 9.611 1.00 80.88 651 ILE A O 1
ATOM 5006 N N . ASN A 1 652 ? -5.459 19.428 8.029 1.00 75.50 652 ASN A N 1
ATOM 5007 C CA . ASN A 1 652 ? -4.915 20.432 8.956 1.00 75.50 652 ASN A CA 1
ATOM 5008 C C . ASN A 1 652 ? -6.021 21.172 9.741 1.00 75.50 652 ASN A C 1
ATOM 5010 O O . ASN A 1 652 ? -5.842 22.309 10.176 1.00 75.50 652 ASN A O 1
ATOM 5014 N N . ALA A 1 653 ? -7.186 20.546 9.903 1.00 79.62 653 ALA A N 1
ATOM 5015 C CA . ALA A 1 653 ? -8.377 21.108 10.517 1.00 79.62 653 ALA A CA 1
ATOM 5016 C C . ALA A 1 653 ? -9.042 20.083 11.445 1.00 79.62 653 ALA A C 1
ATOM 5018 O O . ALA A 1 653 ? -8.659 18.916 11.514 1.00 79.62 653 ALA A O 1
ATOM 5019 N N . PHE A 1 654 ? -10.041 20.538 12.195 1.00 85.31 654 PHE A N 1
ATOM 5020 C CA . PHE A 1 654 ? -10.885 19.642 12.977 1.00 85.31 654 PHE A CA 1
ATOM 5021 C C . PHE A 1 654 ? -11.936 19.006 12.067 1.00 85.31 654 PHE A C 1
ATOM 5023 O O . PHE A 1 654 ? -12.589 19.712 11.302 1.00 85.31 654 PHE A O 1
ATOM 5030 N N . GLN A 1 655 ? -12.128 17.699 12.205 1.00 89.69 655 GLN A N 1
ATOM 5031 C CA . GLN A 1 655 ? -13.261 16.965 11.657 1.00 89.69 655 GLN A CA 1
ATOM 5032 C C . GLN A 1 655 ? -14.327 16.787 12.743 1.00 89.69 655 GLN A C 1
ATOM 5034 O O . GLN A 1 655 ? -14.016 16.697 13.933 1.00 89.69 655 GLN A O 1
ATOM 5039 N N . GLU A 1 656 ? -15.593 16.721 12.344 1.00 93.94 656 GLU A N 1
ATOM 5040 C CA . GLU A 1 656 ? -16.663 16.269 13.228 1.00 93.94 656 GLU A CA 1
ATOM 5041 C C . GLU A 1 656 ? -16.678 14.740 13.304 1.00 93.94 656 GLU A C 1
ATOM 5043 O O . GLU A 1 656 ? -16.852 14.051 12.299 1.00 93.94 656 GLU A O 1
ATOM 5048 N N . SER A 1 657 ? -16.511 14.219 14.514 1.00 95.06 657 SER A N 1
ATOM 5049 C CA . SER A 1 657 ? -16.848 12.847 14.880 1.00 95.06 657 SER A CA 1
ATOM 5050 C C . SER A 1 657 ? -18.264 12.803 15.446 1.00 95.06 657 SER A C 1
ATOM 5052 O O . SER A 1 657 ? -18.757 13.784 15.988 1.00 95.06 657 SER A O 1
ATOM 5054 N N . TYR A 1 658 ? -18.922 11.658 15.381 1.00 96.44 658 TYR A N 1
ATOM 5055 C CA . TYR A 1 658 ? -20.324 11.476 15.728 1.00 96.44 658 TYR A CA 1
ATOM 5056 C C . TYR A 1 658 ? -20.419 10.553 16.933 1.00 96.44 658 TYR A C 1
ATOM 5058 O O . TYR A 1 658 ? -19.994 9.395 16.875 1.00 96.44 658 TYR A O 1
ATOM 5066 N N . ALA A 1 659 ? -20.959 11.084 18.026 1.00 97.06 659 ALA A N 1
ATOM 5067 C CA . ALA A 1 659 ? -21.130 10.377 19.279 1.00 97.06 659 ALA A CA 1
ATOM 5068 C C . ALA A 1 659 ? -22.524 9.744 19.365 1.00 97.06 659 ALA A C 1
ATOM 5070 O O . ALA A 1 659 ? -23.543 10.398 19.122 1.00 97.06 659 ALA A O 1
ATOM 5071 N N . TYR A 1 660 ? -22.557 8.475 19.755 1.00 97.00 660 TYR A N 1
ATOM 5072 C CA . TYR A 1 660 ? -23.757 7.672 19.943 1.00 97.00 660 TYR A CA 1
ATOM 5073 C C . TYR A 1 660 ? -23.745 6.991 21.307 1.00 97.00 660 TYR A C 1
ATOM 5075 O O . TYR A 1 660 ? -22.685 6.708 21.864 1.00 97.00 660 TYR A O 1
ATOM 5083 N N . ARG A 1 661 ? -24.929 6.646 21.806 1.00 96.69 661 ARG A N 1
ATOM 5084 C CA . ARG A 1 661 ? -25.121 5.828 23.004 1.00 96.69 661 ARG A CA 1
ATOM 5085 C C . ARG A 1 661 ? -25.941 4.593 22.677 1.00 96.69 661 ARG A C 1
ATOM 5087 O O . ARG A 1 661 ? -26.954 4.696 21.988 1.00 96.69 661 ARG A O 1
ATOM 5094 N N . VAL A 1 662 ? -25.552 3.441 23.212 1.00 95.81 662 VAL A N 1
ATOM 5095 C CA . VAL A 1 662 ? -26.419 2.257 23.185 1.00 95.81 662 VAL A CA 1
ATOM 5096 C C . VAL A 1 662 ? -27.589 2.480 24.143 1.00 95.81 662 VAL A C 1
ATOM 5098 O O . VAL A 1 662 ? -27.385 2.740 25.329 1.00 95.81 662 VAL A O 1
ATOM 5101 N N . VAL A 1 663 ? -28.818 2.373 23.648 1.00 94.62 663 VAL A N 1
ATOM 5102 C CA . VAL A 1 663 ? -30.049 2.553 24.428 1.00 94.62 663 VAL A CA 1
ATOM 5103 C C . VAL A 1 663 ? -30.947 1.333 24.338 1.00 94.62 663 VAL A C 1
ATOM 5105 O O . VAL A 1 663 ? -30.928 0.606 23.345 1.00 94.62 663 VAL A O 1
ATOM 5108 N N . GLN A 1 664 ? -31.767 1.130 25.370 1.00 93.81 664 GLN A N 1
ATOM 5109 C CA . GLN A 1 664 ? -32.868 0.180 25.304 1.00 93.81 664 GLN A CA 1
ATOM 5110 C C . GLN A 1 664 ? -33.967 0.758 24.410 1.00 93.81 664 GLN A C 1
ATOM 5112 O O . GLN A 1 664 ? -34.424 1.886 24.619 1.00 93.81 664 GLN A O 1
ATOM 5117 N N . VAL A 1 665 ? -34.414 -0.021 23.433 1.00 89.00 665 VAL A N 1
ATOM 5118 C CA . VAL A 1 665 ? -35.605 0.303 22.652 1.00 89.00 665 VAL A CA 1
ATOM 5119 C C . VAL A 1 665 ? -36.784 0.086 23.587 1.00 89.00 665 VAL A C 1
ATOM 5121 O O . VAL A 1 665 ? -37.037 -1.036 24.023 1.00 89.00 665 VAL A O 1
ATOM 5124 N N . ARG A 1 666 ? -37.470 1.169 23.963 1.00 82.31 666 ARG A N 1
ATOM 5125 C CA . ARG A 1 666 ? -38.754 1.034 24.655 1.00 82.31 666 ARG A CA 1
ATOM 5126 C C . ARG A 1 666 ? -39.680 0.296 23.702 1.00 82.31 666 ARG A C 1
ATOM 5128 O O . ARG A 1 666 ? -39.767 0.704 22.542 1.00 82.31 666 ARG A O 1
ATOM 5135 N N . GLU A 1 667 ? -40.321 -0.775 24.174 1.00 71.56 667 GLU A N 1
ATOM 5136 C CA . GLU A 1 667 ? -41.382 -1.412 23.398 1.00 71.56 667 GLU A CA 1
ATOM 5137 C C . GLU A 1 667 ? -42.309 -0.302 22.893 1.00 71.56 667 GLU A C 1
ATOM 5139 O O . GLU A 1 667 ? -42.665 0.590 23.683 1.00 71.56 667 GLU A O 1
ATOM 5144 N N . PRO A 1 668 ? -42.655 -0.284 21.592 1.00 62.06 668 PRO A N 1
ATOM 5145 C CA . PRO A 1 668 ? -43.717 0.595 21.146 1.00 62.06 668 PRO A CA 1
ATOM 5146 C C . PRO A 1 668 ? -44.910 0.319 22.067 1.00 62.06 668 PRO A C 1
ATOM 5148 O O . PRO A 1 668 ? -45.161 -0.854 22.364 1.00 62.06 668 PRO A O 1
ATOM 5151 N N . PRO A 1 669 ? -45.585 1.360 22.594 1.00 46.75 669 PRO A N 1
ATOM 5152 C CA . PRO A 1 669 ? -46.707 1.155 23.498 1.00 46.75 669 PRO A CA 1
ATOM 5153 C C . PRO A 1 669 ? -47.620 0.114 22.865 1.00 46.75 669 PRO A C 1
ATOM 5155 O O . PRO A 1 669 ? -47.992 0.272 21.697 1.00 46.75 669 PRO A O 1
ATOM 5158 N N . GLN A 1 670 ? -47.887 -0.977 23.597 1.00 57.62 670 GLN A N 1
ATOM 5159 C CA . GLN A 1 670 ? -48.762 -2.035 23.105 1.00 57.62 670 GLN A CA 1
ATOM 5160 C C . GLN A 1 670 ? -50.009 -1.357 22.536 1.00 57.62 670 GLN A C 1
ATOM 5162 O O . GLN A 1 670 ? -50.535 -0.456 23.206 1.00 57.62 670 GLN A O 1
ATOM 5167 N N . PRO A 1 671 ? -50.442 -1.697 21.306 1.00 53.19 671 PRO A N 1
ATOM 5168 C CA . PRO A 1 671 ? -51.654 -1.118 20.757 1.00 53.19 671 PRO A CA 1
ATOM 5169 C C . PRO A 1 671 ? -52.732 -1.295 21.818 1.00 53.19 671 PRO A C 1
ATOM 5171 O O . PRO A 1 671 ? -52.974 -2.419 22.259 1.00 53.19 671 PRO A O 1
ATOM 5174 N N . ILE A 1 672 ? -53.280 -0.172 22.300 1.00 57.88 672 ILE A N 1
ATOM 5175 C CA . ILE A 1 672 ? -54.322 -0.175 23.326 1.00 57.88 672 ILE A CA 1
ATOM 5176 C C . ILE A 1 672 ? -55.355 -1.196 22.840 1.00 57.88 672 ILE A C 1
ATOM 5178 O O . ILE A 1 672 ? -55.813 -1.046 21.699 1.00 57.88 672 ILE A O 1
ATOM 5182 N N . PRO A 1 673 ? -55.659 -2.256 23.619 1.00 58.41 673 PRO A N 1
ATOM 5183 C CA . PRO A 1 673 ? -56.653 -3.237 23.218 1.00 58.41 673 PRO A CA 1
ATOM 5184 C C . PRO A 1 673 ? -57.885 -2.474 22.758 1.00 58.41 673 PRO A C 1
ATOM 5186 O O . PRO A 1 673 ? -58.276 -1.516 23.426 1.00 58.41 673 PRO A O 1
ATOM 5189 N N . ALA A 1 674 ? -58.447 -2.839 21.606 1.00 57.75 674 ALA A N 1
ATOM 5190 C CA . ALA A 1 674 ? -59.672 -2.239 21.098 1.00 57.75 674 ALA A CA 1
ATOM 5191 C C . ALA A 1 674 ? -60.829 -2.567 22.060 1.00 57.75 674 ALA A C 1
ATOM 5193 O O . ALA A 1 674 ? -61.618 -3.471 21.816 1.00 57.75 674 ALA A O 1
ATOM 5194 N N . ALA A 1 675 ? -60.876 -1.884 23.200 1.00 57.56 675 ALA A N 1
ATOM 5195 C CA . ALA A 1 675 ? -61.999 -1.869 24.106 1.00 57.56 675 ALA A CA 1
ATOM 5196 C C . ALA A 1 675 ? -63.037 -0.925 23.498 1.00 57.56 675 ALA A C 1
ATOM 5198 O O . ALA A 1 675 ? -62.735 0.241 23.240 1.00 57.56 675 ALA A O 1
ATOM 5199 N N . ASP A 1 676 ? -64.202 -1.497 23.200 1.00 51.50 676 ASP A N 1
ATOM 5200 C CA . ASP A 1 676 ? -65.485 -0.851 22.923 1.00 51.50 676 ASP A CA 1
ATOM 5201 C C . ASP A 1 676 ? -65.424 0.559 22.330 1.00 51.50 676 ASP A C 1
ATOM 5203 O O . ASP A 1 676 ? -65.590 1.571 23.008 1.00 51.50 676 ASP A O 1
ATOM 5207 N N . ARG A 1 677 ? -65.321 0.619 21.000 1.00 45.22 677 ARG A N 1
ATOM 5208 C CA . ARG A 1 677 ? -66.020 1.669 20.253 1.00 45.22 677 ARG A CA 1
ATOM 5209 C C . ARG A 1 677 ? -67.463 1.218 20.031 1.00 45.22 677 ARG A C 1
ATOM 5211 O O . ARG A 1 677 ? -67.826 0.829 18.926 1.00 45.22 677 ARG A O 1
ATOM 5218 N N . THR A 1 678 ? -68.258 1.232 21.093 1.00 61.16 678 THR A N 1
ATOM 5219 C CA . THR A 1 678 ? -69.711 1.384 20.988 1.00 61.16 678 THR A CA 1
ATOM 5220 C C . THR A 1 678 ? -70.055 2.815 21.374 1.00 61.16 678 THR A C 1
ATOM 5222 O O . THR A 1 678 ? -70.275 3.094 22.548 1.00 61.16 678 THR A O 1
ATOM 5225 N N . GLU A 1 679 ? -70.070 3.695 20.376 1.00 45.31 679 GLU A N 1
ATOM 5226 C CA . GLU A 1 679 ? -70.968 4.855 20.282 1.00 45.31 679 GLU A CA 1
ATOM 5227 C C . GLU A 1 679 ? -71.383 5.027 18.821 1.00 45.31 679 GLU A C 1
ATOM 5229 O O . GLU A 1 679 ? -70.484 4.971 17.944 1.00 45.31 679 GLU A O 1
#

Organism: Vitrella brassicaformis (strain CCMP3155) (NCBI:txid1169540)

Secondary structure (DSSP, 8-state):
-HHHHHHHHHHHHHHHHHHHHHHS-S---S----S-----------PPP-PPPTT-EEEEE-TTT--EEEEEHHHH---GGGSPPPPTT-EEEEEEP------------TT--HHHHHHHHHHHHHHHHHHHHTTT--HHHHHHHHHHHHHHHH--SS---GGGGTT--TT--PPBPHHHHHHHHHSTTT-PPTT-EEEEET-TTTHHHHHHHHTT--SEEEEEE--HHHHHHHHHHHHHHHHHHHH------SS--SS--GGGTSHHHHHHHTTS-EEEEEEE--TTT---TT-SEEEE--TT--HHHHHHHHHHHHHHSPTT-EEEESS--SS--B-SSEEEEEEEEEEE-BTT-SSPEEEEEEEEEEPPP--------------------PPPPPPEEEEEEHHHHHHHHHHHHHTTGGG--------HHHHHHHHHHHHHHHHHHHS-TT-HHHHHHHHHHHS-S--HHHHHTS-TT----B-HHHHHHHHTSTTT---TT-EEEEET-TTSHHHHHHHHHH--SEEEEEES-HHHHHHHHHHHHHHHHHHHH----------EEEEEES-TTTS-PPP-SEEEE--TT--HHHHHHHHHHHHHHS-TT-EEEESS----SS----BTTTTEEEEEEEEEEEEBTT-SSEEEEEEEEEEE-PPPPPPPP------